Protein AF-0000000066328341 (afdb_homodimer)

Organism: Helicobacter pylori (strain ATCC 700392 / 26695) (NCBI:txid85962)

Sequence (554 aa):
MVIAHSNEIARPIFKSQDQLFTLYQGDCNEVLPQFENQFDLIFADPPYFLSNDGLSIQSGKIVSVNKGDWDKEDGINGIDEFNYQWINNAKKALKDTGSLLISGTYHNIFSLGCVLQKLDFKILNLITWQKTNPPPNFSCRYLTHSAEQIIWARKSRKHKHVFNYEVLKKINNDKQMRDVWSFPAIAPWEKVNGKHPTQKPLALLVRLLLMASDENSLIGDPFSGSSTTGIAANLLKREFIGIEKESEFIKISMDRKIELDARYKEIRSKIKDLNHQMVIAHSNEIARPIFKSQDQLFTLYQGDCNEVLPQFENQFDLIFADPPYFLSNDGLSIQSGKIVSVNKGDWDKEDGINGIDEFNYQWINNAKKALKDTGSLLISGTYHNIFSLGCVLQKLDFKILNLITWQKTNPPPNFSCRYLTHSAEQIIWARKSRKHKHVFNYEVLKKINNDKQMRDVWSFPAIAPWEKVNGKHPTQKPLALLVRLLLMASDENSLIGDPFSGSSTTGIAANLLKREFIGIEKESEFIKISMDRKIELDARYKEIRSKIKDLNHQ

Foldseek 3Di:
DPPPLPPDAFDWPDADPVRQETETADALLNHLLNQFQPFQEEEEEAALQQQPQDWDDDPNDIHHPHQDPRNHDDDPVVLLVVLLRNVVSNLRNHHQQHKYKYKYDPSRVVSNVVSCVVLPWAWDDKAKEFAPDAGDDDVVPDPGPGIIIMIITGSHPVHHFDFPQQLQCLLVVNHGDDRYHYDHAADPVLAPLHDRPRDGHLLVLLVVCNTGHDLAGEYEYADCQLNSNSLSCVLSNHGYYYYHHDPVSVSNNVVSVVVCVVCVVVVCVVHSSSVSD/DPPPLPPDQFDWPDADPVRQETETADALLNHLLNQFQPFQEEEEEAALQQQPQDWDDDPNRIHHPHQDPRNHDDDPVVLLVVLLRNVVSNLRNHHQQHKYKYKYDPSRVVSNVVSCVVLPWAWDDKAKEFAPDAGDDDVVPDPGPGIIIMIITGSHPVHHFDFDQQLQCLLVVNDGDDRYHYDHAADPVLAPLHDRPRDGHLLVLLVVCNGGHDLAGEYEYSDCQLNSNSLSCVLSNHGYYYYHHDPVSVSNNVVSVVVCVVCVVVVLVVHSSSVSD

Radius of gyration: 24.46 Å; Cα contacts (8 Å, |Δi|>4): 1152; chains: 2; bounding box: 52×75×66 Å

Solvent-accessible surface area (backbone atoms only — not comparable to full-atom values): 29439 Å² total; per-residue (Å²): 133,80,78,74,73,74,87,68,81,83,66,67,75,42,66,42,94,87,67,39,41,34,33,33,69,39,58,35,75,70,48,43,51,74,40,57,50,57,25,39,28,33,48,34,56,62,71,59,40,61,27,70,81,43,77,39,60,55,95,91,36,83,34,67,40,56,82,46,84,79,20,44,63,59,60,70,65,46,49,41,52,53,48,41,51,48,51,53,30,47,52,48,12,27,25,65,42,6,35,40,37,37,46,34,43,85,76,36,38,22,48,49,47,45,42,39,51,74,70,51,34,36,77,70,47,67,31,34,42,33,36,76,65,48,57,77,55,84,83,57,70,59,61,20,71,28,63,38,40,30,41,34,27,25,50,31,83,85,40,68,61,59,53,38,51,66,60,42,14,55,69,47,78,70,32,84,38,58,31,69,43,79,46,58,61,58,54,73,84,76,37,75,64,48,76,52,97,79,57,64,32,52,61,59,44,35,50,52,44,55,36,42,52,54,62,86,28,34,36,33,18,60,48,24,51,49,26,46,62,44,52,29,28,48,75,61,57,15,32,22,43,30,20,30,65,54,66,70,31,50,52,27,25,53,48,47,49,54,47,42,70,76,37,43,69,65,56,50,70,72,32,70,76,57,68,82,104,132,82,78,74,73,72,85,68,80,82,68,67,77,42,66,43,94,85,66,36,42,36,33,32,69,39,58,35,76,70,50,43,52,76,39,57,51,58,25,38,27,34,48,33,56,63,71,58,39,60,26,70,81,43,77,41,59,56,95,90,36,83,36,67,39,56,83,44,83,80,20,45,63,58,60,72,67,46,50,41,51,54,48,40,52,48,51,53,29,48,53,48,12,29,24,66,42,7,36,39,36,38,48,32,42,85,74,35,38,22,49,48,48,45,42,39,51,73,70,50,34,35,77,70,47,68,31,36,42,33,35,76,66,48,57,76,54,84,83,56,70,58,62,20,71,28,64,38,38,30,42,33,27,26,49,31,82,84,40,68,59,60,52,38,52,69,60,41,13,56,69,46,78,71,31,84,38,58,32,69,45,79,46,57,61,59,54,73,83,76,37,74,65,49,74,53,97,79,56,66,31,52,63,60,43,35,51,52,45,56,35,40,51,56,63,86,28,34,36,32,19,58,48,23,51,48,26,46,60,44,54,29,29,48,76,60,58,16,33,24,42,31,20,31,67,52,66,69,31,49,52,26,26,53,48,46,49,54,47,40,70,75,36,43,70,63,56,50,70,72,29,69,77,54,68,82,104

pLDDT: mean 93.18, std 11.53, range [23.66, 98.94]

Structure (mmCIF, N/CA/C/O backbone):
data_AF-0000000066328341-model_v1
#
loop_
_entity.id
_entity.type
_entity.pdbx_description
1 polymer Methyltransferase
#
loop_
_atom_site.group_PDB
_atom_site.id
_atom_site.type_symbol
_atom_site.label_atom_id
_atom_site.label_alt_id
_atom_site.label_comp_id
_atom_site.label_asym_id
_atom_site.label_entity_id
_atom_site.label_seq_id
_atom_site.pdbx_PDB_ins_code
_atom_site.Cartn_x
_atom_site.Cartn_y
_atom_site.Cartn_z
_atom_site.occupancy
_atom_site.B_iso_or_equiv
_atom_site.auth_seq_id
_atom_site.auth_comp_id
_atom_site.auth_asym_id
_atom_site.auth_atom_id
_atom_site.pdbx_PDB_model_num
ATOM 1 N N . MET A 1 1 ? 4.66 -0.454 -37 1 23.66 1 MET A N 1
ATOM 2 C CA . MET A 1 1 ? 5.289 -1.77 -37.094 1 23.66 1 MET A CA 1
ATOM 3 C C . MET A 1 1 ? 4.43 -2.83 -36.406 1 23.66 1 MET A C 1
ATOM 5 O O . MET A 1 1 ? 4.121 -2.715 -35.219 1 23.66 1 MET A O 1
ATOM 9 N N . VAL A 1 2 ? 3.635 -3.541 -37.219 1 33.19 2 VAL A N 1
ATOM 10 C CA . VAL A 1 2 ? 2.791 -4.648 -36.781 1 33.19 2 VAL A CA 1
ATOM 11 C C . VAL A 1 2 ? 3.66 -5.766 -36.219 1 33.19 2 VAL A C 1
ATOM 13 O O . VAL A 1 2 ? 4.527 -6.305 -36.906 1 33.19 2 VAL A O 1
ATOM 16 N N . ILE A 1 3 ? 4.074 -5.754 -34.875 1 32.69 3 ILE A N 1
ATOM 17 C CA . ILE A 1 3 ? 4.711 -6.949 -34.344 1 32.69 3 ILE A CA 1
ATOM 18 C C . ILE A 1 3 ? 3.953 -8.195 -34.781 1 32.69 3 ILE A C 1
ATOM 20 O O . ILE A 1 3 ? 2.773 -8.367 -34.469 1 32.69 3 ILE A O 1
ATOM 24 N N . ALA A 1 4 ? 4.406 -8.672 -35.844 1 39.56 4 ALA A N 1
ATOM 25 C CA . ALA A 1 4 ? 3.873 -9.898 -36.406 1 39.56 4 ALA A CA 1
ATOM 26 C C . ALA A 1 4 ? 3.729 -11 -35.375 1 39.56 4 ALA A C 1
ATOM 28 O O . ALA A 1 4 ? 4.715 -11.398 -34.75 1 39.56 4 ALA A O 1
ATOM 29 N N . HIS A 1 5 ? 2.604 -11.078 -34.531 1 43 5 HIS A N 1
ATOM 30 C CA . HIS A 1 5 ? 2.35 -12.156 -33.594 1 43 5 HIS A CA 1
ATOM 31 C C . HIS A 1 5 ? 2.713 -13.516 -34.188 1 43 5 HIS A C 1
ATOM 33 O O . HIS A 1 5 ? 2.172 -13.906 -35.219 1 43 5 HIS A O 1
ATOM 39 N N . SER A 1 6 ? 3.855 -13.945 -34.188 1 44.41 6 SER A N 1
ATOM 40 C CA . SER A 1 6 ? 4.145 -15.289 -34.688 1 44.41 6 SER A CA 1
ATOM 41 C C . SER A 1 6 ? 3.131 -16.297 -34.156 1 44.41 6 SER A C 1
ATOM 43 O O . SER A 1 6 ? 2.865 -16.359 -32.969 1 44.41 6 SER A O 1
ATOM 45 N N . ASN A 1 7 ? 2.088 -16.719 -34.938 1 53.19 7 ASN A N 1
ATOM 46 C CA . ASN A 1 7 ? 1.017 -17.703 -34.781 1 53.19 7 ASN A CA 1
ATOM 47 C C . ASN A 1 7 ? 1.549 -19.047 -34.281 1 53.19 7 ASN A C 1
ATOM 49 O O . ASN A 1 7 ? 0.858 -20.062 -34.375 1 53.19 7 ASN A O 1
ATOM 53 N N . GLU A 1 8 ? 2.834 -19.172 -34 1 65.5 8 GLU A N 1
ATOM 54 C CA . GLU A 1 8 ? 3.271 -20.5 -33.594 1 65.5 8 GLU A CA 1
ATOM 55 C C . GLU A 1 8 ? 2.912 -20.812 -32.156 1 65.5 8 GLU A C 1
ATOM 57 O O . GLU A 1 8 ? 3.133 -19.984 -31.266 1 65.5 8 GLU A O 1
ATOM 62 N N . ILE A 1 9 ? 2.26 -21.938 -31.953 1 74.81 9 ILE A N 1
ATOM 63 C CA . ILE A 1 9 ? 1.842 -22.453 -30.641 1 74.81 9 ILE A CA 1
ATOM 64 C C . ILE A 1 9 ? 3.07 -22.766 -29.797 1 74.81 9 ILE A C 1
ATOM 66 O O . ILE A 1 9 ? 3.943 -23.531 -30.219 1 74.81 9 ILE A O 1
ATOM 70 N N . ALA A 1 10 ? 3.203 -22.078 -28.625 1 85.62 10 ALA A N 1
ATOM 71 C CA . ALA A 1 10 ? 4.316 -22.312 -27.703 1 85.62 10 ALA A CA 1
ATOM 72 C C . ALA A 1 10 ? 4.305 -23.75 -27.188 1 85.62 10 ALA A C 1
ATOM 74 O O . ALA A 1 10 ? 3.238 -24.312 -26.922 1 85.62 10 ALA A O 1
ATOM 75 N N . ARG A 1 11 ? 5.504 -24.375 -27.109 1 93.75 11 ARG A N 1
ATOM 76 C CA . ARG A 1 11 ? 5.664 -25.688 -26.516 1 93.75 11 ARG A CA 1
ATOM 77 C C . ARG A 1 11 ? 6.34 -25.594 -25.156 1 93.75 11 ARG A C 1
ATOM 79 O O . ARG A 1 11 ? 7.254 -24.781 -24.969 1 93.75 11 ARG A O 1
ATOM 86 N N . PRO A 1 12 ? 5.891 -26.422 -24.219 1 97.62 12 PRO A N 1
ATOM 87 C CA . PRO A 1 12 ? 6.523 -26.375 -22.906 1 97.62 12 PRO A CA 1
ATOM 88 C C . PRO A 1 12 ? 7.973 -26.859 -22.938 1 97.62 12 PRO A C 1
ATOM 90 O O . PRO A 1 12 ? 8.305 -27.797 -23.672 1 97.62 12 PRO A O 1
ATOM 93 N N . ILE A 1 13 ? 8.805 -26.25 -22.203 1 97.94 13 ILE A N 1
ATOM 94 C CA . ILE A 1 13 ? 10.203 -26.656 -22.094 1 97.94 13 ILE A CA 1
ATOM 95 C C . ILE A 1 13 ? 10.336 -27.75 -21.031 1 97.94 13 ILE A C 1
ATOM 97 O O . ILE A 1 13 ? 11.336 -28.469 -21 1 97.94 13 ILE A O 1
ATOM 101 N N . PHE A 1 14 ? 9.359 -27.797 -20.172 1 98.12 14 PHE A N 1
ATOM 102 C CA . PHE A 1 14 ? 9.367 -28.781 -19.094 1 98.12 14 PHE A CA 1
ATOM 103 C C . PHE A 1 14 ? 7.949 -29.141 -18.656 1 98.12 14 PHE A C 1
ATOM 105 O O . PHE A 1 14 ? 7.074 -28.266 -18.625 1 98.12 14 PHE A O 1
ATOM 112 N N . LYS A 1 15 ? 7.68 -30.312 -18.422 1 98.19 15 LYS A N 1
ATOM 113 C CA . LYS A 1 15 ? 6.477 -30.844 -17.781 1 98.19 15 LYS A CA 1
ATOM 114 C C . LYS A 1 15 ? 6.824 -31.938 -16.766 1 98.19 15 LYS A C 1
ATOM 116 O O . LYS A 1 15 ? 7.566 -32.875 -17.078 1 98.19 15 LYS A O 1
ATOM 121 N N . SER A 1 16 ? 6.309 -31.734 -15.578 1 97.62 16 SER A N 1
ATOM 122 C CA . SER A 1 16 ? 6.629 -32.688 -14.531 1 97.62 16 SER A CA 1
ATOM 123 C C . SER A 1 16 ? 5.965 -34.062 -14.805 1 97.62 16 SER A C 1
ATOM 125 O O . SER A 1 16 ? 5.043 -34.125 -15.617 1 97.62 16 SER A O 1
ATOM 127 N N . GLN A 1 17 ? 6.418 -35.094 -14.109 1 94.38 17 GLN A N 1
ATOM 128 C CA . GLN A 1 17 ? 5.914 -36.438 -14.289 1 94.38 17 GLN A CA 1
ATOM 129 C C . GLN A 1 17 ? 4.43 -36.531 -13.953 1 94.38 17 GLN A C 1
ATOM 131 O O . GLN A 1 17 ? 3.668 -37.188 -14.656 1 94.38 17 GLN A O 1
ATOM 136 N N . ASP A 1 18 ? 4.031 -35.812 -12.922 1 95 18 ASP A N 1
ATOM 137 C CA . ASP A 1 18 ? 2.643 -35.875 -12.477 1 95 18 ASP A CA 1
ATOM 138 C C . ASP A 1 18 ? 1.768 -34.938 -13.312 1 95 18 ASP A C 1
ATOM 140 O O . ASP A 1 18 ? 0.563 -34.844 -13.078 1 95 18 ASP A O 1
ATOM 144 N N . GLN A 1 19 ? 2.379 -34.188 -14.219 1 96.12 19 GLN A N 1
ATOM 145 C CA . GLN A 1 19 ? 1.7 -33.312 -15.195 1 96.12 19 GLN A CA 1
ATOM 146 C C . GLN A 1 19 ? 1.077 -32.094 -14.516 1 96.12 19 GLN A C 1
ATOM 148 O O . GLN A 1 19 ? 0.242 -31.422 -15.109 1 96.12 19 GLN A O 1
ATOM 153 N N . LEU A 1 20 ? 1.469 -31.766 -13.289 1 97.81 20 LEU A N 1
ATOM 154 C CA . LEU A 1 20 ? 0.868 -30.672 -12.523 1 97.81 20 LEU A CA 1
ATOM 155 C C . LEU A 1 20 ? 1.734 -29.422 -12.586 1 97.81 20 LEU A C 1
ATOM 157 O O . LEU A 1 20 ? 1.357 -28.359 -12.062 1 97.81 20 LEU A O 1
ATOM 161 N N . PHE A 1 21 ? 2.912 -29.547 -13.195 1 98.75 21 PHE A N 1
ATOM 162 C CA . PHE A 1 21 ? 3.895 -28.469 -13.25 1 98.75 21 PHE A CA 1
ATOM 163 C C . PHE A 1 21 ? 4.465 -28.328 -14.656 1 98.75 21 PHE A C 1
ATOM 165 O O . PHE A 1 21 ? 5.164 -29.219 -15.141 1 98.75 21 PHE A O 1
ATOM 172 N N . THR A 1 22 ? 4.125 -27.25 -15.336 1 98.81 22 THR A N 1
ATOM 173 C CA . THR A 1 22 ? 4.555 -27.016 -16.703 1 98.81 22 THR A CA 1
ATOM 174 C C . THR A 1 22 ? 5.25 -25.672 -16.844 1 98.81 22 THR A C 1
ATOM 176 O O . THR A 1 22 ? 4.777 -24.672 -16.297 1 98.81 22 THR A O 1
ATOM 179 N N . LEU A 1 23 ? 6.371 -25.625 -17.531 1 98.81 23 LEU A N 1
ATOM 180 C CA . LEU A 1 23 ? 7.121 -24.391 -17.766 1 98.81 23 LEU A CA 1
ATOM 181 C C . LEU A 1 23 ? 7.234 -24.109 -19.266 1 98.81 23 LEU A C 1
ATOM 183 O O . LEU A 1 23 ? 7.488 -25.016 -20.047 1 98.81 23 LEU A O 1
ATOM 187 N N . TYR A 1 24 ? 6.949 -22.922 -19.625 1 98.75 24 TYR A N 1
ATOM 188 C CA . TYR A 1 24 ? 7.23 -22.391 -20.938 1 98.75 24 TYR A CA 1
ATOM 189 C C . TYR A 1 24 ? 8.375 -21.375 -20.891 1 98.75 24 TYR A C 1
ATOM 191 O O . TYR A 1 24 ? 8.438 -20.547 -19.969 1 98.75 24 TYR A O 1
ATOM 199 N N . GLN A 1 25 ? 9.281 -21.516 -21.797 1 98.25 25 GLN A N 1
ATOM 200 C CA . GLN A 1 25 ? 10.352 -20.531 -21.891 1 98.25 25 GLN A CA 1
ATOM 201 C C . GLN A 1 25 ? 10.07 -19.5 -23 1 98.25 25 GLN A C 1
ATOM 203 O O . GLN A 1 25 ? 9.898 -19.875 -24.156 1 98.25 25 GLN A O 1
ATOM 208 N N . GLY A 1 26 ? 9.992 -18.234 -22.625 1 97.19 26 GLY A N 1
ATOM 209 C CA . GLY A 1 26 ? 9.75 -17.188 -23.594 1 97.19 26 GLY A CA 1
ATOM 210 C C . GLY A 1 26 ? 9.18 -15.914 -22.969 1 97.19 26 GLY A C 1
ATOM 211 O O . GLY A 1 26 ? 9.148 -15.781 -21.75 1 97.19 26 GLY A O 1
ATOM 212 N N . ASP A 1 27 ? 8.867 -15 -23.812 1 97.06 27 ASP A N 1
ATOM 213 C CA . ASP A 1 27 ? 8.234 -13.75 -23.406 1 97.06 27 ASP A CA 1
ATOM 214 C C . ASP A 1 27 ? 6.773 -13.977 -23.031 1 97.06 27 ASP A C 1
ATOM 216 O O . ASP A 1 27 ? 6.016 -14.586 -23.797 1 97.06 27 ASP A O 1
ATOM 220 N N . CYS A 1 28 ? 6.418 -13.508 -21.828 1 96.81 28 CYS A N 1
ATOM 221 C CA . CYS A 1 28 ? 5.062 -13.758 -21.344 1 96.81 28 CYS A CA 1
ATOM 222 C C . CYS A 1 28 ? 4.031 -13.172 -22.297 1 96.81 28 CYS A C 1
ATOM 224 O O . CYS A 1 28 ? 2.936 -13.719 -22.453 1 96.81 28 CYS A O 1
ATOM 226 N N . ASN A 1 29 ? 4.344 -12.094 -23.016 1 96.38 29 ASN A N 1
ATOM 227 C CA . ASN A 1 29 ? 3.387 -11.469 -23.922 1 96.38 29 ASN A CA 1
ATOM 228 C C . ASN A 1 29 ? 3.178 -12.289 -25.188 1 96.38 29 ASN A C 1
ATOM 230 O O . ASN A 1 29 ? 2.205 -12.086 -25.906 1 96.38 29 ASN A O 1
ATOM 234 N N . GLU A 1 30 ? 4.062 -13.172 -25.438 1 96.38 30 GLU A N 1
ATOM 235 C CA . GLU A 1 30 ? 3.908 -14.102 -26.562 1 96.38 30 GLU A CA 1
ATOM 236 C C . GLU A 1 30 ? 3.184 -15.375 -26.125 1 96.38 30 GLU A C 1
ATOM 238 O O . GLU A 1 30 ? 2.379 -15.922 -26.891 1 96.38 30 GLU A O 1
ATOM 243 N N . VAL A 1 31 ? 3.42 -15.812 -24.953 1 97.62 31 VAL A N 1
ATOM 244 C CA . VAL A 1 31 ? 2.973 -17.125 -24.516 1 97.62 31 VAL A CA 1
ATOM 245 C C . VAL A 1 31 ? 1.606 -17.016 -23.844 1 97.62 31 VAL A C 1
ATOM 247 O O . VAL A 1 31 ? 0.686 -17.766 -24.156 1 97.62 31 VAL A O 1
ATOM 250 N N . LEU A 1 32 ? 1.426 -16.031 -22.953 1 97.06 32 LEU A N 1
ATOM 251 C CA . LEU A 1 32 ? 0.279 -15.922 -22.047 1 97.06 32 LEU A CA 1
ATOM 252 C C . LEU A 1 32 ? -1.022 -15.852 -22.844 1 97.06 32 LEU A C 1
ATOM 254 O O . LEU A 1 32 ? -2.006 -16.5 -22.484 1 97.06 32 LEU A O 1
ATOM 258 N N . PRO A 1 33 ? -1.047 -15.094 -23.969 1 93.88 33 PRO A N 1
ATOM 259 C CA . PRO A 1 33 ? -2.303 -14.953 -24.703 1 93.88 33 PRO A CA 1
ATOM 260 C C . PRO A 1 33 ? -2.771 -16.266 -25.328 1 93.88 33 PRO A C 1
ATOM 262 O O . PRO A 1 33 ? -3.928 -16.391 -25.734 1 93.88 33 PRO A O 1
ATOM 265 N N . GLN A 1 34 ? -1.956 -17.266 -25.406 1 96.12 34 GLN A N 1
ATOM 266 C CA . GLN A 1 34 ? -2.301 -18.547 -25.984 1 96.12 34 GLN A CA 1
ATOM 267 C C . GLN A 1 34 ? -3.162 -19.375 -25.031 1 96.12 34 GLN A C 1
ATOM 269 O O . GLN A 1 34 ? -3.734 -20.391 -25.422 1 96.12 34 GLN A O 1
ATOM 274 N N . PHE A 1 35 ? -3.301 -18.953 -23.844 1 98 35 PHE A N 1
ATOM 275 C CA . PHE A 1 35 ? -4.062 -19.672 -22.844 1 98 35 PHE A CA 1
ATOM 276 C C . PHE A 1 35 ? -5.391 -18.984 -22.562 1 98 35 PHE A C 1
ATOM 278 O O . PHE A 1 35 ? -5.777 -18.797 -21.406 1 98 35 PHE A O 1
ATOM 285 N N . GLU A 1 36 ? -6.055 -18.625 -23.578 1 98 36 GLU A N 1
ATOM 286 C CA . GLU A 1 36 ? -7.301 -17.875 -23.453 1 98 36 GLU A CA 1
ATOM 287 C C . GLU A 1 36 ? -8.289 -18.594 -22.547 1 98 36 GLU A C 1
ATOM 289 O O . GLU A 1 36 ? -8.602 -19.766 -22.766 1 98 36 GLU A O 1
ATOM 294 N N . ASN A 1 37 ? -8.734 -17.922 -21.484 1 98.44 37 ASN A N 1
ATOM 295 C CA . ASN A 1 37 ? -9.781 -18.375 -20.578 1 98.44 37 ASN A CA 1
ATOM 296 C C . ASN A 1 37 ? -9.414 -19.703 -19.891 1 98.44 37 ASN A C 1
ATOM 298 O O . ASN A 1 37 ? -10.25 -20.578 -19.734 1 98.44 37 ASN A O 1
ATOM 302 N N . GLN A 1 38 ? -8.195 -19.797 -19.5 1 98.69 38 GLN A N 1
ATOM 303 C CA . GLN A 1 38 ? -7.762 -21.078 -18.953 1 98.69 38 GLN A CA 1
ATOM 304 C C . GLN A 1 38 ? -7.449 -20.969 -17.469 1 98.69 38 GLN A C 1
ATOM 306 O O . GLN A 1 38 ? -7.75 -21.891 -16.703 1 98.69 38 GLN A O 1
ATOM 311 N N . PHE A 1 39 ? -6.902 -19.906 -17.016 1 98.88 39 PHE A N 1
ATOM 312 C CA . PHE A 1 39 ? -6.367 -19.812 -15.664 1 98.88 39 PHE A CA 1
ATOM 313 C C . PHE A 1 39 ? -7.461 -19.406 -14.68 1 98.88 39 PHE A C 1
ATOM 315 O O . PHE A 1 39 ? -8.273 -18.531 -14.969 1 98.88 39 PHE A O 1
ATOM 322 N N . ASP A 1 40 ? -7.5 -20.062 -13.531 1 98.88 40 ASP A N 1
ATOM 323 C CA . ASP A 1 40 ? -8.344 -19.656 -12.414 1 98.88 40 ASP A CA 1
ATOM 324 C C . ASP A 1 40 ? -7.707 -18.516 -11.625 1 98.88 40 ASP A C 1
ATOM 326 O O . ASP A 1 40 ? -8.406 -17.641 -11.102 1 98.88 40 ASP A O 1
ATOM 330 N N . LEU A 1 41 ? -6.438 -18.547 -11.516 1 98.94 41 LEU A N 1
ATOM 331 C CA . LEU A 1 41 ? -5.664 -17.562 -10.758 1 98.94 41 LEU A CA 1
ATOM 332 C C . LEU A 1 41 ? -4.301 -17.344 -11.406 1 98.94 41 LEU A C 1
ATOM 334 O O . LEU A 1 41 ? -3.641 -18.297 -11.82 1 98.94 41 LEU A O 1
ATOM 338 N N . ILE A 1 42 ? -3.908 -16.094 -11.523 1 98.94 42 ILE A N 1
ATOM 339 C CA . ILE A 1 42 ? -2.562 -15.719 -11.938 1 98.94 42 ILE A CA 1
ATOM 340 C C . ILE A 1 42 ? -1.883 -14.922 -10.82 1 98.94 42 ILE A C 1
ATOM 342 O O . ILE A 1 42 ? -2.479 -14 -10.258 1 98.94 42 ILE A O 1
ATOM 346 N N . PHE A 1 43 ? -0.718 -15.359 -10.375 1 98.94 43 PHE A N 1
ATOM 347 C CA . PHE A 1 43 ? 0.18 -14.531 -9.578 1 98.94 43 PHE A CA 1
ATOM 348 C C . PHE A 1 43 ? 1.297 -13.961 -10.438 1 98.94 43 PHE A C 1
ATOM 350 O O . PHE A 1 43 ? 1.913 -14.68 -11.227 1 98.94 43 PHE A O 1
ATOM 357 N N . ALA A 1 44 ? 1.53 -12.68 -10.289 1 98.88 44 ALA A N 1
ATOM 358 C CA . ALA A 1 44 ? 2.572 -12.023 -11.07 1 98.88 44 ALA A CA 1
ATOM 359 C C . ALA A 1 44 ? 3.484 -11.188 -10.18 1 98.88 44 ALA A C 1
ATOM 361 O O . ALA A 1 44 ? 3.006 -10.414 -9.344 1 98.88 44 ALA A O 1
ATOM 362 N N . ASP A 1 45 ? 4.719 -11.367 -10.328 1 98.44 45 ASP A N 1
ATOM 363 C CA . ASP A 1 45 ? 5.762 -10.539 -9.742 1 98.44 45 ASP A CA 1
ATOM 364 C C . ASP A 1 45 ? 6.609 -9.867 -10.82 1 98.44 45 ASP A C 1
ATOM 366 O O . ASP A 1 45 ? 7.777 -10.219 -11.008 1 98.44 45 ASP A O 1
ATOM 370 N N . PRO A 1 46 ? 6.102 -8.828 -11.508 1 97.81 46 PRO A N 1
ATOM 371 C CA . PRO A 1 46 ? 6.801 -8.188 -12.617 1 97.81 46 PRO A CA 1
ATOM 372 C C . PRO A 1 46 ? 8.008 -7.371 -12.164 1 97.81 46 PRO A C 1
ATOM 374 O O . PRO A 1 46 ? 8.203 -7.164 -10.961 1 97.81 46 PRO A O 1
ATOM 377 N N . PRO A 1 47 ? 8.82 -6.984 -13.125 1 93.38 47 PRO A N 1
ATOM 378 C CA . PRO A 1 47 ? 9.938 -6.105 -12.773 1 93.38 47 PRO A CA 1
ATOM 379 C C . PRO A 1 47 ? 9.484 -4.844 -12.047 1 93.38 47 PRO A C 1
ATOM 381 O O . PRO A 1 47 ? 8.453 -4.266 -12.391 1 93.38 47 PRO A O 1
ATOM 384 N N . TYR A 1 48 ? 10.281 -4.449 -11.031 1 90.5 48 TYR A N 1
ATOM 385 C CA . TYR A 1 48 ? 10.008 -3.223 -10.297 1 90.5 48 TYR A CA 1
ATOM 386 C C . TYR A 1 48 ? 10.789 -2.051 -10.883 1 90.5 48 TYR A C 1
ATOM 388 O O . TYR A 1 48 ? 10.555 -0.896 -10.516 1 90.5 48 TYR A O 1
ATOM 396 N N . PHE A 1 49 ? 11.734 -2.326 -11.797 1 88.94 49 PHE A N 1
ATOM 397 C CA . PHE A 1 49 ? 12.523 -1.334 -12.523 1 88.94 49 PHE A CA 1
ATOM 398 C C . PHE A 1 49 ? 13.43 -0.567 -11.57 1 88.94 49 PHE A C 1
ATOM 400 O O . PHE A 1 49 ? 13.484 0.664 -11.609 1 88.94 49 PHE A O 1
ATOM 407 N N . LEU A 1 50 ? 14.062 -1.205 -10.688 1 85.62 50 LEU A N 1
ATOM 408 C CA . LEU A 1 50 ? 14.883 -0.612 -9.633 1 85.62 50 LEU A CA 1
ATOM 409 C C . LEU A 1 50 ? 16.344 -0.555 -10.047 1 85.62 50 LEU A C 1
ATOM 411 O O . LEU A 1 50 ? 17.172 0.022 -9.344 1 85.62 50 LEU A O 1
ATOM 415 N N . SER A 1 51 ? 16.656 -1.188 -11.195 1 83.06 51 SER A N 1
ATOM 416 C CA . SER A 1 51 ? 18.047 -1.182 -11.609 1 83.06 51 SER A CA 1
ATOM 417 C C . SER A 1 51 ? 18.453 0.184 -12.148 1 83.06 51 SER A C 1
ATOM 419 O O . SER A 1 51 ? 18.312 0.453 -13.344 1 83.06 51 SER A O 1
ATOM 421 N N . ASN A 1 52 ? 18.906 1.035 -11.234 1 77.19 52 ASN A N 1
ATOM 422 C CA . ASN A 1 52 ? 19.281 2.4 -11.594 1 77.19 52 ASN A CA 1
ATOM 423 C C . ASN A 1 52 ? 20.672 2.76 -11.07 1 77.19 52 ASN A C 1
ATOM 425 O O . ASN A 1 52 ? 20.938 3.916 -10.742 1 77.19 52 ASN A O 1
ATOM 429 N N . ASP A 1 53 ? 21.516 1.742 -10.891 1 73.44 53 ASP A N 1
ATOM 430 C CA . ASP A 1 53 ? 22.906 1.886 -10.5 1 73.44 53 ASP A CA 1
ATOM 431 C C . ASP A 1 53 ? 23.031 2.389 -9.062 1 73.44 53 ASP A C 1
ATOM 433 O O . ASP A 1 53 ? 24.047 2.988 -8.695 1 73.44 53 ASP A O 1
ATOM 437 N N . GLY A 1 54 ? 21.938 2.143 -8.32 1 73.5 54 GLY A N 1
ATOM 438 C CA . GLY A 1 54 ? 22 2.475 -6.91 1 73.5 54 GLY A CA 1
ATOM 439 C C . GLY A 1 54 ? 22.547 1.353 -6.055 1 73.5 54 GLY A C 1
ATOM 440 O O . GLY A 1 54 ? 23.156 0.415 -6.57 1 73.5 54 GLY A O 1
ATOM 441 N N . LEU A 1 55 ? 22.609 1.605 -4.703 1 74.19 55 LEU A N 1
ATOM 442 C CA . LEU A 1 55 ? 23.156 0.635 -3.758 1 74.19 55 LEU A CA 1
ATOM 443 C C . LEU A 1 55 ? 22.078 0.159 -2.789 1 74.19 55 LEU A C 1
ATOM 445 O O . LEU A 1 55 ? 21.094 0.86 -2.559 1 74.19 55 LEU A O 1
ATOM 449 N N . SER A 1 56 ? 22.156 -1.181 -2.371 1 70.81 56 SER A N 1
ATOM 450 C CA . SER A 1 56 ? 21.297 -1.777 -1.352 1 70.81 56 SER A CA 1
ATOM 451 C C . SER A 1 56 ? 22.109 -2.668 -0.409 1 70.81 56 SER A C 1
ATOM 453 O O . SER A 1 56 ? 23.328 -2.727 -0.497 1 70.81 56 SER A O 1
ATOM 455 N N . ILE A 1 57 ? 21.578 -3.102 0.703 1 70.81 57 ILE A N 1
ATOM 456 C CA . ILE A 1 57 ? 22.234 -4 1.639 1 70.81 57 ILE A CA 1
ATOM 457 C C . ILE A 1 57 ? 21.625 -5.395 1.538 1 70.81 57 ILE A C 1
ATOM 459 O O . ILE A 1 57 ? 20.406 -5.547 1.54 1 70.81 57 ILE A O 1
ATOM 463 N N . GLN A 1 58 ? 22.375 -6.383 1.22 1 67.56 58 GLN A N 1
ATOM 464 C CA . GLN A 1 58 ? 22.016 -7.793 1.235 1 67.56 58 GLN A CA 1
ATOM 465 C C . GLN A 1 58 ? 22.922 -8.594 2.164 1 67.56 58 GLN A C 1
ATOM 467 O O . GLN A 1 58 ? 24.141 -8.578 2.004 1 67.56 58 GLN A O 1
ATOM 472 N N . SER A 1 59 ? 22.297 -9.195 3.131 1 68.56 59 SER A N 1
ATOM 473 C CA . SER A 1 59 ? 23.062 -9.984 4.09 1 68.56 59 SER A CA 1
ATOM 474 C C . SER A 1 59 ? 24.156 -9.141 4.742 1 68.56 59 SER A C 1
ATOM 476 O O . SER A 1 59 ? 25.312 -9.562 4.82 1 68.56 59 SER A O 1
ATOM 478 N N . GLY A 1 60 ? 23.844 -7.875 5.105 1 68.31 60 GLY A N 1
ATOM 479 C CA . GLY A 1 60 ? 24.75 -7.004 5.84 1 68.31 60 GLY A CA 1
ATOM 480 C C . GLY A 1 60 ? 25.781 -6.336 4.957 1 68.31 60 GLY A C 1
ATOM 481 O O . GLY A 1 60 ? 26.609 -5.559 5.438 1 68.31 60 GLY A O 1
ATOM 482 N N . LYS A 1 61 ? 25.812 -6.715 3.666 1 72.88 61 LYS A N 1
ATOM 483 C CA . LYS A 1 61 ? 26.781 -6.148 2.734 1 72.88 61 LYS A CA 1
ATOM 484 C C . LYS A 1 61 ? 26.109 -5.191 1.754 1 72.88 61 LYS A C 1
ATOM 486 O O . LYS A 1 61 ? 24.984 -5.445 1.303 1 72.88 61 LYS A O 1
ATOM 491 N N . ILE A 1 62 ? 26.781 -4.016 1.455 1 74.56 62 ILE A N 1
ATOM 492 C CA . ILE A 1 62 ? 26.312 -3.061 0.463 1 74.56 62 ILE A CA 1
ATOM 493 C C . ILE A 1 62 ? 26.375 -3.686 -0.929 1 74.56 62 ILE A C 1
ATOM 495 O O . ILE A 1 62 ? 27.406 -4.234 -1.321 1 74.56 62 ILE A O 1
ATOM 499 N N . VAL A 1 63 ? 25.266 -3.812 -1.614 1 77.56 63 VAL A N 1
ATOM 500 C CA . VAL A 1 63 ? 25.234 -4.406 -2.947 1 77.56 63 VAL A CA 1
ATOM 501 C C . VAL A 1 63 ? 24.547 -3.447 -3.92 1 77.56 63 VAL A C 1
ATOM 503 O O . VAL A 1 63 ? 23.859 -2.512 -3.502 1 77.56 63 VAL A O 1
ATOM 506 N N . SER A 1 64 ? 24.875 -3.688 -5.219 1 80.12 64 SER A N 1
ATOM 507 C CA . SER A 1 64 ? 24.203 -2.93 -6.27 1 80.12 64 SER A CA 1
ATOM 508 C C . SER A 1 64 ? 22.719 -3.307 -6.359 1 80.12 64 SER A C 1
ATOM 510 O O . SER A 1 64 ? 22.359 -4.477 -6.203 1 80.12 64 SER A O 1
ATOM 512 N N . VAL A 1 65 ? 21.906 -2.291 -6.656 1 79.75 65 VAL A N 1
ATOM 513 C CA . VAL A 1 65 ? 20.484 -2.537 -6.828 1 79.75 65 VAL A CA 1
ATOM 514 C C . VAL A 1 65 ? 20.219 -3.113 -8.219 1 79.75 65 VAL A C 1
ATOM 516 O O . VAL A 1 65 ? 19.094 -3.502 -8.531 1 79.75 65 VAL A O 1
ATOM 519 N N . ASN A 1 66 ? 21.219 -3.248 -9.047 1 81.56 66 ASN A N 1
ATOM 520 C CA . ASN A 1 66 ? 21.062 -3.793 -10.391 1 81.56 66 ASN A CA 1
ATOM 521 C C . ASN A 1 66 ? 20.828 -5.301 -10.359 1 81.56 66 ASN A C 1
ATOM 523 O O . ASN A 1 66 ? 21.734 -6.062 -10.031 1 81.56 66 ASN A O 1
ATOM 527 N N . LYS A 1 67 ? 19.672 -5.793 -10.742 1 77.88 67 LYS A N 1
ATOM 528 C CA . LYS A 1 67 ? 19.297 -7.203 -10.672 1 77.88 67 LYS A CA 1
ATOM 529 C C . LYS A 1 67 ? 19.453 -7.875 -12.031 1 77.88 67 LYS A C 1
ATOM 531 O O . LYS A 1 67 ? 19.672 -9.086 -12.109 1 77.88 67 LYS A O 1
ATOM 536 N N . GLY A 1 68 ? 19.234 -7.125 -13.102 1 76.31 68 GLY A N 1
ATOM 537 C CA . GLY A 1 68 ? 19.312 -7.613 -14.469 1 76.31 68 GLY A CA 1
ATOM 538 C C . GLY A 1 68 ? 18.734 -6.648 -15.484 1 76.31 68 GLY A C 1
ATOM 539 O O . GLY A 1 68 ? 18.094 -5.664 -15.117 1 76.31 68 GLY A O 1
ATOM 540 N N . ASP A 1 69 ? 19.047 -6.93 -16.719 1 80.06 69 ASP A N 1
ATOM 541 C CA . ASP A 1 69 ? 18.578 -6.051 -17.797 1 80.06 69 ASP A CA 1
ATOM 542 C C . ASP A 1 69 ? 17.062 -5.918 -17.781 1 80.06 69 ASP A C 1
ATOM 544 O O . ASP A 1 69 ? 16.516 -4.875 -18.156 1 80.06 69 ASP A O 1
ATOM 548 N N . TRP A 1 70 ? 16.484 -6.875 -17.297 1 76 70 TRP A N 1
ATOM 549 C CA . TRP A 1 70 ? 15.031 -6.914 -17.281 1 76 70 TRP A CA 1
ATOM 550 C C . TRP A 1 70 ? 14.477 -5.926 -16.25 1 76 70 TRP A C 1
ATOM 552 O O . TRP A 1 70 ? 13.289 -5.586 -16.297 1 76 70 TRP A O 1
ATOM 562 N N . ASP A 1 71 ? 15.227 -5.41 -15.344 1 80 71 ASP A N 1
ATOM 563 C CA . ASP A 1 71 ? 14.773 -4.547 -14.258 1 80 71 ASP A CA 1
ATOM 564 C C . ASP A 1 71 ? 15.172 -3.096 -14.508 1 80 71 ASP A C 1
ATOM 566 O O . ASP A 1 71 ? 15.078 -2.258 -13.609 1 80 71 ASP A O 1
ATOM 570 N N . LYS A 1 72 ? 15.648 -2.738 -15.672 1 81 72 LYS A N 1
ATOM 571 C CA . LYS A 1 72 ? 16.109 -1.384 -15.977 1 81 72 LYS A CA 1
ATOM 572 C C . LYS A 1 72 ? 14.922 -0.446 -16.219 1 81 72 LYS A C 1
ATOM 574 O O . LYS A 1 72 ? 13.914 -0.848 -16.797 1 81 72 LYS A O 1
ATOM 579 N N . GLU A 1 73 ? 15.109 0.731 -15.82 1 71 73 GLU A N 1
ATOM 580 C CA . GLU A 1 73 ? 14.07 1.756 -15.859 1 71 73 GLU A CA 1
ATOM 581 C C . GLU A 1 73 ? 13.828 2.248 -17.281 1 71 73 GLU A C 1
ATOM 583 O O . GLU A 1 73 ? 14.781 2.41 -18.062 1 71 73 GLU A O 1
ATOM 588 N N . ASP A 1 74 ? 12.586 2.322 -17.656 1 71.56 74 ASP A N 1
ATOM 589 C CA . ASP A 1 74 ? 12.242 2.842 -18.969 1 71.56 74 ASP A CA 1
ATOM 590 C C . ASP A 1 74 ? 11.289 4.031 -18.859 1 71.56 74 ASP A C 1
ATOM 592 O O . ASP A 1 74 ? 10.43 4.223 -19.719 1 71.56 74 ASP A O 1
ATOM 596 N N . GLY A 1 75 ? 11.375 4.828 -17.812 1 81.19 75 GLY A N 1
ATOM 597 C CA . GLY A 1 75 ? 10.492 5.969 -17.641 1 81.19 75 GLY A CA 1
ATOM 598 C C . GLY A 1 75 ? 9.062 5.566 -17.297 1 81.19 75 GLY A C 1
ATOM 599 O O . GLY A 1 75 ? 8.695 4.402 -17.438 1 81.19 75 GLY A O 1
ATOM 600 N N . ILE A 1 76 ? 8.234 6.469 -16.922 1 85.56 76 ILE A N 1
ATOM 601 C CA . ILE A 1 76 ? 6.879 6.227 -16.438 1 85.56 76 ILE A CA 1
ATOM 602 C C . ILE A 1 76 ? 6.023 5.676 -17.578 1 85.56 76 ILE A C 1
ATOM 604 O O . ILE A 1 76 ? 5.277 4.715 -17.406 1 85.56 76 ILE A O 1
ATOM 608 N N . ASN A 1 77 ? 6.141 6.242 -18.688 1 88.25 77 ASN A N 1
ATOM 609 C CA . ASN A 1 77 ? 5.355 5.797 -19.828 1 88.25 77 ASN A CA 1
ATOM 610 C C . ASN A 1 77 ? 5.73 4.375 -20.25 1 88.25 77 ASN A C 1
ATOM 612 O O . ASN A 1 77 ? 4.863 3.588 -20.625 1 88.25 77 ASN A O 1
ATOM 616 N N . GLY A 1 78 ? 7 4.102 -20.281 1 90.62 78 GLY A N 1
ATOM 617 C CA . GLY A 1 78 ? 7.453 2.758 -20.594 1 90.62 78 GLY A CA 1
ATOM 618 C C . GLY A 1 78 ? 6.941 1.713 -19.609 1 90.62 78 GLY A C 1
ATOM 619 O O . GLY A 1 78 ? 6.512 0.632 -20.031 1 90.62 78 GLY A O 1
ATOM 620 N N . ILE A 1 79 ? 6.93 2.08 -18.391 1 93.25 79 ILE A N 1
ATOM 621 C CA . ILE A 1 79 ? 6.438 1.189 -17.344 1 93.25 79 ILE A CA 1
ATOM 622 C C . ILE A 1 79 ? 4.945 0.936 -17.547 1 93.25 79 ILE A C 1
ATOM 624 O O . ILE A 1 79 ? 4.488 -0.208 -17.469 1 93.25 79 ILE A O 1
ATOM 628 N N . ASP A 1 80 ? 4.188 1.96 -17.797 1 94.69 80 ASP A N 1
ATOM 629 C CA . ASP A 1 80 ? 2.748 1.841 -18.016 1 94.69 80 ASP A CA 1
ATOM 630 C C . ASP A 1 80 ? 2.441 0.947 -19.219 1 94.69 80 ASP A C 1
ATOM 632 O O . ASP A 1 80 ? 1.543 0.105 -19.156 1 94.69 80 ASP A O 1
ATOM 636 N N . GLU A 1 81 ? 3.162 1.185 -20.25 1 95 81 GLU A N 1
ATOM 637 C CA . GLU A 1 81 ? 2.947 0.393 -21.469 1 95 81 GLU A CA 1
ATOM 638 C C . GLU A 1 81 ? 3.268 -1.079 -21.219 1 95 81 GLU A C 1
ATOM 640 O O . GLU A 1 81 ? 2.52 -1.961 -21.656 1 95 81 GLU A O 1
ATOM 645 N N . PHE A 1 82 ? 4.383 -1.288 -20.609 1 95.94 82 PHE A N 1
ATOM 646 C CA . PHE A 1 82 ? 4.773 -2.65 -20.266 1 95.94 82 PHE A CA 1
ATOM 647 C C . PHE A 1 82 ? 3.688 -3.33 -19.438 1 95.94 82 PHE A C 1
ATOM 649 O O . PHE A 1 82 ? 3.256 -4.438 -19.766 1 95.94 82 PHE A O 1
ATOM 656 N N . ASN A 1 83 ? 3.234 -2.648 -18.391 1 98 83 ASN A N 1
ATOM 657 C CA . ASN A 1 83 ? 2.219 -3.209 -17.5 1 98 83 ASN A CA 1
ATOM 658 C C . ASN A 1 83 ? 0.884 -3.389 -18.219 1 98 83 ASN A C 1
ATOM 660 O O . ASN A 1 83 ? 0.185 -4.379 -18 1 98 83 ASN A O 1
ATOM 664 N N . TYR A 1 84 ? 0.556 -2.48 -19.062 1 98.12 84 TYR A N 1
ATOM 665 C CA . TYR A 1 84 ? -0.687 -2.594 -19.828 1 98.12 84 TYR A CA 1
ATOM 666 C C . TYR A 1 84 ? -0.699 -3.863 -20.672 1 98.12 84 TYR A C 1
ATOM 668 O O . TYR A 1 84 ? -1.692 -4.594 -20.688 1 98.12 84 TYR A O 1
ATOM 676 N N . GLN A 1 85 ? 0.407 -4.117 -21.312 1 98.12 85 GLN A N 1
ATOM 677 C CA . GLN A 1 85 ? 0.475 -5.238 -22.25 1 98.12 85 GLN A CA 1
ATOM 678 C C . GLN A 1 85 ? 0.29 -6.566 -21.531 1 98.12 85 GLN A C 1
ATOM 680 O O . GLN A 1 85 ? -0.595 -7.352 -21.875 1 98.12 85 GLN A O 1
ATOM 685 N N . TRP A 1 86 ? 1.106 -6.82 -20.547 1 98.56 86 TRP A N 1
ATOM 686 C CA . TRP A 1 86 ? 1.038 -8.148 -19.938 1 98.56 86 TRP A CA 1
ATOM 687 C C . TRP A 1 86 ? -0.241 -8.312 -19.125 1 98.56 86 TRP A C 1
ATOM 689 O O . TRP A 1 86 ? -0.796 -9.406 -19.047 1 98.56 86 TRP A O 1
ATOM 699 N N . ILE A 1 87 ? -0.789 -7.234 -18.5 1 98.88 87 ILE A N 1
ATOM 700 C CA . ILE A 1 87 ? -2.037 -7.34 -17.75 1 98.88 87 ILE A CA 1
ATOM 701 C C . ILE A 1 87 ? -3.193 -7.602 -18.719 1 98.88 87 ILE A C 1
ATOM 703 O O . ILE A 1 87 ? -4.109 -8.367 -18.406 1 98.88 87 ILE A O 1
ATOM 707 N N . ASN A 1 88 ? -3.148 -6.926 -19.844 1 98.69 88 ASN A N 1
ATOM 708 C CA . ASN A 1 88 ? -4.156 -7.207 -20.859 1 98.69 88 ASN A CA 1
ATOM 709 C C . ASN A 1 88 ? -4.125 -8.664 -21.297 1 98.69 88 ASN A C 1
ATOM 711 O O . ASN A 1 88 ? -5.172 -9.297 -21.469 1 98.69 88 ASN A O 1
ATOM 715 N N . ASN A 1 89 ? -2.965 -9.203 -21.547 1 98.75 89 ASN A N 1
ATOM 716 C CA . ASN A 1 89 ? -2.803 -10.609 -21.891 1 98.75 89 ASN A CA 1
ATOM 717 C C . ASN A 1 89 ? -3.262 -11.523 -20.75 1 98.75 89 ASN A C 1
ATOM 719 O O . ASN A 1 89 ? -3.863 -12.57 -20.984 1 98.75 89 ASN A O 1
ATOM 723 N N . ALA A 1 90 ? -2.959 -11.133 -19.5 1 98.81 90 ALA A N 1
ATOM 724 C CA . ALA A 1 90 ? -3.434 -11.891 -18.344 1 98.81 90 ALA A CA 1
ATOM 725 C C . ALA A 1 90 ? -4.957 -11.93 -18.312 1 98.81 90 ALA A C 1
ATOM 727 O O . ALA A 1 90 ? -5.555 -12.953 -17.969 1 98.81 90 ALA A O 1
ATOM 728 N N . LYS A 1 91 ? -5.543 -10.805 -18.609 1 98.69 91 LYS A N 1
ATOM 729 C CA . LYS A 1 91 ? -7.004 -10.742 -18.625 1 98.69 91 LYS A CA 1
ATOM 730 C C . LYS A 1 91 ? -7.582 -11.75 -19.625 1 98.69 91 LYS A C 1
ATOM 732 O O . LYS A 1 91 ? -8.547 -12.453 -19.312 1 98.69 91 LYS A O 1
ATOM 737 N N . LYS A 1 92 ? -7.012 -11.852 -20.797 1 98.25 92 LYS A N 1
ATOM 738 C CA . LYS A 1 92 ? -7.445 -12.805 -21.812 1 98.25 92 LYS A CA 1
ATOM 739 C C . LYS A 1 92 ? -7.285 -14.242 -21.328 1 98.25 92 LYS A C 1
ATOM 741 O O . LYS A 1 92 ? -8.117 -15.102 -21.609 1 98.25 92 LYS A O 1
ATOM 746 N N . ALA A 1 93 ? -6.266 -14.453 -20.609 1 98.75 93 ALA A N 1
ATOM 747 C CA . ALA A 1 93 ? -5.895 -15.805 -20.203 1 98.75 93 ALA A CA 1
ATOM 748 C C . ALA A 1 93 ? -6.742 -16.266 -19.031 1 98.75 93 ALA A C 1
ATOM 750 O O . ALA A 1 93 ? -6.938 -17.469 -18.828 1 98.75 93 ALA A O 1
ATOM 751 N N . LEU A 1 94 ? -7.254 -15.344 -18.219 1 98.81 94 LEU A N 1
ATOM 752 C CA . LEU A 1 94 ? -8.055 -15.664 -17.031 1 98.81 94 LEU A CA 1
ATOM 753 C C . LEU A 1 94 ? -9.461 -16.094 -17.438 1 98.81 94 LEU A C 1
ATOM 755 O O . LEU A 1 94 ? -10.047 -15.539 -18.359 1 98.81 94 LEU A O 1
ATOM 759 N N . LYS A 1 95 ? -9.992 -17.109 -16.719 1 98.62 95 LYS A N 1
ATOM 760 C CA . LYS A 1 95 ? -11.422 -17.391 -16.781 1 98.62 95 LYS A CA 1
ATOM 761 C C . LYS A 1 95 ? -12.242 -16.188 -16.297 1 98.62 95 LYS A C 1
ATOM 763 O O . LYS A 1 95 ? -11.719 -15.312 -15.609 1 98.62 95 LYS A O 1
ATOM 768 N N . ASP A 1 96 ? -13.523 -16.219 -16.594 1 98 96 ASP A N 1
ATOM 769 C CA . ASP A 1 96 ? -14.398 -15.117 -16.188 1 98 96 ASP A CA 1
ATOM 770 C C . ASP A 1 96 ? -14.414 -14.953 -14.68 1 98 96 ASP A C 1
ATOM 772 O O . ASP A 1 96 ? -14.5 -13.828 -14.172 1 98 96 ASP A O 1
ATOM 776 N N . THR A 1 97 ? -14.258 -16.047 -13.953 1 98.12 97 THR A N 1
ATOM 777 C CA . THR A 1 97 ? -14.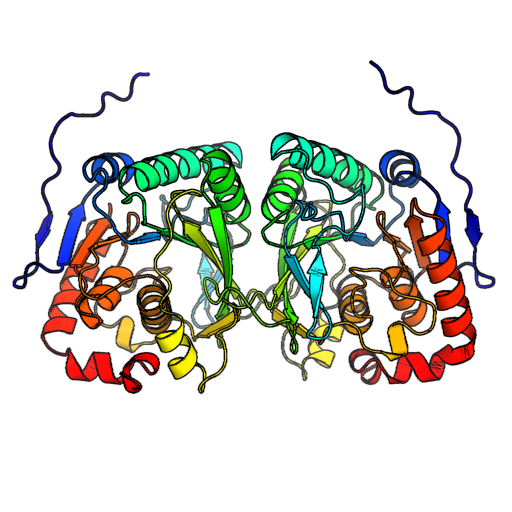273 -16.031 -12.492 1 98.12 97 THR A CA 1
ATOM 778 C C . THR A 1 97 ? -12.859 -15.891 -11.938 1 98.12 97 THR A C 1
ATOM 780 O O . THR A 1 97 ? -12.656 -15.945 -10.727 1 98.12 97 THR A O 1
ATOM 783 N N . GLY A 1 98 ? -11.883 -15.734 -12.859 1 98.75 98 GLY A N 1
ATOM 784 C CA . GLY A 1 98 ? -10.492 -15.727 -12.445 1 98.75 98 GLY A CA 1
ATOM 785 C C . GLY A 1 98 ? -10.07 -14.422 -11.797 1 98.75 98 GLY A C 1
ATOM 786 O O . GLY A 1 98 ? -10.75 -13.398 -11.945 1 98.75 98 GLY A O 1
ATOM 787 N N . SER A 1 99 ? -8.977 -14.469 -11.031 1 98.88 99 SER A N 1
ATOM 788 C CA . SER A 1 99 ? -8.43 -13.266 -10.406 1 98.88 99 SER A CA 1
ATOM 789 C C . SER A 1 99 ? -6.918 -13.195 -10.578 1 98.88 99 SER A C 1
ATOM 791 O O . SER A 1 99 ? -6.293 -14.141 -11.047 1 98.88 99 SER A O 1
ATOM 793 N N . LEU A 1 100 ? -6.461 -12.047 -10.391 1 98.94 100 LEU A N 1
ATOM 794 C CA . LEU A 1 100 ? -5.059 -11.688 -10.57 1 98.94 100 LEU A CA 1
ATOM 795 C C . LEU A 1 100 ? -4.465 -11.133 -9.281 1 98.94 100 LEU A C 1
ATOM 797 O O . LEU A 1 100 ? -5.086 -10.297 -8.617 1 98.94 100 LEU A O 1
ATOM 801 N N . LEU A 1 101 ? -3.336 -11.711 -8.828 1 98.94 101 LEU A N 1
ATOM 802 C CA . LEU A 1 101 ? -2.506 -11.195 -7.75 1 98.94 101 LEU A CA 1
ATOM 803 C C . LEU A 1 101 ? -1.205 -10.609 -8.297 1 98.94 101 LEU A C 1
ATOM 805 O O . LEU A 1 101 ? -0.48 -11.281 -9.031 1 98.94 101 LEU A O 1
ATOM 809 N N . ILE A 1 102 ? -0.921 -9.352 -7.965 1 98.94 102 ILE A N 1
ATOM 810 C CA . ILE A 1 102 ? 0.289 -8.727 -8.484 1 98.94 102 ILE A CA 1
ATOM 811 C C . ILE A 1 102 ? 1.096 -8.133 -7.332 1 98.94 102 ILE A C 1
ATOM 813 O O . ILE A 1 102 ? 0.598 -7.281 -6.59 1 98.94 102 ILE A O 1
ATOM 817 N N . SER A 1 103 ? 2.316 -8.594 -7.195 1 98.62 103 SER A N 1
ATOM 818 C CA . SER A 1 103 ? 3.215 -8.031 -6.191 1 98.62 103 SER A CA 1
ATOM 819 C C . SER A 1 103 ? 3.916 -6.781 -6.711 1 98.62 103 SER A C 1
ATOM 821 O O . SER A 1 103 ? 4.168 -6.66 -7.914 1 98.62 103 SER A O 1
ATOM 823 N N . GLY A 1 104 ? 4.172 -5.836 -5.852 1 97.69 104 GLY A N 1
ATOM 824 C CA . GLY A 1 104 ? 4.91 -4.637 -6.215 1 97.69 104 GLY A CA 1
ATOM 825 C C . GLY A 1 104 ? 5.297 -3.787 -5.02 1 97.69 104 GLY A C 1
ATOM 826 O O . GLY A 1 104 ? 4.848 -4.043 -3.9 1 97.69 104 GLY A O 1
ATOM 827 N N . THR A 1 105 ? 6.188 -2.875 -5.227 1 96.69 105 THR A N 1
ATOM 828 C CA . THR A 1 105 ? 6.492 -1.771 -4.324 1 96.69 105 THR A CA 1
ATOM 829 C C . THR A 1 105 ? 6.004 -0.447 -4.902 1 96.69 105 THR A C 1
ATOM 831 O O . THR A 1 105 ? 5.398 -0.418 -5.977 1 96.69 105 THR A O 1
ATOM 834 N N . TYR A 1 106 ? 6.238 0.594 -4.141 1 95.69 106 TYR A N 1
ATOM 835 C CA . TYR A 1 106 ? 5.754 1.893 -4.598 1 95.69 106 TYR A CA 1
ATOM 836 C C . TYR A 1 106 ? 6.391 2.271 -5.93 1 95.69 106 TYR A C 1
ATOM 838 O O . TYR A 1 106 ? 5.902 3.162 -6.625 1 95.69 106 TYR A O 1
ATOM 846 N N . HIS A 1 107 ? 7.395 1.559 -6.371 1 93.62 107 HIS A N 1
ATOM 847 C CA . HIS A 1 107 ? 8.07 1.849 -7.633 1 93.62 107 HIS A CA 1
ATOM 848 C C . HIS A 1 107 ? 7.203 1.459 -8.828 1 93.62 107 HIS A C 1
ATOM 850 O O . HIS A 1 107 ? 7.336 2.033 -9.906 1 93.62 107 HIS A O 1
ATOM 856 N N . ASN A 1 108 ? 6.301 0.501 -8.641 1 95.5 108 ASN A N 1
ATOM 857 C CA . ASN A 1 108 ? 5.547 0.051 -9.805 1 95.5 108 ASN A CA 1
ATOM 858 C C . ASN A 1 108 ? 4.07 -0.14 -9.477 1 95.5 108 ASN A C 1
ATOM 860 O O . ASN A 1 108 ? 3.238 -0.255 -10.375 1 95.5 108 ASN A O 1
ATOM 864 N N . ILE A 1 109 ? 3.699 -0.147 -8.195 1 98 109 ILE A N 1
ATOM 865 C CA . ILE A 1 109 ? 2.365 -0.538 -7.758 1 98 109 ILE A CA 1
ATOM 866 C C . ILE A 1 109 ? 1.335 0.456 -8.289 1 98 109 ILE A C 1
ATOM 868 O O . ILE A 1 109 ? 0.198 0.082 -8.586 1 98 109 ILE A O 1
ATOM 872 N N . PHE A 1 110 ? 1.727 1.721 -8.383 1 97.88 110 PHE A N 1
ATOM 873 C CA . PHE A 1 110 ? 0.794 2.754 -8.82 1 97.88 110 PHE A CA 1
ATOM 874 C C . PHE A 1 110 ? 0.418 2.559 -10.281 1 97.88 110 PHE A C 1
ATOM 876 O O . PHE A 1 110 ? -0.758 2.646 -10.641 1 97.88 110 PHE A O 1
ATOM 883 N N . SER A 1 111 ? 1.399 2.283 -11.125 1 97.38 111 SER A N 1
ATOM 884 C CA . SER A 1 111 ? 1.13 1.958 -12.523 1 97.38 111 SER A CA 1
ATOM 885 C C . SER A 1 111 ? 0.248 0.72 -12.641 1 97.38 111 SER A C 1
ATOM 887 O O . SER A 1 111 ? -0.725 0.715 -13.398 1 97.38 111 SER A O 1
ATOM 889 N N . LEU A 1 112 ? 0.593 -0.279 -11.906 1 98.62 112 LEU A N 1
ATOM 890 C CA . LEU A 1 112 ? -0.158 -1.529 -11.938 1 98.62 112 LEU A CA 1
ATOM 891 C C . LEU A 1 112 ? -1.626 -1.289 -11.602 1 98.62 112 LEU A C 1
ATOM 893 O O . LEU A 1 112 ? -2.516 -1.761 -12.312 1 98.62 112 LEU A O 1
ATOM 897 N N . GLY A 1 113 ? -1.842 -0.548 -10.484 1 98.25 113 GLY A N 1
ATOM 898 C CA . GLY A 1 113 ? -3.209 -0.254 -10.086 1 98.25 113 GLY A CA 1
ATOM 899 C C . GLY A 1 113 ? -3.982 0.525 -11.133 1 98.25 113 GLY A C 1
ATOM 900 O O . GLY A 1 113 ? -5.137 0.209 -11.422 1 98.25 113 GLY A O 1
ATOM 901 N N . CYS A 1 114 ? -3.354 1.509 -11.672 1 96.94 114 CYS A N 1
ATOM 902 C CA . CYS A 1 114 ? -4 2.32 -12.695 1 96.94 114 CYS A CA 1
ATOM 903 C C . CYS A 1 114 ? -4.355 1.477 -13.914 1 96.94 114 CYS A C 1
ATOM 905 O O . CYS A 1 114 ? -5.457 1.589 -14.453 1 96.94 114 CYS A O 1
ATOM 907 N N . VAL A 1 115 ? -3.451 0.651 -14.375 1 97.62 115 VAL A N 1
ATOM 908 C CA . VAL A 1 115 ? -3.67 -0.182 -15.555 1 97.62 115 VAL A CA 1
ATOM 909 C C . VAL A 1 115 ? -4.812 -1.163 -15.289 1 97.62 115 VAL A C 1
ATOM 911 O O . VAL A 1 115 ? -5.66 -1.383 -16.156 1 97.62 115 VAL A O 1
ATOM 914 N N . LEU A 1 116 ? -4.832 -1.769 -14.102 1 98.5 116 LEU A N 1
ATOM 915 C CA . LEU A 1 116 ? -5.914 -2.678 -13.742 1 98.5 116 LEU A CA 1
ATOM 916 C C . LEU A 1 116 ? -7.27 -1.983 -13.852 1 98.5 116 LEU A C 1
ATOM 918 O O . LEU A 1 116 ? -8.227 -2.559 -14.383 1 98.5 116 LEU A O 1
ATOM 922 N N . GLN A 1 117 ? -7.324 -0.78 -13.312 1 95.81 117 GLN A N 1
ATOM 923 C CA . GLN A 1 117 ? -8.57 -0.02 -13.375 1 95.81 117 GLN A CA 1
ATOM 924 C C . GLN A 1 117 ? -8.938 0.308 -14.812 1 95.81 117 GLN A C 1
ATOM 926 O O . GLN A 1 117 ? -10.102 0.186 -15.203 1 95.81 117 GLN A O 1
ATOM 931 N N . LYS A 1 118 ? -8.008 0.695 -15.578 1 94.75 118 LYS A N 1
ATOM 932 C CA . LYS A 1 118 ? -8.227 1.017 -16.984 1 94.75 118 LYS A CA 1
ATOM 933 C C . LYS A 1 118 ? -8.742 -0.197 -17.75 1 94.75 118 LYS A C 1
ATOM 935 O O . LYS A 1 118 ? -9.547 -0.056 -18.672 1 94.75 118 LYS A O 1
ATOM 940 N N . LEU A 1 119 ? -8.281 -1.343 -17.406 1 97.5 119 LEU A N 1
ATOM 941 C CA . LEU A 1 119 ? -8.664 -2.574 -18.094 1 97.5 119 LEU A CA 1
ATOM 942 C C . LEU A 1 119 ? -9.898 -3.189 -17.453 1 97.5 119 LEU A C 1
ATOM 944 O O . LEU A 1 119 ? -10.227 -4.352 -17.703 1 97.5 119 LEU A O 1
ATOM 948 N N . ASP A 1 120 ? -10.531 -2.486 -16.547 1 96.06 120 ASP A N 1
ATOM 949 C CA . ASP A 1 120 ? -11.836 -2.793 -15.961 1 96.06 120 ASP A CA 1
ATOM 950 C C . ASP A 1 120 ? -11.766 -4.031 -15.07 1 96.06 120 ASP A C 1
ATOM 952 O O . ASP A 1 120 ? -12.68 -4.852 -15.062 1 96.06 120 ASP A O 1
ATOM 956 N N . PHE A 1 121 ? -10.625 -4.301 -14.516 1 98.25 121 PHE A N 1
ATOM 957 C CA . PHE A 1 121 ? -10.57 -5.219 -13.383 1 98.25 121 PHE A CA 1
ATOM 958 C C . PHE A 1 121 ? -11.281 -4.625 -12.172 1 98.25 121 PHE A C 1
ATOM 960 O O . PHE A 1 121 ? -11.352 -3.402 -12.031 1 98.25 121 PHE A O 1
ATOM 967 N N . LYS A 1 122 ? -11.789 -5.441 -11.305 1 97.5 122 LYS A N 1
ATOM 968 C CA . LYS A 1 122 ? -12.258 -4.996 -9.992 1 97.5 122 LYS A CA 1
ATOM 969 C C . LYS A 1 122 ? -11.227 -5.293 -8.906 1 97.5 122 LYS A C 1
ATOM 971 O O . LYS A 1 122 ? -10.969 -6.457 -8.594 1 97.5 122 LYS A O 1
ATOM 976 N N . ILE A 1 123 ? -10.688 -4.293 -8.398 1 98.06 123 ILE A N 1
ATOM 977 C CA . ILE A 1 123 ? -9.711 -4.492 -7.328 1 98.06 123 ILE A CA 1
ATOM 978 C C . ILE A 1 123 ? -10.438 -4.898 -6.047 1 98.06 123 ILE A C 1
ATOM 980 O O . ILE A 1 123 ? -11.414 -4.266 -5.652 1 98.06 123 ILE A O 1
ATOM 984 N N . LEU A 1 124 ? -9.969 -5.949 -5.414 1 98.31 124 LEU A N 1
ATOM 985 C CA . LEU A 1 124 ? -10.617 -6.539 -4.246 1 98.31 124 LEU A CA 1
ATOM 986 C C . LEU A 1 124 ? -9.914 -6.105 -2.963 1 98.31 124 LEU A C 1
ATOM 988 O O . LEU A 1 124 ? -10.57 -5.707 -1.999 1 98.31 124 LEU A O 1
ATOM 992 N N . ASN A 1 125 ? -8.633 -6.152 -2.902 1 98.62 125 ASN A N 1
ATOM 993 C CA . ASN A 1 125 ? -7.812 -5.766 -1.76 1 98.62 125 ASN A CA 1
ATOM 994 C C . ASN A 1 125 ? -6.43 -5.293 -2.199 1 98.62 125 ASN A C 1
ATOM 996 O O . ASN A 1 125 ? -5.969 -5.637 -3.291 1 98.62 125 ASN A O 1
ATOM 1000 N N . LEU A 1 126 ? -5.902 -4.469 -1.45 1 98.81 126 LEU A N 1
ATOM 1001 C CA . LEU A 1 126 ? -4.461 -4.238 -1.404 1 98.81 126 LEU A CA 1
ATOM 1002 C C . LEU A 1 126 ? -3.844 -4.906 -0.179 1 98.81 126 LEU A C 1
ATOM 1004 O O . LEU A 1 126 ? -4.008 -4.422 0.944 1 98.81 126 LEU A O 1
ATOM 1008 N N . ILE A 1 127 ? -3.154 -6.02 -0.368 1 98.94 127 ILE A N 1
ATOM 1009 C CA . ILE A 1 127 ? -2.547 -6.789 0.713 1 98.94 127 ILE A CA 1
ATOM 1010 C C . ILE A 1 127 ? -1.146 -6.254 1.002 1 98.94 127 ILE A C 1
ATOM 1012 O O . ILE A 1 127 ? -0.376 -5.98 0.077 1 98.94 127 ILE A O 1
ATOM 1016 N N . THR A 1 128 ? -0.851 -6.004 2.244 1 98.88 128 THR A N 1
ATOM 1017 C CA . THR A 1 128 ? 0.49 -5.602 2.654 1 98.88 128 THR A CA 1
ATOM 1018 C C . THR A 1 128 ? 1.265 -6.793 3.211 1 98.88 128 THR A C 1
ATOM 1020 O O . THR A 1 128 ? 0.85 -7.406 4.199 1 98.88 128 THR A O 1
ATOM 1023 N N . TRP A 1 129 ? 2.328 -7.176 2.539 1 98.88 129 TRP A N 1
ATOM 1024 C CA . TRP A 1 129 ? 3.289 -8.125 3.088 1 98.88 129 TRP A CA 1
ATOM 1025 C C . TRP A 1 129 ? 4.367 -7.406 3.895 1 98.88 129 TRP A C 1
ATOM 1027 O O . TRP A 1 129 ? 5.246 -6.758 3.324 1 98.88 129 TRP A O 1
ATOM 1037 N N . GLN A 1 130 ? 4.277 -7.477 5.188 1 98.62 130 GLN A N 1
ATOM 1038 C CA . GLN A 1 130 ? 5.258 -6.906 6.105 1 98.62 130 GLN A CA 1
ATOM 1039 C C . GLN A 1 130 ? 6.375 -7.898 6.402 1 98.62 130 GLN A C 1
ATOM 1041 O O . GLN A 1 130 ? 6.152 -8.922 7.055 1 98.62 130 GLN A O 1
ATOM 1046 N N . LYS A 1 131 ? 7.562 -7.586 5.945 1 97.88 131 LYS A N 1
ATOM 1047 C CA . LYS A 1 131 ? 8.711 -8.453 6.219 1 97.88 131 LYS A CA 1
ATOM 1048 C C . LYS A 1 131 ? 9.148 -8.328 7.676 1 97.88 131 LYS A C 1
ATOM 1050 O O . LYS A 1 131 ? 9.375 -7.223 8.172 1 97.88 131 LYS A O 1
ATOM 1055 N N . THR A 1 132 ? 9.32 -9.398 8.352 1 96.88 132 THR A N 1
ATOM 1056 C CA . THR A 1 132 ? 9.711 -9.383 9.758 1 96.88 132 THR A CA 1
ATOM 1057 C C . THR A 1 132 ? 11.203 -9.117 9.906 1 96.88 132 THR A C 1
ATOM 1059 O O . THR A 1 132 ? 11.664 -8.727 10.977 1 96.88 132 THR A O 1
ATOM 1062 N N . ASN A 1 133 ? 11.914 -9.32 8.875 1 94.62 133 ASN A N 1
ATOM 1063 C CA . ASN A 1 133 ? 13.359 -9.109 8.875 1 94.62 133 ASN A CA 1
ATOM 1064 C C . ASN A 1 133 ? 13.812 -8.297 7.668 1 94.62 133 ASN A C 1
ATOM 1066 O O . ASN A 1 133 ? 14.688 -8.734 6.918 1 94.62 133 ASN A O 1
ATOM 1070 N N . PRO A 1 134 ? 13.312 -7.082 7.574 1 94.31 134 PRO A N 1
ATOM 1071 C CA . PRO A 1 134 ? 13.719 -6.258 6.434 1 94.31 134 PRO A CA 1
ATOM 1072 C C . PRO A 1 134 ? 15.164 -5.773 6.535 1 94.31 134 PRO A C 1
ATOM 1074 O O . PRO A 1 134 ? 15.695 -5.645 7.641 1 94.31 134 PRO A O 1
ATOM 1077 N N . PRO A 1 135 ? 15.789 -5.574 5.379 1 90.44 135 PRO A N 1
ATOM 1078 C CA . PRO A 1 135 ? 17.109 -4.941 5.441 1 90.44 135 PRO A CA 1
ATOM 1079 C C . PRO A 1 135 ? 17.062 -3.543 6.055 1 90.44 135 PRO A C 1
ATOM 1081 O O . PRO A 1 135 ? 16.094 -2.809 5.852 1 90.44 135 PRO A O 1
ATOM 1084 N N . PRO A 1 136 ? 18.062 -3.213 6.809 1 92.06 136 PRO A N 1
ATOM 1085 C CA . PRO A 1 136 ? 18.094 -1.869 7.395 1 92.06 136 PRO A CA 1
ATOM 1086 C C . PRO A 1 136 ? 18.266 -0.773 6.344 1 92.06 136 PRO A C 1
ATOM 1088 O O . PRO A 1 136 ? 18.719 -1.045 5.227 1 92.06 136 PRO A O 1
ATOM 1091 N N . ASN A 1 137 ? 17.797 0.367 6.707 1 90.94 137 ASN A N 1
ATOM 1092 C CA . ASN A 1 137 ? 18.062 1.553 5.898 1 90.94 137 ASN A CA 1
ATOM 1093 C C . ASN A 1 137 ? 19.422 2.156 6.23 1 90.94 137 ASN A C 1
ATOM 1095 O O . ASN A 1 137 ? 19.609 2.748 7.297 1 90.94 137 ASN A O 1
ATOM 1099 N N . PHE A 1 138 ? 20.25 2.23 5.309 1 88.69 138 PHE A N 1
ATOM 1100 C CA . PHE A 1 138 ? 21.609 2.639 5.598 1 88.69 138 PHE A CA 1
ATOM 1101 C C . PHE A 1 138 ? 21.75 4.156 5.516 1 88.69 138 PHE A C 1
ATOM 1103 O O . PHE A 1 138 ? 22.594 4.746 6.207 1 88.69 138 PHE A O 1
ATOM 1110 N N . SER A 1 139 ? 21.016 4.762 4.652 1 89.38 139 SER A N 1
ATOM 1111 C CA . SER A 1 139 ? 21.141 6.207 4.473 1 89.38 139 SER A CA 1
ATOM 1112 C C . SER A 1 139 ? 20.594 6.961 5.684 1 89.38 139 SER A C 1
ATOM 1114 O O . SER A 1 139 ? 20.984 8.109 5.93 1 89.38 139 SER A O 1
ATOM 1116 N N . CYS A 1 140 ? 19.609 6.312 6.449 1 93.5 140 CYS A N 1
ATOM 1117 C CA . CYS A 1 140 ? 18.938 6.926 7.586 1 93.5 140 CYS A CA 1
ATOM 1118 C C . CYS A 1 140 ? 18.219 8.203 7.168 1 93.5 140 CYS A C 1
ATOM 1120 O O . CYS A 1 140 ? 18.156 9.164 7.938 1 93.5 140 CYS A O 1
ATOM 1122 N N . ARG A 1 141 ? 17.734 8.234 5.926 1 95.5 141 ARG A N 1
ATOM 1123 C CA . ARG A 1 141 ? 17.031 9.391 5.387 1 95.5 141 ARG A CA 1
ATOM 1124 C C . ARG A 1 141 ? 15.57 9.062 5.094 1 95.5 141 ARG A C 1
ATOM 1126 O O . ARG A 1 141 ? 14.812 9.93 4.668 1 95.5 141 ARG A O 1
ATOM 1133 N N . TYR A 1 142 ? 15.188 7.762 5.344 1 95.44 142 TYR A N 1
ATOM 1134 C CA . TYR A 1 142 ? 13.844 7.246 5.098 1 95.44 142 TYR A CA 1
ATOM 1135 C C . TYR A 1 142 ? 13.414 6.285 6.199 1 95.44 142 TYR A C 1
ATOM 1137 O O . TYR A 1 142 ? 14.234 5.879 7.027 1 95.44 142 TYR A O 1
ATOM 1145 N N . LEU A 1 143 ? 12.18 6 6.215 1 98.56 143 LEU A N 1
ATOM 1146 C CA . LEU A 1 143 ? 11.766 4.816 6.957 1 98.56 143 LEU A CA 1
ATOM 1147 C C . LEU A 1 143 ? 12.359 3.555 6.34 1 98.56 143 LEU A C 1
ATOM 1149 O O . LEU A 1 143 ? 12.562 3.484 5.125 1 98.56 143 LEU A O 1
ATOM 1153 N N . THR A 1 144 ? 12.68 2.596 7.219 1 97.62 144 THR A N 1
ATOM 1154 C CA . THR A 1 144 ? 13.078 1.296 6.688 1 97.62 144 THR A CA 1
ATOM 1155 C C . THR A 1 144 ? 11.969 0.708 5.82 1 97.62 144 THR A C 1
ATOM 1157 O O . THR A 1 144 ? 10.82 0.596 6.258 1 97.62 144 THR A O 1
ATOM 1160 N N . HIS A 1 145 ? 12.328 0.436 4.582 1 96.69 145 HIS A N 1
ATOM 1161 C CA . HIS A 1 145 ? 11.383 -0.25 3.701 1 96.69 145 HIS A CA 1
ATOM 1162 C C . HIS A 1 145 ? 11.164 -1.69 4.148 1 96.69 145 HIS A C 1
ATOM 1164 O O . HIS A 1 145 ? 11.977 -2.568 3.865 1 96.69 145 HIS A O 1
ATOM 1170 N N . SER A 1 146 ? 10.008 -1.937 4.773 1 97.81 146 SER A N 1
ATOM 1171 C CA . SER A 1 146 ? 9.781 -3.238 5.398 1 97.81 146 SER A CA 1
ATOM 1172 C C . SER A 1 146 ? 8.602 -3.961 4.762 1 97.81 146 SER A C 1
ATOM 1174 O O . SER A 1 146 ? 8.273 -5.082 5.152 1 97.81 146 SER A O 1
ATOM 1176 N N . ALA A 1 147 ? 7.957 -3.367 3.75 1 98.19 147 ALA A N 1
ATOM 1177 C CA . ALA A 1 147 ? 6.73 -3.975 3.244 1 98.19 147 ALA A CA 1
ATOM 1178 C C . ALA A 1 147 ? 6.672 -3.912 1.721 1 98.19 147 ALA A C 1
ATOM 1180 O O . ALA A 1 147 ? 7.309 -3.055 1.104 1 98.19 147 ALA A O 1
ATOM 1181 N N . GLU A 1 148 ? 5.992 -4.852 1.133 1 98.06 148 GLU A N 1
ATOM 1182 C CA . GLU A 1 148 ? 5.539 -4.895 -0.255 1 98.06 148 GLU A CA 1
ATOM 1183 C C . GLU A 1 148 ? 4.02 -5.02 -0.335 1 98.06 148 GLU A C 1
ATOM 1185 O O . GLU A 1 148 ? 3.373 -5.402 0.64 1 98.06 148 GLU A O 1
ATOM 1190 N N . GLN A 1 149 ? 3.516 -4.586 -1.425 1 98.81 149 GLN A N 1
ATOM 1191 C CA . GLN A 1 149 ? 2.072 -4.684 -1.62 1 98.81 149 GLN A CA 1
ATOM 1192 C C . GLN A 1 149 ? 1.728 -5.762 -2.645 1 98.81 149 GLN A C 1
ATOM 1194 O O . GLN A 1 149 ? 2.537 -6.078 -3.518 1 98.81 149 GLN A O 1
ATOM 1199 N N . ILE A 1 150 ? 0.572 -6.336 -2.504 1 98.94 150 ILE A N 1
ATOM 1200 C CA . ILE A 1 150 ? -0.021 -7.258 -3.469 1 98.94 150 ILE A CA 1
ATOM 1201 C C . ILE A 1 150 ? -1.442 -6.809 -3.803 1 98.94 150 ILE A C 1
ATOM 1203 O O . ILE A 1 150 ? -2.305 -6.758 -2.924 1 98.94 150 ILE A O 1
ATOM 1207 N N . ILE A 1 151 ? -1.655 -6.492 -5.086 1 98.94 151 ILE A N 1
ATOM 1208 C CA . ILE A 1 151 ? -3.004 -6.164 -5.535 1 98.94 151 ILE A CA 1
ATOM 1209 C C . ILE A 1 151 ? -3.756 -7.445 -5.887 1 98.94 151 ILE A C 1
ATOM 1211 O O . ILE A 1 151 ? -3.252 -8.281 -6.641 1 98.94 151 ILE A O 1
ATOM 1215 N N . TRP A 1 152 ? -4.887 -7.672 -5.254 1 98.94 152 TRP A N 1
ATOM 1216 C CA . TRP A 1 152 ? -5.816 -8.734 -5.629 1 98.94 152 TRP A CA 1
ATOM 1217 C C . TRP A 1 152 ? -7.004 -8.172 -6.398 1 98.94 152 TRP A C 1
ATOM 1219 O O . TRP A 1 152 ? -7.719 -7.301 -5.902 1 98.94 152 TRP A O 1
ATOM 1229 N N . ALA A 1 153 ? -7.152 -8.617 -7.645 1 98.88 153 ALA A N 1
ATOM 1230 C CA . ALA A 1 153 ? -8.211 -8.094 -8.5 1 98.88 153 ALA A CA 1
ATOM 1231 C C . ALA A 1 153 ? -8.891 -9.211 -9.289 1 98.88 153 ALA A C 1
ATOM 1233 O O . ALA A 1 153 ? -8.227 -10.141 -9.758 1 98.88 153 ALA A O 1
ATOM 1234 N N . ARG A 1 154 ? -10.172 -9.133 -9.406 1 98.75 154 ARG A N 1
ATOM 1235 C CA . ARG A 1 154 ? -10.867 -10.109 -10.242 1 98.75 154 ARG A CA 1
ATOM 1236 C C . ARG A 1 154 ? -11.055 -9.57 -11.664 1 98.75 154 ARG A C 1
ATOM 1238 O O . ARG A 1 154 ? -11.172 -8.359 -11.859 1 98.75 154 ARG A O 1
ATOM 1245 N N . LYS A 1 155 ? -11.125 -10.461 -12.602 1 98.31 155 LYS A N 1
ATOM 1246 C CA . LYS A 1 155 ? -11.211 -10.156 -14.023 1 98.31 155 LYS A CA 1
ATOM 1247 C C . LYS A 1 155 ? -12.477 -9.367 -14.344 1 98.31 155 LYS A C 1
ATOM 1249 O O . LYS A 1 155 ? -12.445 -8.414 -15.125 1 98.31 155 LYS A O 1
ATOM 1254 N N . SER A 1 156 ? -13.523 -9.781 -13.727 1 94.81 156 SER A N 1
ATOM 1255 C CA . SER A 1 156 ? -14.844 -9.305 -14.125 1 94.81 156 SER A CA 1
ATOM 1256 C C . SER A 1 156 ? -15.617 -8.75 -12.93 1 94.81 156 SER A C 1
ATOM 1258 O O . SER A 1 156 ? -15.586 -9.328 -11.844 1 94.81 156 SER A O 1
ATOM 1260 N N . ARG A 1 157 ? -16.328 -7.637 -13.133 1 92.31 157 ARG A N 1
ATOM 1261 C CA . ARG A 1 157 ? -17.219 -7.098 -12.117 1 92.31 157 ARG A CA 1
ATOM 1262 C C . ARG A 1 157 ? -18.5 -7.922 -12.016 1 92.31 157 ARG A C 1
ATOM 1264 O O . ARG A 1 157 ? -19.188 -7.887 -10.992 1 92.31 157 ARG A O 1
ATOM 1271 N N . LYS A 1 158 ? -18.734 -8.695 -13.008 1 94.81 158 LYS A N 1
ATOM 1272 C CA . LYS A 1 158 ? -20 -9.422 -13.117 1 94.81 158 LYS A CA 1
ATOM 1273 C C . LYS A 1 158 ? -19.891 -10.82 -12.516 1 94.81 158 LYS A C 1
ATOM 1275 O O . LYS A 1 158 ? -20.875 -11.398 -12.078 1 94.81 158 LYS A O 1
ATOM 1280 N N . HIS A 1 159 ? -18.781 -11.391 -12.586 1 97 159 HIS A N 1
ATOM 1281 C CA . HIS A 1 159 ? -18.562 -12.766 -12.141 1 97 159 HIS A CA 1
ATOM 1282 C C . HIS A 1 159 ? -17.891 -12.812 -10.773 1 97 159 HIS A C 1
ATOM 1284 O O . HIS A 1 159 ? -17 -12.023 -10.492 1 97 159 HIS A O 1
ATOM 1290 N N . LYS A 1 160 ? -18.312 -13.703 -9.969 1 96.38 160 LYS A N 1
ATOM 1291 C CA . LYS A 1 160 ? -17.766 -13.852 -8.625 1 96.38 160 LYS A CA 1
ATOM 1292 C C . LYS A 1 160 ? -16.375 -14.484 -8.672 1 96.38 160 LYS A C 1
ATOM 1294 O O . LYS A 1 160 ? -16.125 -15.398 -9.461 1 96.38 160 LYS A O 1
ATOM 1299 N N . HIS A 1 161 ? -15.523 -14.016 -7.852 1 98.06 161 HIS A N 1
ATOM 1300 C CA . HIS A 1 161 ? -14.195 -14.594 -7.688 1 98.06 161 HIS A CA 1
ATOM 1301 C C . HIS A 1 161 ? -14.195 -15.68 -6.621 1 98.06 161 HIS A C 1
ATOM 1303 O O . HIS A 1 161 ? -15.148 -15.805 -5.855 1 98.06 161 HIS A O 1
ATOM 1309 N N . VAL A 1 162 ? -13.133 -16.453 -6.645 1 98.31 162 VAL A N 1
ATOM 1310 C CA . VAL A 1 162 ? -12.914 -17.438 -5.59 1 98.31 162 VAL A CA 1
ATOM 1311 C C . VAL A 1 162 ? -12.312 -16.766 -4.363 1 98.31 162 VAL A C 1
ATOM 1313 O O . VAL A 1 162 ? -11.352 -16 -4.477 1 98.31 162 VAL A O 1
ATOM 1316 N N . PHE A 1 163 ? -12.898 -16.969 -3.211 1 98.69 163 PHE A N 1
ATOM 1317 C CA . PHE A 1 163 ? -12.367 -16.562 -1.915 1 98.69 163 PHE A CA 1
ATOM 1318 C C . PHE A 1 163 ? -12.688 -17.609 -0.85 1 98.69 163 PHE A C 1
ATOM 1320 O O . PHE A 1 163 ? -13.844 -17.797 -0.481 1 98.69 163 PHE A O 1
ATOM 1327 N N . ASN A 1 164 ? -11.641 -18.219 -0.376 1 98.25 164 ASN A N 1
ATOM 1328 C CA . ASN A 1 164 ? -11.836 -19.25 0.645 1 98.25 164 ASN A CA 1
ATOM 1329 C C . ASN A 1 164 ? -11.867 -18.641 2.045 1 98.25 164 ASN A C 1
ATOM 1331 O O . ASN A 1 164 ? -10.953 -18.859 2.84 1 98.25 164 ASN A O 1
ATOM 1335 N N . TYR A 1 165 ? -12.938 -18.062 2.377 1 98.25 165 TYR A N 1
ATOM 1336 C CA . TYR A 1 165 ? -13.172 -17.312 3.602 1 98.25 165 TYR A CA 1
ATOM 1337 C C . TYR A 1 165 ? -12.945 -18.172 4.832 1 98.25 165 TYR A C 1
ATOM 1339 O O . TYR A 1 165 ? -12.211 -17.797 5.746 1 98.25 165 TYR A O 1
ATOM 1347 N N . GLU A 1 166 ? -13.477 -19.422 4.891 1 97.5 166 GLU A N 1
ATOM 1348 C CA . GLU A 1 166 ? -13.414 -20.281 6.059 1 97.5 166 GLU A CA 1
ATOM 1349 C C . GLU A 1 166 ? -12 -20.812 6.285 1 97.5 166 GLU A C 1
ATOM 1351 O O . GLU A 1 166 ? -11.562 -20.969 7.426 1 97.5 166 GLU A O 1
ATOM 1356 N N . VAL A 1 167 ? -11.312 -21.031 5.219 1 97.69 167 VAL A N 1
ATOM 1357 C CA . VAL A 1 167 ? -9.938 -21.5 5.316 1 97.69 167 VAL A CA 1
ATOM 1358 C C . VAL A 1 167 ? -9.078 -20.438 5.988 1 97.69 167 VAL A C 1
ATOM 1360 O O . VAL A 1 167 ? -8.328 -20.734 6.922 1 97.69 167 VAL A O 1
ATOM 1363 N N . LEU A 1 168 ? -9.195 -19.203 5.527 1 98.31 168 LEU A N 1
ATOM 1364 C CA . LEU A 1 168 ? -8.391 -18.109 6.074 1 98.31 168 LEU A CA 1
ATOM 1365 C C . LEU A 1 168 ? -8.805 -17.812 7.512 1 98.31 168 LEU A C 1
ATOM 1367 O O . LEU A 1 168 ? -7.965 -17.438 8.336 1 98.31 168 LEU A O 1
ATOM 1371 N N . LYS A 1 169 ? -10.086 -17.922 7.773 1 97.69 169 LYS A N 1
ATOM 1372 C CA . LYS A 1 169 ? -10.562 -17.719 9.141 1 97.69 169 LYS A CA 1
ATOM 1373 C C . LYS A 1 169 ? -9.922 -18.734 10.094 1 97.69 169 LYS A C 1
ATOM 1375 O O . LYS A 1 169 ? -9.461 -18.375 11.18 1 97.69 169 LYS A O 1
ATOM 1380 N N . LYS A 1 170 ? -9.875 -19.969 9.648 1 97.44 170 LYS A N 1
ATOM 1381 C CA . LYS A 1 170 ? -9.25 -21.016 10.445 1 97.44 170 LYS A CA 1
ATOM 1382 C C . LYS A 1 170 ? -7.773 -20.734 10.68 1 97.44 170 LYS A C 1
ATOM 1384 O O . LYS A 1 170 ? -7.273 -20.875 11.797 1 97.44 170 LYS A O 1
ATOM 1389 N N . ILE A 1 171 ? -7.066 -20.266 9.656 1 97.25 171 ILE A N 1
ATOM 1390 C CA . ILE A 1 171 ? -5.645 -19.938 9.727 1 97.25 171 ILE A CA 1
ATOM 1391 C C . ILE A 1 171 ? -5.43 -18.781 10.695 1 97.25 171 ILE A C 1
ATOM 1393 O O . ILE A 1 171 ? -4.41 -18.719 11.383 1 97.25 171 ILE A O 1
ATOM 1397 N N . ASN A 1 172 ? -6.406 -17.922 10.742 1 97.38 172 ASN A N 1
ATOM 1398 C CA . ASN A 1 172 ? -6.301 -16.703 11.555 1 97.38 172 ASN A CA 1
ATOM 1399 C C . ASN A 1 172 ? -7 -16.859 12.898 1 97.38 172 ASN A C 1
ATOM 1401 O O . ASN A 1 172 ? -7.668 -15.945 13.367 1 97.38 172 ASN A O 1
ATOM 1405 N N . ASN A 1 173 ? -6.984 -18.078 13.555 1 96.62 173 ASN A N 1
ATOM 1406 C CA . ASN A 1 173 ? -7.512 -18.344 14.891 1 96.62 173 ASN A CA 1
ATOM 1407 C C . ASN A 1 173 ? -9.016 -18.078 14.961 1 96.62 173 ASN A C 1
ATOM 1409 O O . ASN A 1 173 ? -9.492 -17.469 15.914 1 96.62 173 ASN A O 1
ATOM 1413 N N . ASP A 1 174 ? -9.711 -18.391 13.867 1 96.81 174 ASP A N 1
ATOM 1414 C CA . ASP A 1 174 ? -11.164 -18.328 13.758 1 96.81 174 ASP A CA 1
ATOM 1415 C C . ASP A 1 174 ? -11.648 -16.875 13.773 1 96.81 174 ASP A C 1
ATOM 1417 O O . ASP A 1 174 ? -12.727 -16.578 14.305 1 96.81 174 ASP A O 1
ATOM 1421 N N . LYS A 1 175 ? -10.836 -15.977 13.367 1 97.62 175 LYS A N 1
ATOM 1422 C CA . LYS A 1 175 ? -11.203 -14.586 13.109 1 97.62 175 LYS A CA 1
ATOM 1423 C C . LYS A 1 175 ? -11.047 -14.234 11.633 1 97.62 175 LYS A C 1
ATOM 1425 O O . LYS A 1 175 ? -10.25 -14.859 10.922 1 97.62 175 LYS A O 1
ATOM 1430 N N . GLN A 1 176 ? -11.812 -13.266 11.211 1 98 176 GLN A N 1
ATOM 1431 C CA . GLN A 1 176 ? -11.68 -12.828 9.82 1 98 176 GLN A CA 1
ATOM 1432 C C . GLN A 1 176 ? -10.242 -12.414 9.508 1 98 176 GLN A C 1
ATOM 1434 O O . GLN A 1 176 ? -9.602 -11.727 10.305 1 98 176 GLN A O 1
ATOM 1439 N N . MET A 1 177 ? -9.711 -12.914 8.406 1 98.56 177 MET A N 1
ATOM 1440 C CA . MET A 1 177 ? -8.359 -12.57 7.996 1 98.56 177 MET A CA 1
ATOM 1441 C C . MET A 1 177 ? -8.297 -11.125 7.496 1 98.56 177 MET A C 1
ATOM 1443 O O . MET A 1 177 ? -9.141 -10.703 6.711 1 98.56 177 MET A O 1
ATOM 1447 N N . ARG A 1 178 ? -7.301 -10.367 7.941 1 98.5 178 ARG A N 1
ATOM 1448 C CA . ARG A 1 178 ? -7.082 -8.984 7.527 1 98.5 178 ARG A CA 1
ATOM 1449 C C . ARG A 1 178 ? -6.055 -8.906 6.402 1 98.5 178 ARG A C 1
ATOM 1451 O O . ARG A 1 178 ? -5.539 -9.93 5.953 1 98.5 178 ARG A O 1
ATOM 1458 N N . ASP A 1 179 ? -5.781 -7.676 5.91 1 98.81 179 ASP A N 1
ATOM 1459 C CA . ASP A 1 179 ? -5.023 -7.523 4.676 1 98.81 179 ASP A CA 1
ATOM 1460 C C . ASP A 1 179 ? -3.592 -7.074 4.961 1 98.81 179 ASP A C 1
ATOM 1462 O O . ASP A 1 179 ? -2.904 -6.566 4.074 1 98.81 179 ASP A O 1
ATOM 1466 N N . VAL A 1 180 ? -3.104 -7.211 6.176 1 98.88 180 VAL A N 1
ATOM 1467 C CA . VAL A 1 180 ? -1.691 -7.039 6.508 1 98.88 180 VAL A CA 1
ATOM 1468 C C . VAL A 1 180 ? -1.123 -8.352 7.039 1 98.88 180 VAL A C 1
ATOM 1470 O O . VAL A 1 180 ? -1.56 -8.852 8.078 1 98.88 180 VAL A O 1
ATOM 1473 N N . TRP A 1 181 ? -0.164 -8.914 6.281 1 98.81 181 TRP A N 1
ATOM 1474 C CA . TRP A 1 181 ? 0.408 -10.211 6.613 1 98.81 181 TRP A CA 1
ATOM 1475 C C . TRP A 1 181 ? 1.896 -10.094 6.922 1 98.81 181 TRP A C 1
ATOM 1477 O O . TRP A 1 181 ? 2.631 -9.406 6.203 1 98.81 181 TRP A O 1
ATOM 1487 N N . SER A 1 182 ? 2.332 -10.695 7.965 1 98.31 182 SER A N 1
ATOM 1488 C CA . SER A 1 182 ? 3.738 -10.688 8.352 1 98.31 182 SER A CA 1
ATOM 1489 C C . SER A 1 182 ? 4.41 -12.016 8.023 1 98.31 182 SER A C 1
ATOM 1491 O O . SER A 1 182 ? 4.008 -13.07 8.531 1 98.31 182 SER A O 1
ATOM 1493 N N . PHE A 1 183 ? 5.328 -12.039 7.141 1 97.94 183 PHE A N 1
ATOM 1494 C CA . PHE A 1 183 ? 6.164 -13.172 6.77 1 97.94 183 PHE A CA 1
ATOM 1495 C C . PHE A 1 183 ? 7.629 -12.758 6.684 1 97.94 183 PHE A C 1
ATOM 1497 O O . PHE A 1 183 ? 7.941 -11.625 6.312 1 97.94 183 PHE A O 1
ATOM 1504 N N . PRO A 1 184 ? 8.523 -13.633 7.016 1 96.62 184 PRO A N 1
ATOM 1505 C CA . PRO A 1 184 ? 9.938 -13.328 6.785 1 96.62 184 PRO A CA 1
ATOM 1506 C C . PRO A 1 184 ? 10.312 -13.367 5.305 1 96.62 184 PRO A C 1
ATOM 1508 O O . PRO A 1 184 ? 9.547 -13.867 4.48 1 96.62 184 PRO A O 1
ATOM 1511 N N . ALA A 1 185 ? 11.469 -12.734 5.086 1 93.12 185 ALA A N 1
ATOM 1512 C CA . ALA A 1 185 ? 12.078 -12.945 3.771 1 93.12 185 ALA A CA 1
ATOM 1513 C C . ALA A 1 185 ? 12.422 -14.414 3.555 1 93.12 185 ALA A C 1
ATOM 1515 O O . ALA A 1 185 ? 12.234 -15.242 4.453 1 93.12 185 ALA A O 1
ATOM 1516 N N . ILE A 1 186 ? 12.836 -14.766 2.438 1 94.12 186 ILE A N 1
ATOM 1517 C CA . ILE A 1 186 ? 13.078 -16.141 2.016 1 94.12 186 ILE A CA 1
ATOM 1518 C C . ILE A 1 186 ? 13.977 -16.844 3.031 1 94.12 186 ILE A C 1
ATOM 1520 O O . ILE A 1 186 ? 14.93 -16.25 3.547 1 94.12 186 ILE A O 1
ATOM 1524 N N . ALA A 1 187 ? 13.633 -18.031 3.43 1 94.31 187 ALA A N 1
ATOM 1525 C CA . ALA A 1 187 ? 14.422 -18.844 4.348 1 94.31 187 ALA A CA 1
ATOM 1526 C C . ALA A 1 187 ? 15.57 -19.531 3.611 1 94.31 187 ALA A C 1
ATOM 1528 O O . ALA A 1 187 ? 15.461 -19.828 2.42 1 94.31 187 ALA A O 1
ATOM 1529 N N . PRO A 1 188 ? 16.641 -19.859 4.301 1 94.81 188 PRO A N 1
ATOM 1530 C CA . PRO A 1 188 ? 17.797 -20.5 3.672 1 94.81 188 PRO A CA 1
ATOM 1531 C C . PRO A 1 188 ? 17.438 -21.797 2.973 1 94.81 188 PRO A C 1
ATOM 1533 O O . PRO A 1 188 ? 17.938 -22.078 1.883 1 94.81 188 PRO A O 1
ATOM 1536 N N . TRP A 1 189 ? 16.531 -22.609 3.537 1 96.06 189 TRP A N 1
ATOM 1537 C CA . TRP A 1 189 ? 16.203 -23.906 2.98 1 96.06 189 TRP A CA 1
ATOM 1538 C C . TRP A 1 189 ? 15.492 -23.766 1.644 1 96.06 189 TRP A C 1
ATOM 1540 O O . TRP A 1 189 ? 15.453 -24.719 0.846 1 96.06 189 TRP A O 1
ATOM 1550 N N . GLU A 1 190 ? 14.961 -22.594 1.333 1 96.75 190 GLU A N 1
ATOM 1551 C CA . GLU A 1 190 ? 14.258 -22.359 0.075 1 96.75 190 GLU A CA 1
ATOM 1552 C C . GLU A 1 190 ? 15.234 -22.016 -1.046 1 96.75 190 GLU A C 1
ATOM 1554 O O . GLU A 1 190 ? 14.836 -21.906 -2.209 1 96.75 190 GLU A O 1
ATOM 1559 N N . LYS A 1 191 ? 16.469 -21.891 -0.715 1 94.94 191 LYS A N 1
ATOM 1560 C CA . LYS A 1 191 ? 17.453 -21.438 -1.696 1 94.94 191 LYS A CA 1
ATOM 1561 C C . LYS A 1 191 ? 18.453 -22.547 -2.012 1 94.94 191 LYS A C 1
ATOM 1563 O O . LYS A 1 191 ? 19.469 -22.297 -2.67 1 94.94 191 LYS A O 1
ATOM 1568 N N . VAL A 1 192 ? 18.219 -23.672 -1.616 1 95.5 192 VAL A N 1
ATOM 1569 C CA . VAL A 1 192 ? 19.172 -24.766 -1.729 1 95.5 192 VAL A CA 1
ATOM 1570 C C . VAL A 1 192 ? 19.438 -25.078 -3.199 1 95.5 192 VAL A C 1
ATOM 1572 O O . VAL A 1 192 ? 20.531 -25.5 -3.57 1 95.5 192 VAL A O 1
ATOM 1575 N N . ASN A 1 193 ? 18.484 -24.906 -4.121 1 96.56 193 ASN A N 1
ATOM 1576 C CA . ASN A 1 193 ? 18.609 -25.219 -5.543 1 96.56 193 ASN A CA 1
ATOM 1577 C C . ASN A 1 193 ? 19.047 -24 -6.352 1 96.56 193 ASN A C 1
ATOM 1579 O O . ASN A 1 193 ? 18.969 -24.016 -7.582 1 96.56 193 ASN A O 1
ATOM 1583 N N . GLY A 1 194 ? 19.438 -22.984 -5.691 1 93.56 194 GLY A N 1
ATOM 1584 C CA . GLY A 1 194 ? 19.688 -21.703 -6.305 1 93.56 194 GLY A CA 1
ATOM 1585 C C . GLY A 1 194 ? 18.766 -20.609 -5.809 1 93.56 194 GLY A C 1
ATOM 1586 O O . GLY A 1 194 ? 17.797 -20.891 -5.102 1 93.56 194 GLY A O 1
ATOM 1587 N N . LYS A 1 195 ? 19.172 -19.406 -6.195 1 89.06 195 LYS A N 1
ATOM 1588 C CA . LYS A 1 195 ? 18.375 -18.297 -5.664 1 89.06 195 LYS A CA 1
ATOM 1589 C C . LYS A 1 195 ? 18.094 -17.266 -6.746 1 89.06 195 LYS A C 1
ATOM 1591 O O . LYS A 1 195 ? 19 -16.812 -7.453 1 89.06 195 LYS A O 1
ATOM 1596 N N . HIS A 1 196 ? 16.812 -17.047 -6.918 1 92.75 196 HIS A N 1
ATOM 1597 C CA . HIS A 1 196 ? 16.422 -15.852 -7.648 1 92.75 196 HIS A CA 1
ATOM 1598 C C . HIS A 1 196 ? 16.609 -14.602 -6.793 1 92.75 196 HIS A C 1
ATOM 1600 O O . HIS A 1 196 ? 16.328 -14.625 -5.594 1 92.75 196 HIS A O 1
ATOM 1606 N N . PRO A 1 197 ? 17.062 -13.438 -7.352 1 89.81 197 PRO A N 1
ATOM 1607 C CA . PRO A 1 197 ? 17.344 -12.234 -6.566 1 89.81 197 PRO A CA 1
ATOM 1608 C C . PRO A 1 197 ? 16.125 -11.719 -5.812 1 89.81 197 PRO A C 1
ATOM 1610 O O . PRO A 1 197 ? 16.266 -11.062 -4.777 1 89.81 197 PRO A O 1
ATOM 1613 N N . THR A 1 198 ? 14.93 -11.961 -6.285 1 91.25 198 THR A N 1
ATOM 1614 C CA . THR A 1 198 ? 13.727 -11.438 -5.645 1 91.25 198 THR A CA 1
ATOM 1615 C C . THR A 1 198 ? 12.742 -12.562 -5.348 1 91.25 198 THR A C 1
ATOM 1617 O O . THR A 1 198 ? 11.523 -12.375 -5.465 1 91.25 198 THR A O 1
ATOM 1620 N N . GLN A 1 199 ? 13.281 -13.711 -5.066 1 95.62 199 GLN A N 1
ATOM 1621 C CA . GLN A 1 199 ? 12.453 -14.875 -4.773 1 95.62 199 GLN A CA 1
ATOM 1622 C C . GLN A 1 199 ? 11.531 -14.609 -3.59 1 95.62 199 GLN A C 1
ATOM 1624 O O . GLN A 1 199 ? 11.977 -14.133 -2.545 1 95.62 199 GLN A O 1
ATOM 1629 N N . LYS A 1 200 ? 10.219 -14.812 -3.705 1 97.81 200 LYS A N 1
ATOM 1630 C CA . LYS A 1 200 ? 9.234 -14.656 -2.637 1 97.81 200 LYS A CA 1
ATOM 1631 C C . LYS A 1 200 ? 9.234 -15.859 -1.702 1 97.81 200 LYS A C 1
ATOM 1633 O O . LYS A 1 200 ? 9.539 -16.984 -2.121 1 97.81 200 LYS A O 1
ATOM 1638 N N . PRO A 1 201 ? 8.961 -15.664 -0.431 1 98.12 201 PRO A N 1
ATOM 1639 C CA . PRO A 1 201 ? 8.883 -16.812 0.466 1 98.12 201 PRO A CA 1
ATOM 1640 C C . PRO A 1 201 ? 7.699 -17.734 0.146 1 98.12 201 PRO A C 1
ATOM 1642 O O . PRO A 1 201 ? 6.621 -17.25 -0.206 1 98.12 201 PRO A O 1
ATOM 1645 N N . LEU A 1 202 ? 7.93 -18.969 0.275 1 98.5 202 LEU A N 1
ATOM 1646 C CA . LEU A 1 202 ? 6.938 -20 -0.06 1 98.5 202 LEU A CA 1
ATOM 1647 C C . LEU A 1 202 ? 5.684 -19.828 0.791 1 98.5 202 LEU A C 1
ATOM 1649 O O . LEU A 1 202 ? 4.566 -19.984 0.292 1 98.5 202 LEU A O 1
ATOM 1653 N N . ALA A 1 203 ? 5.832 -19.469 2.08 1 98.62 203 ALA A N 1
ATOM 1654 C CA . ALA A 1 203 ? 4.711 -19.312 3.002 1 98.62 203 ALA A CA 1
ATOM 1655 C C . ALA A 1 203 ? 3.732 -18.25 2.508 1 98.62 203 ALA A C 1
ATOM 1657 O O . ALA A 1 203 ? 2.516 -18.422 2.627 1 98.62 203 ALA A O 1
ATOM 1658 N N . LEU A 1 204 ? 4.23 -17.203 1.986 1 98.75 204 LEU A N 1
ATOM 1659 C CA . LEU A 1 204 ? 3.393 -16.125 1.46 1 98.75 204 LEU A CA 1
ATOM 1660 C C . LEU A 1 204 ? 2.545 -16.625 0.293 1 98.75 204 LEU A C 1
ATOM 1662 O O . LEU A 1 204 ? 1.332 -16.406 0.262 1 98.75 204 LEU A O 1
ATOM 1666 N N . LEU A 1 205 ? 3.162 -17.312 -0.689 1 98.88 205 LEU A N 1
ATOM 1667 C CA . LEU A 1 205 ? 2.457 -17.781 -1.876 1 98.88 205 LEU A CA 1
ATOM 1668 C C . LEU A 1 205 ? 1.436 -18.859 -1.511 1 98.88 205 LEU A C 1
ATOM 1670 O O . LEU A 1 205 ? 0.354 -18.906 -2.102 1 98.88 205 LEU A O 1
ATOM 1674 N N . VAL A 1 206 ? 1.796 -19.688 -0.575 1 98.75 206 VAL A N 1
ATOM 1675 C CA . VAL A 1 206 ? 0.853 -20.703 -0.136 1 98.75 206 VAL A CA 1
ATOM 1676 C C . VAL A 1 206 ? -0.415 -20.047 0.399 1 98.75 206 VAL A C 1
ATOM 1678 O O . VAL A 1 206 ? -1.527 -20.438 0.042 1 98.75 206 VAL A O 1
ATOM 1681 N N . ARG A 1 207 ? -0.285 -19.047 1.232 1 98.81 207 ARG A N 1
ATOM 1682 C CA . ARG A 1 207 ? -1.464 -18.391 1.783 1 98.81 207 ARG A CA 1
ATOM 1683 C C . ARG A 1 207 ? -2.281 -17.719 0.682 1 98.81 207 ARG A C 1
ATOM 1685 O O . ARG A 1 207 ? -3.514 -17.781 0.696 1 98.81 207 ARG A O 1
ATOM 1692 N N . LEU A 1 208 ? -1.601 -17.062 -0.237 1 98.94 208 LEU A N 1
ATOM 1693 C CA . LEU A 1 208 ? -2.297 -16.422 -1.339 1 98.94 208 LEU A CA 1
ATOM 1694 C C . LEU A 1 208 ? -3.115 -17.422 -2.141 1 98.94 208 LEU A C 1
ATOM 1696 O O . LEU A 1 208 ? -4.262 -17.141 -2.506 1 98.94 208 LEU A O 1
ATOM 1700 N N . LEU A 1 209 ? -2.527 -18.562 -2.406 1 98.88 209 LEU A N 1
ATOM 1701 C CA . LEU A 1 209 ? -3.223 -19.578 -3.199 1 98.88 209 LEU A CA 1
ATOM 1702 C C . LEU A 1 209 ? -4.344 -20.219 -2.395 1 98.88 209 LEU A C 1
ATOM 1704 O O . LEU A 1 209 ? -5.398 -20.547 -2.941 1 98.88 209 LEU A O 1
ATOM 1708 N N . LEU A 1 210 ? -4.105 -20.453 -1.07 1 98.62 210 LEU A N 1
ATOM 1709 C CA . LEU A 1 210 ? -5.188 -20.938 -0.215 1 98.62 210 LEU A CA 1
ATOM 1710 C C . LEU A 1 210 ? -6.363 -19.969 -0.228 1 98.62 210 LEU A C 1
ATOM 1712 O O . LEU A 1 210 ? -7.52 -20.391 -0.187 1 98.62 210 LEU A O 1
ATOM 1716 N N . MET A 1 211 ? -6.074 -18.734 -0.327 1 98.75 211 MET A N 1
ATOM 1717 C CA . MET A 1 211 ? -7.062 -17.672 -0.288 1 98.75 211 MET A CA 1
ATOM 1718 C C . MET A 1 211 ? -7.918 -17.672 -1.553 1 98.75 211 MET A C 1
ATOM 1720 O O . MET A 1 211 ? -9.148 -17.609 -1.478 1 98.75 211 MET A O 1
ATOM 1724 N N . ALA A 1 212 ? -7.285 -17.891 -2.748 1 98.75 212 ALA A N 1
ATOM 1725 C CA . ALA A 1 212 ? -7.949 -17.422 -3.959 1 98.75 212 ALA A CA 1
ATOM 1726 C C . ALA A 1 212 ? -8.047 -18.531 -4.996 1 98.75 212 ALA A C 1
ATOM 1728 O O . ALA A 1 212 ? -8.289 -18.266 -6.18 1 98.75 212 ALA A O 1
ATOM 1729 N N . SER A 1 213 ? -7.816 -19.781 -4.625 1 98.69 213 SER A N 1
ATOM 1730 C CA . SER A 1 213 ? -7.934 -20.891 -5.566 1 98.69 213 SER A CA 1
ATOM 1731 C C . SER A 1 213 ? -8.508 -22.125 -4.895 1 98.69 213 SER A C 1
ATOM 1733 O O . SER A 1 213 ? -8.539 -22.219 -3.664 1 98.69 213 SER A O 1
ATOM 1735 N N . ASP A 1 214 ? -8.93 -23.016 -5.73 1 97.69 214 ASP A N 1
ATOM 1736 C CA . ASP A 1 214 ? -9.492 -24.281 -5.273 1 97.69 214 ASP A CA 1
ATOM 1737 C C . ASP A 1 214 ? -8.656 -25.469 -5.758 1 97.69 214 ASP A C 1
ATOM 1739 O O . ASP A 1 214 ? -7.707 -25.297 -6.523 1 97.69 214 ASP A O 1
ATOM 1743 N N . GLU A 1 215 ? -8.938 -26.703 -5.281 1 94.31 215 GLU A N 1
ATOM 1744 C CA . GLU A 1 215 ? -8.156 -27.906 -5.566 1 94.31 215 GLU A CA 1
ATOM 1745 C C . GLU A 1 215 ? -8.023 -28.141 -7.07 1 94.31 215 GLU A C 1
ATOM 1747 O O . GLU A 1 215 ? -6.988 -28.609 -7.539 1 94.31 215 GLU A O 1
ATOM 1752 N N . ASN A 1 216 ? -8.875 -27.797 -7.945 1 92.62 216 ASN A N 1
ATOM 1753 C CA . ASN A 1 216 ? -8.82 -28.062 -9.375 1 92.62 216 ASN A CA 1
ATOM 1754 C C . ASN A 1 216 ? -8.438 -26.812 -10.164 1 92.62 216 ASN A C 1
ATOM 1756 O O . ASN A 1 216 ? -8.57 -26.797 -11.391 1 92.62 216 ASN A O 1
ATOM 1760 N N . SER A 1 217 ? -7.852 -25.938 -9.453 1 98.5 217 SER A N 1
ATOM 1761 C CA . SER A 1 217 ? -7.535 -24.672 -10.117 1 98.5 217 SER A CA 1
ATOM 1762 C C . SER A 1 217 ? -6.25 -24.797 -10.93 1 98.5 217 SER A C 1
ATOM 1764 O O . SER A 1 217 ? -5.312 -25.484 -10.531 1 98.5 217 SER A O 1
ATOM 1766 N N . LEU A 1 218 ? -6.223 -24.125 -12.07 1 98.88 218 LEU A N 1
ATOM 1767 C CA . LEU A 1 218 ? -4.996 -23.875 -12.82 1 98.88 218 LEU A CA 1
ATOM 1768 C C . LEU A 1 218 ? -4.391 -22.531 -12.461 1 98.88 218 LEU A C 1
ATOM 1770 O O . LEU A 1 218 ? -5.023 -21.484 -12.648 1 98.88 218 LEU A O 1
ATOM 1774 N N . ILE A 1 219 ? -3.176 -22.578 -11.906 1 98.94 219 ILE A N 1
ATOM 1775 C CA . ILE A 1 219 ? -2.457 -21.375 -11.477 1 98.94 219 ILE A CA 1
ATOM 1776 C C . ILE A 1 219 ? -1.444 -20.969 -12.547 1 98.94 219 ILE A C 1
ATOM 1778 O O . ILE A 1 219 ? -0.722 -21.828 -13.078 1 98.94 219 ILE A O 1
ATOM 1782 N N . GLY A 1 220 ? -1.425 -19.703 -12.906 1 98.94 220 GLY A N 1
ATOM 1783 C CA . GLY A 1 220 ? -0.449 -19.172 -13.852 1 98.94 220 GLY A CA 1
ATOM 1784 C C . GLY A 1 220 ? 0.51 -18.188 -13.219 1 98.94 220 GLY A C 1
ATOM 1785 O O . GLY A 1 220 ? 0.158 -17.5 -12.258 1 98.94 220 GLY A O 1
ATOM 1786 N N . ASP A 1 221 ? 1.679 -18.078 -13.758 1 98.94 221 ASP A N 1
ATOM 1787 C CA . ASP A 1 221 ? 2.67 -17.062 -13.406 1 98.94 221 ASP A CA 1
ATOM 1788 C C . ASP A 1 221 ? 3.451 -16.609 -14.633 1 98.94 221 ASP A C 1
ATOM 1790 O O . ASP A 1 221 ? 4.312 -17.328 -15.133 1 98.94 221 ASP A O 1
ATOM 1794 N N . PRO A 1 222 ? 3.215 -15.406 -15.133 1 98.81 222 PRO A N 1
ATOM 1795 C CA . PRO A 1 222 ? 3.873 -14.93 -16.344 1 98.81 222 PRO A CA 1
ATOM 1796 C C . PRO A 1 222 ? 5.312 -14.477 -16.109 1 98.81 222 PRO A C 1
ATOM 1798 O O . PRO A 1 222 ? 6.043 -14.188 -17.047 1 98.81 222 PRO A O 1
ATOM 1801 N N . PHE A 1 223 ? 5.715 -14.359 -14.883 1 98.5 223 PHE A N 1
ATOM 1802 C CA . PHE A 1 223 ? 7.062 -14.031 -14.43 1 98.5 223 PHE A CA 1
ATOM 1803 C C . PHE A 1 223 ? 7.555 -15.055 -13.414 1 98.5 223 PHE A C 1
ATOM 1805 O O . PHE A 1 223 ? 7.895 -14.703 -12.281 1 98.5 223 PHE A O 1
ATOM 1812 N N . SER A 1 224 ? 7.727 -16.234 -13.82 1 98.25 224 SER A N 1
ATOM 1813 C CA . SER A 1 224 ? 7.77 -17.375 -12.914 1 98.25 224 SER A CA 1
ATOM 1814 C C . SER A 1 224 ? 9.062 -17.391 -12.102 1 98.25 224 SER A C 1
ATOM 1816 O O . SER A 1 224 ? 9.102 -17.906 -10.984 1 98.25 224 SER A O 1
ATOM 1818 N N . GLY A 1 225 ? 10.195 -16.828 -12.719 1 97.31 225 GLY A N 1
ATOM 1819 C CA . GLY A 1 225 ? 11.461 -16.875 -12.008 1 97.31 225 GLY A CA 1
ATOM 1820 C C . GLY A 1 225 ? 11.812 -18.266 -11.523 1 97.31 225 GLY A C 1
ATOM 1821 O O . GLY A 1 225 ? 11.844 -19.219 -12.305 1 97.31 225 GLY A O 1
ATOM 1822 N N . SER A 1 226 ? 12.023 -18.391 -10.211 1 97.75 226 SER A N 1
ATOM 1823 C CA . SER A 1 226 ? 12.367 -19.672 -9.625 1 97.75 226 SER A CA 1
ATOM 1824 C C . SER A 1 226 ? 11.117 -20.469 -9.266 1 97.75 226 SER A C 1
ATOM 1826 O O . SER A 1 226 ? 11.195 -21.484 -8.57 1 97.75 226 SER A O 1
ATOM 1828 N N . SER A 1 227 ? 9.961 -20.047 -9.625 1 98.56 227 SER A N 1
ATOM 1829 C CA . SER A 1 227 ? 8.672 -20.719 -9.609 1 98.56 227 SER A CA 1
ATOM 1830 C C . SER A 1 227 ? 8.203 -21 -8.188 1 98.56 227 SER A C 1
ATOM 1832 O O . SER A 1 227 ? 7.656 -22.062 -7.898 1 98.56 227 SER A O 1
ATOM 1834 N N . THR A 1 228 ? 8.422 -20 -7.289 1 98.69 228 THR A N 1
ATOM 1835 C CA . THR A 1 228 ? 7.832 -20.141 -5.961 1 98.69 228 THR A CA 1
ATOM 1836 C C . THR A 1 228 ? 6.324 -20.359 -6.066 1 98.69 228 THR A C 1
ATOM 1838 O O . THR A 1 228 ? 5.762 -21.172 -5.328 1 98.69 228 THR A O 1
ATOM 1841 N N . THR A 1 229 ? 5.676 -19.703 -6.984 1 98.81 229 THR A N 1
ATOM 1842 C CA . THR A 1 229 ? 4.246 -19.859 -7.223 1 98.81 229 THR A CA 1
ATOM 1843 C C . THR A 1 229 ? 3.916 -21.312 -7.586 1 98.81 229 THR A C 1
ATOM 1845 O O . THR A 1 229 ? 2.938 -21.875 -7.094 1 98.81 229 THR A O 1
ATOM 1848 N N . GLY A 1 230 ? 4.684 -21.906 -8.461 1 98.88 230 GLY A N 1
ATOM 1849 C CA . GLY A 1 230 ? 4.461 -23.281 -8.875 1 98.88 230 GLY A CA 1
ATOM 1850 C C . GLY A 1 230 ? 4.652 -24.281 -7.75 1 98.88 230 GLY A C 1
ATOM 1851 O O . GLY A 1 230 ? 3.881 -25.234 -7.621 1 98.88 230 GLY A O 1
ATOM 1852 N N . ILE A 1 231 ? 5.699 -24.078 -6.965 1 98.75 231 ILE A N 1
ATOM 1853 C CA . ILE A 1 231 ? 5.953 -24.938 -5.824 1 98.75 231 ILE A CA 1
ATOM 1854 C C . ILE A 1 231 ? 4.777 -24.875 -4.852 1 98.75 231 ILE A C 1
ATOM 1856 O O . ILE A 1 231 ? 4.289 -25.906 -4.387 1 98.75 231 ILE A O 1
ATOM 1860 N N . ALA A 1 232 ? 4.297 -23.641 -4.555 1 98.81 232 ALA A N 1
ATOM 1861 C CA . ALA A 1 232 ? 3.137 -23.469 -3.689 1 98.81 232 ALA A CA 1
ATOM 1862 C C . ALA A 1 232 ? 1.905 -24.156 -4.273 1 98.81 232 ALA A C 1
ATOM 1864 O O . ALA A 1 232 ? 1.161 -24.828 -3.557 1 98.81 232 ALA A O 1
ATOM 1865 N N . ALA A 1 233 ? 1.707 -23.969 -5.582 1 98.81 233 ALA A N 1
ATOM 1866 C CA . ALA A 1 233 ? 0.562 -24.578 -6.258 1 98.81 233 ALA A CA 1
ATOM 1867 C C . ALA A 1 233 ? 0.575 -26.094 -6.105 1 98.81 233 ALA A C 1
ATOM 1869 O O . ALA A 1 233 ? -0.445 -26.688 -5.762 1 98.81 233 ALA A O 1
ATOM 1870 N N . ASN A 1 234 ? 1.719 -26.688 -6.328 1 98.31 234 ASN A N 1
ATOM 1871 C CA . ASN A 1 234 ? 1.81 -28.141 -6.273 1 98.31 234 ASN A CA 1
ATOM 1872 C C . ASN A 1 234 ? 1.721 -28.656 -4.836 1 98.31 234 ASN A C 1
ATOM 1874 O O . ASN A 1 234 ? 1.21 -29.75 -4.598 1 98.31 234 ASN A O 1
ATOM 1878 N N . LEU A 1 235 ? 2.223 -27.891 -3.842 1 97.5 235 LEU A N 1
ATOM 1879 C CA . LEU A 1 235 ? 2.01 -28.234 -2.439 1 97.5 235 LEU A CA 1
ATOM 1880 C C . LEU A 1 235 ? 0.521 -28.359 -2.129 1 97.5 235 LEU A C 1
ATOM 1882 O O . LEU A 1 235 ? 0.121 -29.156 -1.283 1 97.5 235 LEU A O 1
ATOM 1886 N N . LEU A 1 236 ? -0.28 -27.562 -2.855 1 97.31 236 LEU A N 1
ATOM 1887 C CA . LEU A 1 236 ? -1.721 -27.516 -2.633 1 97.31 236 LEU A CA 1
ATOM 1888 C C . LEU A 1 236 ? -2.457 -28.375 -3.656 1 97.31 236 LEU A C 1
ATOM 1890 O O . LEU A 1 236 ? -3.686 -28.312 -3.756 1 97.31 236 LEU A O 1
ATOM 1894 N N . LYS A 1 237 ? -1.708 -29.078 -4.477 1 95.44 237 LYS A N 1
ATOM 1895 C CA . LYS A 1 237 ? -2.23 -30.016 -5.473 1 95.44 237 LYS A CA 1
ATOM 1896 C C . LYS A 1 237 ? -3 -29.281 -6.566 1 95.44 237 LYS A C 1
ATOM 1898 O O . LYS A 1 237 ? -4.02 -29.766 -7.051 1 95.44 237 LYS A O 1
ATOM 1903 N N . ARG A 1 238 ? -2.639 -28.047 -6.777 1 98.31 238 ARG A N 1
ATOM 1904 C CA . ARG A 1 238 ? -3.133 -27.297 -7.934 1 98.31 238 ARG A CA 1
ATOM 1905 C C . ARG A 1 238 ? -2.219 -27.5 -9.141 1 98.31 238 ARG A C 1
ATOM 1907 O O . ARG A 1 238 ? -1.038 -27.812 -8.984 1 98.31 238 ARG A O 1
ATOM 1914 N N . GLU A 1 239 ? -2.777 -27.328 -10.359 1 98.75 239 GLU A N 1
ATOM 1915 C CA . GLU A 1 239 ? -1.976 -27.312 -11.578 1 98.75 239 GLU A CA 1
ATOM 1916 C C . GLU A 1 239 ? -1.299 -25.969 -11.781 1 98.75 239 GLU A C 1
ATOM 1918 O O . GLU A 1 239 ? -1.849 -24.922 -11.398 1 98.75 239 GLU A O 1
ATOM 1923 N N . PHE A 1 240 ? -0.082 -26.031 -12.375 1 98.88 240 PHE A N 1
ATOM 1924 C CA . PHE A 1 240 ? 0.7 -24.812 -12.516 1 98.88 240 PHE A CA 1
ATOM 1925 C C . PHE A 1 240 ? 1.286 -24.703 -13.922 1 98.88 240 PHE A C 1
ATOM 1927 O O . PHE A 1 240 ? 1.762 -25.703 -14.477 1 98.88 240 PHE A O 1
ATOM 1934 N N . ILE A 1 241 ? 1.172 -23.5 -14.484 1 98.88 241 ILE A N 1
ATOM 1935 C CA . ILE A 1 241 ? 1.888 -23.125 -15.703 1 98.88 241 ILE A CA 1
ATOM 1936 C C . ILE A 1 241 ? 2.695 -21.859 -15.461 1 98.88 241 ILE A C 1
ATOM 1938 O O . ILE A 1 241 ? 2.133 -20.812 -15.117 1 98.88 241 ILE A O 1
ATOM 1942 N N . GLY A 1 242 ? 3.953 -21.938 -15.609 1 98.81 242 GLY A N 1
ATOM 1943 C CA . GLY A 1 242 ? 4.844 -20.797 -15.477 1 98.81 242 GLY A CA 1
ATOM 1944 C C . GLY A 1 242 ? 5.516 -20.406 -16.781 1 98.81 242 GLY A C 1
ATOM 1945 O O . GLY A 1 242 ? 5.84 -21.266 -17.594 1 98.81 242 GLY A O 1
ATOM 1946 N N . ILE A 1 243 ? 5.723 -19.125 -16.969 1 98.81 243 ILE A N 1
ATOM 1947 C CA . ILE A 1 243 ? 6.449 -18.578 -18.109 1 98.81 243 ILE A CA 1
ATOM 1948 C C . ILE A 1 243 ? 7.695 -17.844 -17.625 1 98.81 243 ILE A C 1
ATOM 1950 O O . ILE A 1 243 ? 7.613 -17 -16.734 1 98.81 243 ILE A O 1
ATOM 1954 N N . GLU A 1 244 ? 8.781 -18.172 -18.125 1 98.25 244 GLU A N 1
ATOM 1955 C CA . GLU A 1 244 ? 10.062 -17.594 -17.75 1 98.25 244 GLU A CA 1
ATOM 1956 C C . GLU A 1 244 ? 11 -17.5 -18.953 1 98.25 244 GLU A C 1
ATOM 1958 O O . GLU A 1 244 ? 11.039 -18.406 -19.781 1 98.25 244 GLU A O 1
ATOM 1963 N N . LYS A 1 245 ? 11.711 -16.375 -19.016 1 96.88 245 LYS A N 1
ATOM 1964 C CA . LYS A 1 245 ? 12.562 -16.125 -20.172 1 96.88 245 LYS A CA 1
ATOM 1965 C C . LYS A 1 245 ? 13.953 -16.719 -19.969 1 96.88 245 LYS A C 1
ATOM 1967 O O . LYS A 1 245 ? 14.547 -17.25 -20.922 1 96.88 245 LYS A O 1
ATOM 1972 N N . GLU A 1 246 ? 14.469 -16.609 -18.781 1 96.69 246 GLU A N 1
ATOM 1973 C CA . GLU A 1 246 ? 15.875 -16.922 -18.531 1 96.69 246 GLU A CA 1
ATOM 1974 C C . GLU A 1 246 ? 16.078 -18.406 -18.234 1 96.69 246 GLU A C 1
ATOM 1976 O O . GLU A 1 246 ? 15.453 -18.938 -17.312 1 96.69 246 GLU A O 1
ATOM 1981 N N . SER A 1 247 ? 17.031 -19.016 -18.891 1 97.62 247 SER A N 1
ATOM 1982 C CA . SER A 1 247 ? 17.312 -20.438 -18.75 1 97.62 247 SER A CA 1
ATOM 1983 C C . SER A 1 247 ? 17.75 -20.797 -17.344 1 97.62 247 SER A C 1
ATOM 1985 O O . SER A 1 247 ? 17.406 -21.859 -16.828 1 97.62 247 SER A O 1
ATOM 1987 N N . GLU A 1 248 ? 18.469 -19.875 -16.766 1 97.12 248 GLU A N 1
ATOM 1988 C CA . GLU A 1 248 ? 18.969 -20.141 -15.414 1 97.12 248 GLU A CA 1
ATOM 1989 C C . G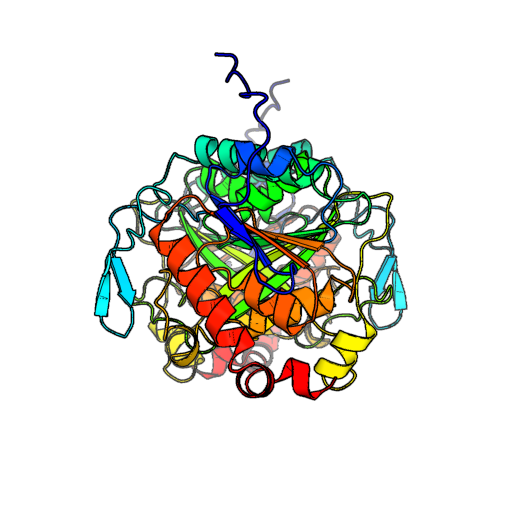LU A 1 248 ? 17.828 -20.312 -14.422 1 97.12 248 GLU A C 1
ATOM 1991 O O . GLU A 1 248 ? 17.875 -21.172 -13.555 1 97.12 248 GLU A O 1
ATOM 1996 N N . PHE A 1 249 ? 16.797 -19.531 -14.531 1 97.75 249 PHE A N 1
ATOM 1997 C CA . PHE A 1 249 ? 15.672 -19.578 -13.609 1 97.75 249 PHE A CA 1
ATOM 1998 C C . PHE A 1 249 ? 14.781 -20.781 -13.93 1 97.75 249 PHE A C 1
ATOM 2000 O O . PHE A 1 249 ? 14.188 -21.375 -13.023 1 97.75 249 PHE A O 1
ATOM 2007 N N . ILE A 1 250 ? 14.695 -21.172 -15.195 1 98.25 250 ILE A N 1
ATOM 2008 C CA . ILE A 1 250 ? 14 -22.391 -15.586 1 98.25 250 ILE A CA 1
ATOM 2009 C C . ILE A 1 250 ? 14.641 -23.594 -14.898 1 98.25 250 ILE A C 1
ATOM 2011 O O . ILE A 1 250 ? 13.945 -24.438 -14.328 1 98.25 250 ILE A O 1
ATOM 2015 N N . LYS A 1 251 ? 15.945 -23.594 -14.977 1 98.38 251 LYS A N 1
ATOM 2016 C CA . LYS A 1 251 ? 16.672 -24.703 -14.367 1 98.38 251 LYS A CA 1
ATOM 2017 C C . LYS A 1 251 ? 16.406 -24.781 -12.867 1 98.38 251 LYS A C 1
ATOM 2019 O O . LYS A 1 251 ? 16.156 -25.859 -12.32 1 98.38 251 LYS A O 1
ATOM 2024 N N . ILE A 1 252 ? 16.453 -23.609 -12.195 1 98.44 252 ILE A N 1
ATOM 2025 C CA . ILE A 1 252 ? 16.172 -23.562 -10.766 1 98.44 252 ILE A CA 1
ATOM 2026 C C . ILE A 1 252 ? 14.766 -24.078 -10.5 1 98.44 252 ILE A C 1
ATOM 2028 O O . ILE A 1 252 ? 14.547 -24.859 -9.562 1 98.44 252 ILE A O 1
ATOM 2032 N N . SER A 1 253 ? 13.828 -23.688 -11.289 1 98.56 253 SER A N 1
ATOM 2033 C CA . SER A 1 253 ? 12.438 -24.109 -11.148 1 98.56 253 SER A CA 1
ATOM 2034 C C . SER A 1 253 ? 12.297 -25.625 -11.227 1 98.56 253 SER A C 1
ATOM 2036 O O . SER A 1 253 ? 11.617 -26.234 -10.406 1 98.56 253 SER A O 1
ATOM 2038 N N . MET A 1 254 ? 12.945 -26.203 -12.227 1 98.44 254 MET A N 1
ATOM 2039 C CA . MET A 1 254 ? 12.898 -27.656 -12.414 1 98.44 254 MET A CA 1
ATOM 2040 C C . MET A 1 254 ? 13.484 -28.375 -11.211 1 98.44 254 MET A C 1
ATOM 2042 O O . MET A 1 254 ? 12.898 -29.344 -10.719 1 98.44 254 MET A O 1
ATOM 2046 N N . ASP A 1 255 ? 14.633 -27.891 -10.781 1 98.5 255 ASP A N 1
ATOM 2047 C CA . ASP A 1 255 ? 15.289 -28.5 -9.633 1 98.5 255 ASP A CA 1
ATOM 2048 C C . ASP A 1 255 ? 14.414 -28.406 -8.383 1 98.5 255 ASP A C 1
ATOM 2050 O O . ASP A 1 255 ? 14.33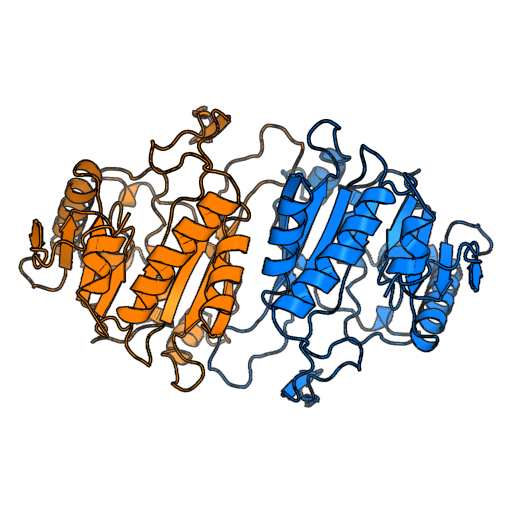6 -29.359 -7.605 1 98.5 255 ASP A O 1
ATOM 2054 N N . ARG A 1 256 ? 13.75 -27.266 -8.133 1 98.44 256 ARG A N 1
ATOM 2055 C CA . ARG A 1 256 ? 12.875 -27.078 -6.98 1 98.44 256 ARG A CA 1
ATOM 2056 C C . ARG A 1 256 ? 11.68 -28.031 -7.043 1 98.44 256 ARG A C 1
ATOM 2058 O O . ARG A 1 256 ? 11.242 -28.562 -6.02 1 98.44 256 ARG A O 1
ATOM 2065 N N . LYS A 1 257 ? 11.156 -28.219 -8.25 1 98.56 257 LYS A N 1
ATOM 2066 C CA . LYS A 1 257 ? 10.039 -29.141 -8.406 1 98.56 257 LYS A CA 1
ATOM 2067 C C . LYS A 1 257 ? 10.469 -30.578 -8.109 1 98.56 257 LYS A C 1
ATOM 2069 O O . LYS A 1 257 ? 9.75 -31.312 -7.434 1 98.56 257 LYS A O 1
ATOM 2074 N N . ILE A 1 258 ? 11.586 -30.969 -8.633 1 97.94 258 ILE A N 1
ATOM 2075 C CA . ILE A 1 258 ? 12.125 -32.312 -8.375 1 97.94 258 ILE A CA 1
ATOM 2076 C C . ILE A 1 258 ? 12.312 -32.5 -6.871 1 97.94 258 ILE A C 1
ATOM 2078 O O . ILE A 1 258 ? 11.945 -33.531 -6.32 1 97.94 258 ILE A O 1
ATOM 2082 N N . GLU A 1 259 ? 12.883 -31.469 -6.215 1 98.06 259 GLU A N 1
ATOM 2083 C CA . GLU A 1 259 ? 13.062 -31.516 -4.766 1 98.06 259 GLU A CA 1
ATOM 2084 C C . GLU A 1 259 ? 11.727 -31.672 -4.051 1 98.06 259 GLU A C 1
ATOM 2086 O O . GLU A 1 259 ? 11.609 -32.469 -3.102 1 98.06 259 GLU A O 1
ATOM 2091 N N . LEU A 1 260 ? 10.734 -30.906 -4.469 1 98.25 260 LEU A N 1
ATOM 2092 C CA . LEU A 1 260 ? 9.414 -30.969 -3.861 1 98.25 260 LEU A CA 1
ATOM 2093 C C . LEU A 1 260 ? 8.859 -32.406 -3.941 1 98.25 260 LEU A C 1
ATOM 2095 O O . LEU A 1 260 ? 8.305 -32.906 -2.965 1 98.25 260 LEU A O 1
ATOM 2099 N N . ASP A 1 261 ? 9.016 -33 -5.094 1 97.44 261 ASP A N 1
ATOM 2100 C CA . ASP A 1 261 ? 8.5 -34.344 -5.277 1 97.44 261 ASP A CA 1
ATOM 2101 C C . ASP A 1 261 ? 9.195 -35.344 -4.332 1 97.44 261 ASP A C 1
ATOM 2103 O O . ASP A 1 261 ? 8.555 -36.219 -3.791 1 97.44 261 ASP A O 1
ATOM 2107 N N . ALA A 1 262 ? 10.445 -35.094 -4.125 1 97.25 262 ALA A N 1
ATOM 2108 C CA . ALA A 1 262 ? 11.242 -36 -3.305 1 97.25 262 ALA A CA 1
ATOM 2109 C C . ALA A 1 262 ? 11.008 -35.75 -1.818 1 97.25 262 ALA A C 1
ATOM 2111 O O . ALA A 1 262 ? 11.094 -36.656 -1.004 1 97.25 262 ALA A O 1
ATOM 2112 N N . ARG A 1 263 ? 10.68 -34.531 -1.478 1 97.62 263 ARG A N 1
ATOM 2113 C CA . ARG A 1 263 ? 10.648 -34.125 -0.074 1 97.62 263 ARG A CA 1
ATOM 2114 C C . ARG A 1 263 ? 9.328 -33.438 0.268 1 97.62 263 ARG A C 1
ATOM 2116 O O . ARG A 1 263 ? 9.297 -32.469 1.03 1 97.62 263 ARG A O 1
ATOM 2123 N N . TYR A 1 264 ? 8.32 -33.906 -0.291 1 97.31 264 TYR A N 1
ATOM 2124 C CA . TYR A 1 264 ? 7.012 -33.281 -0.189 1 97.31 264 TYR A CA 1
ATOM 2125 C C . TYR A 1 264 ? 6.598 -33.125 1.269 1 97.31 264 TYR A C 1
ATOM 2127 O O . TYR A 1 264 ? 6.258 -32 1.703 1 97.31 264 TYR A O 1
ATOM 2135 N N . LYS A 1 265 ? 6.633 -34.156 2.062 1 96.94 265 LYS A N 1
ATOM 2136 C CA . LYS A 1 265 ? 6.176 -34.125 3.451 1 96.94 265 LYS A CA 1
ATOM 2137 C C . LYS A 1 265 ? 7.016 -33.156 4.281 1 96.94 265 LYS A C 1
ATOM 2139 O O . LYS A 1 265 ? 6.48 -32.438 5.121 1 96.94 265 LYS A O 1
ATOM 2144 N N . GLU A 1 266 ? 8.273 -33.188 4.074 1 97.06 266 GLU A N 1
ATOM 2145 C CA . GLU A 1 266 ? 9.18 -32.312 4.801 1 97.06 266 GLU A CA 1
ATOM 2146 C C . GLU A 1 266 ? 8.906 -30.844 4.484 1 97.06 266 GLU A C 1
ATOM 2148 O O . GLU A 1 266 ? 8.797 -30.016 5.391 1 97.06 266 GLU A O 1
ATOM 2153 N N . ILE A 1 267 ? 8.773 -30.531 3.223 1 97.62 267 ILE A N 1
ATOM 2154 C CA . ILE A 1 267 ? 8.547 -29.172 2.785 1 97.62 267 ILE A CA 1
ATOM 2155 C C . ILE A 1 267 ? 7.18 -28.688 3.262 1 97.62 267 ILE A C 1
ATOM 2157 O O . ILE A 1 267 ? 7.043 -27.578 3.77 1 97.62 267 ILE A O 1
ATOM 2161 N N . ARG A 1 268 ? 6.203 -29.547 3.125 1 97.62 268 ARG A N 1
ATOM 2162 C CA . ARG A 1 268 ? 4.852 -29.219 3.578 1 97.62 268 ARG A CA 1
ATOM 2163 C C . ARG A 1 268 ? 4.84 -28.891 5.066 1 97.62 268 ARG A C 1
ATOM 2165 O O . ARG A 1 268 ? 4.148 -27.969 5.492 1 97.62 268 ARG A O 1
ATOM 2172 N N . SER A 1 269 ? 5.582 -29.594 5.879 1 96.69 269 SER A N 1
ATOM 2173 C CA . SER A 1 269 ? 5.59 -29.422 7.332 1 96.69 269 SER A CA 1
ATOM 2174 C C . SER A 1 269 ? 6.188 -28.094 7.738 1 96.69 269 SER A C 1
ATOM 2176 O O . SER A 1 269 ? 5.961 -27.609 8.852 1 96.69 269 SER A O 1
ATOM 2178 N N . LYS A 1 270 ? 6.926 -27.453 6.852 1 96.31 270 LYS A N 1
ATOM 2179 C CA . LYS A 1 270 ? 7.59 -26.188 7.148 1 96.31 270 LYS A CA 1
ATOM 2180 C C . LYS A 1 270 ? 6.645 -25.016 6.93 1 96.31 270 LYS A C 1
ATOM 2182 O O . LYS A 1 270 ? 6.969 -23.875 7.289 1 96.31 270 LYS A O 1
ATOM 2187 N N . ILE A 1 271 ? 5.5 -25.297 6.332 1 97.44 271 ILE A N 1
ATOM 2188 C CA . ILE A 1 271 ? 4.523 -24.25 6.043 1 97.44 271 ILE A CA 1
ATOM 2189 C C . ILE A 1 271 ? 3.426 -24.266 7.105 1 97.44 271 ILE A C 1
ATOM 2191 O O . ILE A 1 271 ? 2.52 -25.094 7.059 1 97.44 271 ILE A O 1
ATOM 2195 N N . LYS A 1 272 ? 3.406 -23.328 7.945 1 95.88 272 LYS A N 1
ATOM 2196 C CA . LYS A 1 272 ? 2.531 -23.281 9.117 1 95.88 272 LYS A CA 1
ATOM 2197 C C . LYS A 1 272 ? 1.062 -23.312 8.703 1 95.88 272 LYS A C 1
ATOM 2199 O O . LYS A 1 272 ? 0.25 -24 9.328 1 95.88 272 LYS A O 1
ATOM 2204 N N . ASP A 1 273 ? 0.697 -22.609 7.637 1 97.25 273 ASP A N 1
ATOM 2205 C CA . ASP A 1 273 ? -0.695 -22.484 7.219 1 97.25 273 ASP A CA 1
ATOM 2206 C C . ASP A 1 273 ? -1.261 -23.828 6.773 1 97.25 273 ASP A C 1
ATOM 2208 O O . ASP A 1 273 ? -2.479 -24 6.688 1 97.25 273 ASP A O 1
ATOM 2212 N N . LEU A 1 274 ? -0.416 -24.797 6.434 1 95.88 274 LEU A N 1
ATOM 2213 C CA . LEU A 1 274 ? -0.855 -26.094 5.949 1 95.88 274 LEU A CA 1
ATOM 2214 C C . LEU A 1 274 ? -1.043 -27.062 7.105 1 95.88 274 LEU A C 1
ATOM 2216 O O . LEU A 1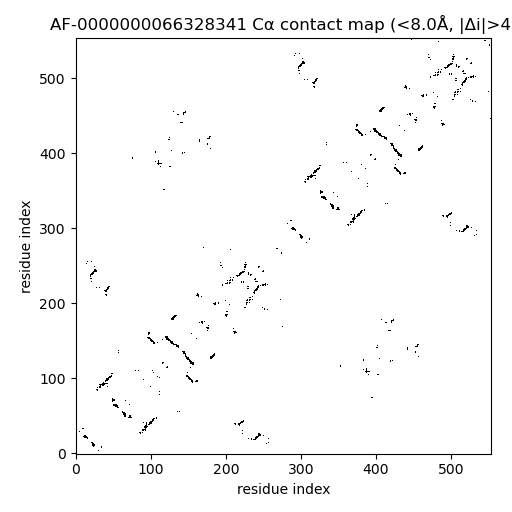 274 ? -1.572 -28.172 6.922 1 95.88 274 LEU A O 1
ATOM 2220 N N . ASN A 1 275 ? -0.599 -26.641 8.273 1 85.88 275 ASN A N 1
ATOM 2221 C CA . ASN A 1 275 ? -0.788 -27.484 9.445 1 85.88 275 ASN A CA 1
ATOM 2222 C C . ASN A 1 275 ? -2.244 -27.5 9.898 1 85.88 275 ASN A C 1
ATOM 2224 O O . ASN A 1 275 ? -2.652 -28.375 10.664 1 85.88 275 ASN A O 1
ATOM 2228 N N . HIS A 1 276 ? -3.082 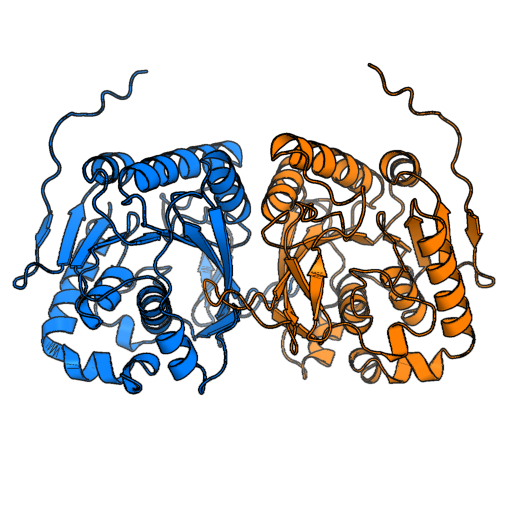-26.562 9.492 1 76.12 276 HIS A N 1
ATOM 2229 C CA . HIS A 1 276 ? -4.492 -26.453 9.859 1 76.12 276 HIS A CA 1
ATOM 2230 C C . HIS A 1 276 ? -5.367 -27.281 8.914 1 76.12 276 HIS A C 1
ATOM 2232 O O . HIS A 1 276 ? -6.586 -27.344 9.094 1 76.12 276 HIS A O 1
ATOM 2238 N N . GLN A 1 277 ? -4.809 -27.828 7.938 1 68.62 277 GLN A N 1
ATOM 2239 C CA . GLN A 1 277 ? -5.562 -28.594 6.945 1 68.62 277 GLN A CA 1
ATOM 2240 C C . GLN A 1 277 ? -5.375 -30.094 7.152 1 68.62 277 GLN A C 1
ATOM 2242 O O . GLN A 1 277 ? -4.336 -30.531 7.648 1 68.62 277 GLN A O 1
ATOM 2247 N N . MET B 1 1 ? -12.188 27.078 -21.547 1 23.72 1 MET B N 1
ATOM 2248 C CA . MET B 1 1 ? -12.711 27.922 -20.469 1 23.72 1 MET B CA 1
ATOM 2249 C C . MET B 1 1 ? -11.617 28.266 -19.453 1 23.72 1 MET B C 1
ATOM 2251 O O . MET B 1 1 ? -11.008 27.359 -18.875 1 23.72 1 MET B O 1
ATOM 2255 N N . VAL B 1 2 ? -11.008 29.422 -19.656 1 33 2 VAL B N 1
ATOM 2256 C CA . VAL B 1 2 ? -9.984 29.984 -18.781 1 33 2 VAL B CA 1
ATOM 2257 C C . VAL B 1 2 ? -10.57 30.219 -17.391 1 33 2 VAL B C 1
ATOM 2259 O O . VAL B 1 2 ? -11.539 30.969 -17.234 1 33 2 VAL B O 1
ATOM 2262 N N . ILE B 1 3 ? -10.625 29.203 -16.438 1 33 3 ILE B N 1
ATOM 2263 C CA . ILE B 1 3 ? -11.016 29.516 -15.07 1 33 3 ILE B CA 1
ATOM 2264 C C . ILE B 1 3 ? -10.305 30.797 -14.617 1 33 3 ILE B C 1
ATOM 2266 O O . ILE B 1 3 ? -9.07 30.844 -14.562 1 33 3 ILE B O 1
ATOM 2270 N N . ALA B 1 4 ? -10.945 31.828 -14.812 1 39.28 4 ALA B N 1
ATOM 2271 C CA . ALA B 1 4 ? -10.477 33.125 -14.375 1 39.28 4 ALA B CA 1
ATOM 2272 C C . ALA B 1 4 ? -10.008 33.094 -12.922 1 39.28 4 ALA B C 1
ATOM 2274 O O . ALA B 1 4 ? -10.781 32.781 -12.023 1 39.28 4 ALA B O 1
ATOM 2275 N N . HIS B 1 5 ? -8.719 32.656 -12.602 1 42.94 5 HIS B N 1
ATOM 2276 C CA . HIS B 1 5 ? -8.164 32.719 -11.25 1 42.94 5 HIS B CA 1
ATOM 2277 C C . HIS B 1 5 ? -8.531 34.031 -10.547 1 42.94 5 HIS B C 1
ATOM 2279 O O . HIS B 1 5 ? -8.203 35.094 -11.031 1 42.94 5 HIS B O 1
ATOM 2285 N N . SER B 1 6 ? -9.602 34.188 -9.984 1 44.44 6 SER B N 1
ATOM 2286 C CA . SER B 1 6 ? -9.867 35.406 -9.234 1 44.44 6 SER B CA 1
ATOM 2287 C C . SER B 1 6 ? -8.664 35.812 -8.383 1 44.44 6 SER B C 1
ATOM 2289 O O . SER B 1 6 ? -8.109 34.969 -7.656 1 44.44 6 SER B O 1
ATOM 2291 N N . ASN B 1 7 ? -7.805 36.781 -8.781 1 52.94 7 ASN B N 1
ATOM 2292 C CA . ASN B 1 7 ? -6.648 37.438 -8.188 1 52.94 7 ASN B CA 1
ATOM 2293 C C . ASN B 1 7 ? -6.926 37.875 -6.758 1 52.94 7 ASN B C 1
ATOM 2295 O O . ASN B 1 7 ? -6.176 38.688 -6.195 1 52.94 7 ASN B O 1
ATOM 2299 N N . GLU B 1 8 ? -8.094 37.625 -6.191 1 65.06 8 GLU B N 1
ATOM 2300 C CA . GLU B 1 8 ? -8.305 38.156 -4.852 1 65.06 8 GLU B CA 1
ATOM 2301 C C . GLU B 1 8 ? -7.602 37.281 -3.801 1 65.06 8 GLU B C 1
ATOM 2303 O O . GLU B 1 8 ? -7.703 36.062 -3.828 1 65.06 8 GLU B O 1
ATOM 2308 N N . ILE B 1 9 ? -6.797 37.906 -2.975 1 74.56 9 ILE B N 1
ATOM 2309 C CA . ILE B 1 9 ? -6.051 37.312 -1.883 1 74.56 9 ILE B CA 1
ATOM 2310 C C . ILE B 1 9 ? -7.02 36.75 -0.842 1 74.56 9 ILE B C 1
ATOM 2312 O O . ILE B 1 9 ? -7.883 37.469 -0.34 1 74.56 9 ILE B O 1
ATOM 2316 N N . ALA B 1 10 ? -6.961 35.406 -0.606 1 85.44 10 ALA B N 1
ATOM 2317 C CA . ALA B 1 10 ? -7.812 34.75 0.387 1 85.44 10 ALA B CA 1
ATOM 2318 C C . ALA B 1 10 ? -7.539 35.312 1.786 1 85.44 10 ALA B C 1
ATOM 2320 O O . ALA B 1 10 ? -6.391 35.562 2.139 1 85.44 10 ALA B O 1
ATOM 2321 N N . ARG B 1 11 ? -8.617 35.531 2.562 1 93.62 11 ARG B N 1
ATOM 2322 C CA . ARG B 1 11 ? -8.508 35.938 3.965 1 93.62 11 ARG B CA 1
ATOM 2323 C C . ARG B 1 11 ? -8.867 34.781 4.883 1 93.62 11 ARG B C 1
ATOM 2325 O O . ARG B 1 11 ? -9.797 34 4.598 1 93.62 11 ARG B O 1
ATOM 2332 N N . PRO B 1 12 ? -8.141 34.656 5.977 1 97.56 12 PRO B N 1
ATOM 2333 C CA . PRO B 1 12 ? -8.469 33.562 6.906 1 97.56 12 PRO B CA 1
ATOM 2334 C C . PRO B 1 12 ? -9.828 33.75 7.574 1 97.56 12 P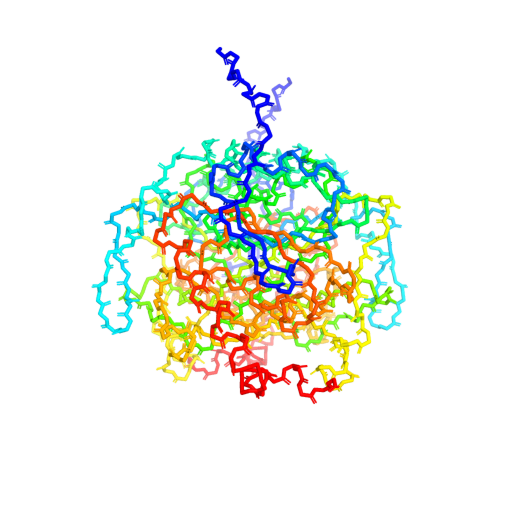RO B C 1
ATOM 2336 O O . PRO B 1 12 ? -10.211 34.875 7.891 1 97.56 12 PRO B O 1
ATOM 2339 N N . ILE B 1 13 ? -10.539 32.719 7.746 1 97.94 13 ILE B N 1
ATOM 2340 C CA . ILE B 1 13 ? -11.828 32.781 8.438 1 97.94 13 ILE B CA 1
ATOM 2341 C C . ILE B 1 13 ? -11.617 32.656 9.945 1 97.94 13 ILE B C 1
ATOM 2343 O O . ILE B 1 13 ? -12.492 33.031 10.727 1 97.94 13 ILE B O 1
ATOM 2347 N N . PHE B 1 14 ? -10.461 32.125 10.297 1 98.12 14 PHE B N 1
ATOM 2348 C CA . PHE B 1 14 ? -10.133 31.969 11.703 1 98.12 14 PHE B CA 1
ATOM 2349 C C . PHE B 1 14 ? -8.625 32.031 11.922 1 98.12 14 PHE B C 1
ATOM 2351 O O . PHE B 1 14 ? -7.855 31.516 11.102 1 98.12 14 PHE B O 1
ATOM 2358 N N . LYS B 1 15 ? -8.188 32.625 12.898 1 98.19 15 LYS B N 1
ATOM 2359 C CA . LYS B 1 15 ? -6.828 32.625 13.422 1 98.19 15 LYS B CA 1
ATOM 2360 C C . LYS B 1 15 ? -6.824 32.562 14.945 1 98.19 15 LYS B C 1
ATOM 2362 O O . LYS B 1 15 ? -7.516 33.312 15.617 1 98.19 15 LYS B O 1
ATOM 2367 N N . SER B 1 16 ? -6.074 31.578 15.422 1 97.62 16 SER B N 1
ATOM 2368 C CA . SER B 1 16 ? -6.051 31.391 16.875 1 97.62 16 SER B CA 1
ATOM 2369 C C . SER B 1 16 ? -5.336 32.531 17.562 1 97.62 16 SER B C 1
ATOM 2371 O O . SER B 1 16 ? -4.613 33.312 16.922 1 97.62 16 SER B O 1
ATOM 2373 N N . GLN B 1 17 ? -5.512 32.656 18.875 1 94.25 17 GLN B N 1
ATOM 2374 C CA . GLN B 1 17 ? -4.926 33.719 19.672 1 94.25 17 GLN B CA 1
ATOM 2375 C C . GLN B 1 17 ? -3.402 33.688 19.609 1 94.25 17 GLN B C 1
ATOM 2377 O O . GLN B 1 17 ? -2.75 34.719 19.516 1 94.25 17 GLN B O 1
ATOM 2382 N N . ASP B 1 18 ? -2.863 32.5 19.641 1 94.94 18 ASP B N 1
ATOM 2383 C CA . ASP B 1 18 ? -1.413 32.344 19.641 1 94.94 18 ASP B CA 1
ATOM 2384 C C . ASP B 1 18 ? -0.849 32.438 18.219 1 94.94 18 ASP B C 1
ATOM 2386 O O . ASP B 1 18 ? 0.36 32.312 18.016 1 94.94 18 ASP B O 1
ATOM 2390 N N . GLN B 1 19 ? -1.719 32.562 17.219 1 96.06 19 GLN B N 1
ATOM 2391 C CA . GLN B 1 19 ? -1.368 32.812 15.828 1 96.06 19 GLN B CA 1
ATOM 2392 C C . GLN B 1 19 ? -0.738 31.562 15.195 1 96.06 19 GLN B C 1
ATOM 2394 O O . GLN B 1 19 ? -0.14 31.641 14.125 1 96.06 19 GLN B O 1
ATOM 2399 N N . LEU B 1 20 ? -0.877 30.375 15.789 1 97.81 20 LEU B N 1
ATOM 2400 C CA . LEU B 1 20 ? -0.236 29.156 15.312 1 97.81 20 LEU B CA 1
ATOM 2401 C C . LEU B 1 20 ? -1.218 28.297 14.523 1 97.81 20 LEU B C 1
ATOM 2403 O O . LEU B 1 20 ? -0.841 27.266 13.977 1 97.81 20 LEU B O 1
ATOM 2407 N N . PHE B 1 21 ? -2.48 28.719 14.5 1 98.75 21 PHE B N 1
ATOM 2408 C CA . PHE B 1 21 ? -3.555 27.953 13.883 1 98.75 21 PHE B CA 1
ATOM 2409 C C . PHE B 1 21 ? -4.438 28.844 13.023 1 98.75 21 PHE B C 1
ATOM 2411 O O . PHE B 1 21 ? -5.129 29.734 13.539 1 98.75 21 PHE B O 1
ATOM 2418 N N . THR B 1 22 ? -4.367 28.688 11.719 1 98.81 22 THR B N 1
ATOM 2419 C CA . THR B 1 22 ? -5.113 29.531 10.797 1 98.81 22 THR B CA 1
ATOM 2420 C C . THR B 1 22 ? -5.953 28.672 9.852 1 98.81 22 THR B C 1
ATOM 2422 O O . THR B 1 22 ? -5.477 27.672 9.32 1 98.81 22 THR B O 1
ATOM 2425 N N . LEU B 1 23 ? -7.195 29.047 9.641 1 98.81 23 LEU B N 1
ATOM 2426 C CA . LEU B 1 23 ? -8.102 28.344 8.734 1 98.81 23 LEU B CA 1
ATOM 2427 C C . LEU B 1 23 ? -8.578 29.266 7.617 1 98.81 23 LEU B C 1
ATOM 2429 O O . LEU B 1 23 ? -8.906 30.438 7.867 1 98.81 23 LEU B O 1
ATOM 2433 N N . TYR B 1 24 ? -8.508 28.797 6.445 1 98.75 24 TYR B N 1
ATOM 2434 C CA . TYR B 1 24 ? -9.133 29.406 5.277 1 98.75 24 TYR B CA 1
ATOM 2435 C C . TYR B 1 24 ? -10.328 28.594 4.809 1 98.75 24 TYR B C 1
ATOM 2437 O O . TYR B 1 24 ? -10.273 27.359 4.762 1 98.75 24 TYR B O 1
ATOM 2445 N N . GLN B 1 25 ? -11.398 29.266 4.551 1 98.25 25 GLN B N 1
ATOM 2446 C CA . GLN B 1 25 ? -12.555 28.578 3.986 1 98.25 25 GLN B CA 1
ATOM 2447 C C . GLN B 1 25 ? -12.625 28.781 2.475 1 98.25 25 GLN B C 1
ATOM 2449 O O . GLN B 1 25 ? -12.68 29.906 1.987 1 98.25 25 GLN B O 1
ATOM 2454 N N . GLY B 1 26 ? -12.609 27.672 1.732 1 97.25 26 GLY B N 1
ATOM 2455 C CA . GLY B 1 26 ? -12.703 27.734 0.283 1 97.25 26 GLY B CA 1
ATOM 2456 C C . GLY B 1 26 ? -12.148 26.5 -0.407 1 97.25 26 GLY B C 1
ATOM 2457 O O . GLY B 1 26 ? -11.852 25.5 0.246 1 97.25 26 GLY B O 1
ATOM 2458 N N . ASP B 1 27 ? -12.125 26.578 -1.694 1 97 27 ASP B N 1
ATOM 2459 C CA . ASP B 1 27 ? -11.547 25.516 -2.514 1 97 27 ASP B CA 1
ATOM 2460 C C . ASP B 1 27 ? -10.023 25.531 -2.438 1 97 27 ASP B C 1
ATOM 2462 O O . ASP B 1 27 ? -9.398 26.578 -2.635 1 97 27 ASP B O 1
ATOM 2466 N N . CYS B 1 28 ? -9.469 24.359 -2.111 1 96.81 28 CYS B N 1
ATOM 2467 C CA . CYS B 1 28 ? -8.016 24.312 -1.932 1 96.81 28 CYS B CA 1
ATOM 2468 C C . CYS B 1 28 ? -7.293 24.75 -3.195 1 96.81 28 CYS B C 1
ATOM 2470 O O . CYS B 1 28 ? -6.207 25.328 -3.123 1 96.81 28 CYS B O 1
ATOM 2472 N N . ASN B 1 29 ? -7.863 24.547 -4.375 1 96.31 29 ASN B N 1
ATOM 2473 C CA . ASN B 1 29 ? -7.203 24.906 -5.625 1 96.31 29 ASN B CA 1
ATOM 2474 C C . ASN B 1 29 ? -7.199 26.422 -5.84 1 96.31 29 ASN B C 1
ATOM 2476 O O . ASN B 1 29 ? -6.438 26.938 -6.664 1 96.31 29 ASN B O 1
ATOM 2480 N N . GLU B 1 30 ? -8.016 27.109 -5.141 1 96.31 30 GLU B N 1
ATOM 2481 C CA . GLU B 1 30 ? -8.023 28.562 -5.18 1 96.31 30 GLU B CA 1
ATOM 2482 C C . GLU B 1 30 ? -7.09 29.141 -4.117 1 96.31 30 GLU B C 1
ATOM 2484 O O . GLU B 1 30 ? -6.418 30.156 -4.355 1 96.31 30 GLU B O 1
ATOM 2489 N N . VAL B 1 31 ? -7.016 28.531 -2.996 1 97.62 31 VAL B N 1
ATOM 2490 C CA . VAL B 1 31 ? -6.348 29.109 -1.835 1 97.62 31 VAL B CA 1
ATOM 2491 C C . VAL B 1 31 ? -4.887 28.672 -1.81 1 97.62 31 VAL B C 1
ATOM 2493 O O . VAL B 1 31 ? -3.988 29.5 -1.645 1 97.62 31 VAL B O 1
ATOM 2496 N N . LEU B 1 32 ? -4.609 27.375 -2.033 1 97.06 32 LEU B N 1
ATOM 2497 C CA . LEU B 1 32 ? -3.311 26.75 -1.819 1 97.06 32 LEU B CA 1
ATOM 2498 C C . LEU B 1 32 ? -2.234 27.422 -2.658 1 97.06 32 LEU B C 1
ATOM 2500 O O . LEU B 1 32 ? -1.135 27.688 -2.168 1 97.06 32 LEU B O 1
ATOM 2504 N N . PRO B 1 33 ? -2.535 27.766 -3.934 1 93.81 33 PRO B N 1
ATOM 2505 C CA . PRO B 1 33 ? -1.499 28.375 -4.777 1 93.81 33 PRO B CA 1
ATOM 2506 C C . PRO B 1 33 ? -1.049 29.734 -4.281 1 93.81 33 PRO B C 1
ATOM 2508 O O . PRO B 1 33 ? -0.009 30.25 -4.711 1 93.81 33 PRO B O 1
ATOM 2511 N N . GLN B 1 34 ? -1.757 30.375 -3.408 1 96.06 34 GLN B N 1
ATOM 2512 C CA . GLN B 1 34 ? -1.421 31.688 -2.877 1 96.06 34 GLN B CA 1
ATOM 2513 C C . GLN B 1 34 ? -0.288 31.594 -1.858 1 96.06 34 GLN B C 1
ATOM 2515 O O . GLN B 1 34 ? 0.283 32.625 -1.464 1 96.06 34 GLN B O 1
ATOM 2520 N N . PHE B 1 35 ? 0.072 30.453 -1.469 1 97.94 35 PHE B N 1
ATOM 2521 C CA . PHE B 1 35 ? 1.111 30.234 -0.468 1 97.94 35 PHE B CA 1
ATOM 2522 C C . PHE B 1 35 ? 2.389 29.719 -1.114 1 97.94 35 PHE B C 1
ATOM 2524 O O . PHE B 1 35 ? 2.998 28.766 -0.618 1 97.94 35 PHE B O 1
ATOM 2531 N N . GLU B 1 36 ? 2.764 30.312 -2.168 1 98 36 GLU B N 1
ATOM 2532 C CA . GLU B 1 36 ? 3.92 29.844 -2.932 1 98 36 GLU B CA 1
ATOM 2533 C C . GLU B 1 36 ? 5.16 29.75 -2.049 1 98 36 GLU B C 1
ATOM 2535 O O . GLU B 1 36 ? 5.531 30.703 -1.376 1 98 36 GLU B O 1
ATOM 2540 N N . ASN B 1 37 ? 5.758 28.547 -1.994 1 98.44 37 ASN B N 1
ATOM 2541 C CA . ASN B 1 37 ? 7.023 28.281 -1.326 1 98.44 37 ASN B CA 1
ATOM 2542 C C . ASN B 1 37 ? 6.949 28.578 0.167 1 98.44 37 ASN B C 1
ATOM 2544 O O . ASN B 1 37 ? 7.895 29.125 0.741 1 98.44 37 ASN B O 1
ATOM 2548 N N . GLN B 1 38 ? 5.859 28.219 0.763 1 98.62 38 GLN B N 1
ATOM 2549 C CA . GLN B 1 38 ? 5.699 28.609 2.158 1 98.62 38 GLN B CA 1
ATOM 2550 C C . GLN B 1 38 ? 5.719 27.406 3.08 1 98.62 38 GLN B C 1
ATOM 2552 O O . GLN B 1 38 ? 6.27 27.453 4.18 1 98.62 38 GLN B O 1
ATOM 2557 N N . PHE B 1 39 ? 5.188 26.297 2.676 1 98.88 39 PHE B N 1
ATOM 2558 C CA . PHE B 1 39 ? 4.961 25.172 3.574 1 98.88 39 PHE B CA 1
ATOM 2559 C C . PHE B 1 39 ? 6.195 24.281 3.645 1 98.88 39 PHE B C 1
ATOM 2561 O O . PHE B 1 39 ? 6.832 24.016 2.623 1 98.88 39 PHE B O 1
ATOM 2568 N N . ASP B 1 40 ? 6.566 23.859 4.84 1 98.88 40 ASP B N 1
ATOM 2569 C CA . ASP B 1 40 ? 7.598 22.844 5.043 1 98.88 40 ASP B CA 1
ATOM 2570 C C . ASP B 1 40 ? 7.035 21.438 4.816 1 98.88 40 ASP B C 1
ATOM 2572 O O . ASP B 1 40 ? 7.742 20.562 4.34 1 98.88 40 ASP B O 1
ATOM 2576 N N . LEU B 1 41 ? 5.836 21.25 5.203 1 98.94 41 LEU B N 1
ATOM 2577 C CA . LEU B 1 41 ? 5.156 19.969 5.102 1 98.94 41 LEU B CA 1
ATOM 2578 C C . LEU B 1 41 ? 3.664 20.156 4.84 1 98.94 41 LEU B C 1
ATOM 2580 O O . LEU B 1 41 ? 3.031 21.016 5.441 1 98.94 41 LEU B O 1
ATOM 2584 N N . ILE B 1 42 ? 3.125 19.391 3.924 1 98.94 42 ILE B N 1
ATOM 2585 C CA . ILE B 1 42 ? 1.688 19.312 3.686 1 98.94 42 ILE B CA 1
ATOM 2586 C C . ILE B 1 42 ? 1.198 17.891 3.934 1 98.94 42 ILE B C 1
ATOM 2588 O O . ILE B 1 42 ? 1.805 16.922 3.459 1 98.94 42 ILE B O 1
ATOM 2592 N N . PHE B 1 43 ? 0.22 17.719 4.797 1 98.94 43 PHE B N 1
ATOM 2593 C CA . PHE B 1 43 ? -0.559 16.484 4.875 1 98.94 43 PHE B CA 1
ATOM 2594 C C . PHE B 1 43 ? -1.894 16.656 4.156 1 98.94 43 PHE B C 1
ATOM 2596 O O . PHE B 1 43 ? -2.592 17.641 4.348 1 98.94 43 PHE B O 1
ATOM 2603 N N . ALA B 1 44 ? -2.217 15.68 3.354 1 98.88 44 ALA B N 1
ATOM 2604 C CA . ALA B 1 44 ? -3.471 15.734 2.605 1 98.88 44 ALA B CA 1
ATOM 2605 C C . ALA B 1 44 ? -4.242 14.422 2.73 1 98.88 44 ALA B C 1
ATOM 2607 O O . ALA B 1 44 ? -3.67 13.344 2.562 1 98.88 44 ALA B O 1
ATOM 2608 N N . ASP B 1 45 ? -5.453 14.523 3.041 1 98.44 45 ASP B N 1
ATOM 2609 C CA . ASP B 1 45 ? -6.422 13.43 3.016 1 98.44 45 ASP B CA 1
ATOM 2610 C C . ASP B 1 45 ? -7.551 13.711 2.029 1 98.44 45 ASP B C 1
ATOM 2612 O O . ASP B 1 45 ? -8.688 13.961 2.434 1 98.44 45 ASP B O 1
ATOM 2616 N N . PRO B 1 46 ? -7.312 13.609 0.716 1 97.81 46 PRO B N 1
ATOM 2617 C CA . PRO B 1 46 ? -8.305 13.953 -0.304 1 97.81 46 PRO B CA 1
ATOM 2618 C C . PRO B 1 46 ? -9.461 12.953 -0.361 1 97.81 46 PRO B C 1
ATOM 2620 O O . PRO B 1 46 ? -9.406 11.898 0.276 1 97.81 46 PRO B O 1
ATOM 2623 N N . PRO B 1 47 ? -10.5 13.352 -1.067 1 93.44 47 PRO B N 1
ATOM 2624 C CA . PRO B 1 47 ? -11.602 12.398 -1.259 1 93.44 47 PRO B CA 1
ATOM 2625 C C . PRO B 1 47 ? -11.133 11.078 -1.854 1 93.44 47 PRO B C 1
ATOM 2627 O O . PRO B 1 47 ? -10.266 11.062 -2.73 1 93.44 47 PRO B O 1
ATOM 2630 N N . TYR B 1 48 ? -11.711 9.977 -1.339 1 90.62 48 TYR B N 1
ATOM 2631 C CA . TYR B 1 48 ? -11.414 8.648 -1.86 1 90.62 48 TYR B CA 1
ATOM 2632 C C . TYR B 1 48 ? -12.422 8.242 -2.93 1 90.62 48 TYR B C 1
ATOM 2634 O O . TYR B 1 48 ? -12.234 7.23 -3.615 1 90.62 48 TYR B O 1
ATOM 2642 N N . PHE B 1 49 ? -13.508 9.016 -3.094 1 89.25 49 PHE B N 1
ATOM 2643 C CA . PHE B 1 49 ? -14.539 8.828 -4.113 1 89.25 49 PHE B CA 1
ATOM 2644 C C . PHE B 1 49 ? -15.289 7.516 -3.887 1 89.25 49 PHE B C 1
ATOM 2646 O O . PHE B 1 49 ? -15.484 6.742 -4.824 1 89.25 49 PHE B O 1
ATOM 2653 N N . LEU B 1 50 ? -15.641 7.215 -2.721 1 85.62 50 LEU B N 1
ATOM 2654 C CA . LEU B 1 50 ? -16.25 5.953 -2.322 1 85.62 50 LEU B CA 1
ATOM 2655 C C . LEU B 1 50 ? -17.781 6.078 -2.299 1 85.62 50 LEU B C 1
ATOM 2657 O O . LEU B 1 50 ? -18.484 5.086 -2.109 1 85.62 50 LEU B O 1
ATOM 2661 N N . SER B 1 51 ? -18.266 7.32 -2.465 1 83 51 SER B N 1
ATOM 2662 C CA . SER B 1 51 ? -19.719 7.48 -2.422 1 83 51 SER B CA 1
ATOM 2663 C C . SER B 1 51 ? -20.359 6.953 -3.691 1 83 51 SER B C 1
ATOM 2665 O O . SER B 1 51 ? -20.484 7.676 -4.68 1 83 51 SER B O 1
ATOM 2667 N N . ASN B 1 52 ? -20.703 5.66 -3.648 1 77.44 52 ASN B N 1
ATOM 2668 C CA . ASN B 1 52 ? -21.281 5.004 -4.812 1 77.44 52 ASN B CA 1
ATOM 2669 C C . ASN B 1 52 ? -22.547 4.23 -4.449 1 77.44 52 ASN B C 1
ATOM 2671 O O . ASN B 1 52 ? -22.844 3.193 -5.047 1 77.44 52 ASN B O 1
ATOM 2675 N N . ASP B 1 53 ? -23.234 4.672 -3.391 1 73.56 53 ASP B N 1
ATOM 2676 C CA . ASP B 1 53 ? -24.516 4.141 -2.943 1 73.56 53 ASP B CA 1
ATOM 2677 C C . ASP B 1 53 ? -24.359 2.719 -2.404 1 73.56 53 ASP B C 1
ATOM 2679 O O . ASP B 1 53 ? -25.312 1.942 -2.408 1 73.56 53 ASP B O 1
ATOM 2683 N N . GLY B 1 54 ? -23.109 2.439 -1.994 1 73.5 54 GLY B N 1
ATOM 2684 C CA . GLY B 1 54 ? -22.875 1.155 -1.354 1 73.5 54 GLY B CA 1
ATOM 2685 C C . GLY B 1 54 ? -23.109 1.187 0.146 1 73.5 54 GLY B C 1
ATOM 2686 O O . GLY B 1 54 ? -23.719 2.125 0.669 1 73.5 54 GLY B O 1
ATOM 2687 N N . LEU B 1 55 ? -22.891 0.005 0.807 1 74.44 55 LEU B N 1
ATOM 2688 C CA . LEU B 1 55 ? -23.094 -0.127 2.246 1 74.44 55 LEU B CA 1
ATOM 2689 C C . LEU B 1 55 ? -21.781 -0.434 2.957 1 74.44 55 LEU B C 1
ATOM 2691 O O . LEU B 1 55 ? -20.844 -0.963 2.35 1 74.44 55 LEU B O 1
ATOM 2695 N N . SER B 1 56 ? -21.609 0.114 4.23 1 71.06 56 SER B N 1
ATOM 2696 C CA . SER B 1 56 ? -20.484 -0.176 5.117 1 71.06 56 SER B CA 1
ATOM 2697 C C . SER B 1 56 ? -20.969 -0.388 6.555 1 71.06 56 SER B C 1
ATOM 2699 O O . SER B 1 56 ? -22.172 -0.425 6.82 1 71.06 56 SER B O 1
ATOM 2701 N N . ILE B 1 57 ? -20.141 -0.869 7.457 1 70.81 57 ILE B N 1
ATOM 2702 C CA . ILE B 1 57 ? -20.484 -1.054 8.867 1 70.81 57 ILE B CA 1
ATOM 2703 C C . ILE B 1 57 ? -19.766 -0.007 9.711 1 70.81 57 ILE B C 1
ATOM 2705 O O . ILE B 1 57 ? -18.562 0.215 9.539 1 70.81 57 ILE B O 1
ATOM 2709 N N . GLN B 1 58 ? -20.453 0.792 10.422 1 67.69 58 GLN B N 1
ATOM 2710 C CA . GLN B 1 58 ? -19.953 1.738 11.406 1 67.69 58 GLN B CA 1
ATOM 2711 C C . GLN B 1 58 ? -20.531 1.47 12.789 1 67.69 58 GLN B C 1
ATOM 2713 O O . GLN B 1 58 ? -21.766 1.46 12.953 1 67.69 58 GLN B O 1
ATOM 2718 N N . SER B 1 59 ? -19.641 1.188 13.703 1 68.75 59 SER B N 1
ATOM 2719 C CA . SER B 1 59 ? -20.094 0.901 15.062 1 68.75 59 SER B CA 1
ATOM 2720 C C . SER B 1 59 ? -21.094 -0.247 15.078 1 68.75 59 SER B C 1
ATOM 2722 O O . SER B 1 59 ? -22.156 -0.144 15.711 1 68.75 59 SER B O 1
ATOM 2724 N N . GLY B 1 60 ? -20.875 -1.307 14.281 1 68.44 60 GLY B N 1
ATOM 2725 C CA . GLY B 1 60 ? -21.672 -2.518 14.281 1 68.44 60 GLY B CA 1
ATOM 2726 C C . GLY B 1 60 ? -22.953 -2.391 13.469 1 68.44 60 GLY B C 1
ATOM 2727 O O . GLY B 1 60 ? -23.719 -3.342 13.375 1 68.44 60 GLY B O 1
ATOM 2728 N N . LYS B 1 61 ? -23.203 -1.17 12.953 1 73.06 61 LYS B N 1
ATOM 2729 C CA . LYS B 1 61 ? -24.422 -0.938 12.172 1 73.06 61 LYS B CA 1
ATOM 2730 C C . LYS B 1 61 ? -24.094 -0.76 10.688 1 73.06 61 LYS B C 1
ATOM 2732 O O . LYS B 1 61 ? -23.078 -0.145 10.344 1 73.06 61 LYS B O 1
ATOM 2737 N N . ILE B 1 62 ? -24.953 -1.377 9.789 1 74.88 62 ILE B N 1
ATOM 2738 C CA . ILE B 1 62 ? -24.812 -1.206 8.352 1 74.88 62 ILE B CA 1
ATOM 2739 C C . ILE B 1 62 ? -25.109 0.242 7.969 1 74.88 62 ILE B C 1
ATOM 2741 O O . ILE B 1 62 ? -26.141 0.797 8.375 1 74.88 62 ILE B O 1
ATOM 2745 N N . VAL B 1 63 ? -24.188 0.953 7.395 1 77.62 63 VAL B N 1
ATOM 2746 C CA . VAL B 1 63 ? -24.391 2.346 7.004 1 77.62 63 VAL B CA 1
ATOM 2747 C C . VAL B 1 63 ? -24.047 2.52 5.523 1 77.62 63 VAL B C 1
ATOM 2749 O O . VAL B 1 63 ? -23.391 1.665 4.926 1 77.62 63 VAL B O 1
ATOM 2752 N N . SER B 1 64 ? -24.625 3.611 4.965 1 80.44 64 SER B N 1
ATOM 2753 C CA . SER B 1 64 ? -24.297 3.975 3.592 1 80.44 64 SER B CA 1
ATOM 2754 C C . SER B 1 64 ? -22.844 4.441 3.48 1 80.44 64 SER B C 1
ATOM 2756 O O . SER B 1 64 ? -22.344 5.129 4.371 1 80.44 64 SER B O 1
ATOM 2758 N N . VAL B 1 65 ? -22.219 4.078 2.357 1 80 65 VAL B N 1
ATOM 2759 C CA . VAL B 1 65 ? -20.859 4.512 2.109 1 80 65 VAL B CA 1
ATOM 2760 C C . VAL B 1 65 ? -20.844 5.957 1.617 1 80 65 VAL B C 1
ATOM 2762 O O . VAL B 1 65 ? -19.781 6.562 1.449 1 80 65 VAL B O 1
ATOM 2765 N N . ASN B 1 66 ? -21.984 6.566 1.441 1 81.69 66 ASN B N 1
ATOM 2766 C CA . ASN B 1 66 ? -22.078 7.945 0.979 1 81.69 66 ASN B CA 1
ATOM 2767 C C . ASN B 1 66 ? -21.688 8.93 2.078 1 81.69 66 ASN B C 1
ATOM 2769 O O . ASN B 1 66 ? -22.406 9.094 3.057 1 81.69 66 ASN B O 1
ATOM 2773 N N . LYS B 1 67 ? -20.594 9.641 1.953 1 78.06 67 LYS B N 1
ATOM 2774 C CA . LYS B 1 67 ? -20.062 10.547 2.969 1 78.06 67 LYS B CA 1
ATOM 2775 C C . LYS B 1 67 ? -20.438 11.992 2.664 1 78.06 67 LYS B C 1
ATOM 2777 O O . LYS B 1 67 ? -20.531 12.82 3.576 1 78.06 67 LYS B O 1
ATOM 2782 N N . GLY B 1 68 ? -20.562 12.336 1.397 1 76.5 68 GLY B N 1
ATOM 2783 C CA . GLY B 1 68 ? -20.891 13.672 0.939 1 76.5 68 GLY B CA 1
ATOM 2784 C C . GLY B 1 68 ? -20.672 13.875 -0.547 1 76.5 68 GLY B C 1
ATOM 2785 O O . GLY B 1 68 ? -20.062 13.023 -1.206 1 76.5 68 GLY B O 1
ATOM 2786 N N . ASP B 1 69 ? -21.219 14.953 -1.036 1 80.44 69 ASP B N 1
ATOM 2787 C CA . ASP B 1 69 ? -21.109 15.242 -2.463 1 80.44 69 ASP B CA 1
ATOM 2788 C C . ASP B 1 69 ? -19.641 15.305 -2.9 1 80.44 69 ASP B C 1
ATOM 2790 O O . ASP B 1 69 ? -19.312 14.961 -4.039 1 80.44 69 ASP B O 1
ATOM 2794 N N . TRP B 1 70 ? -18.875 15.617 -2.006 1 76.31 70 TRP B N 1
ATOM 2795 C CA . TRP B 1 70 ? -17.453 15.773 -2.295 1 76.31 70 TRP B CA 1
ATOM 2796 C C . TRP B 1 70 ? -16.797 14.422 -2.527 1 76.31 70 TRP B C 1
ATOM 2798 O O . TRP B 1 70 ? -15.688 14.352 -3.072 1 76.31 70 TRP B O 1
ATOM 2808 N N . ASP B 1 71 ? -17.359 13.32 -2.191 1 80.25 71 ASP B N 1
ATOM 2809 C CA . ASP B 1 71 ? -16.766 11.992 -2.26 1 80.25 71 ASP B CA 1
ATOM 2810 C C . ASP B 1 71 ? -17.359 11.188 -3.418 1 80.25 71 ASP B C 1
ATOM 2812 O O . ASP B 1 71 ? -17.156 9.969 -3.498 1 80.25 71 ASP B O 1
ATOM 2816 N N . LYS B 1 72 ? -18.109 11.773 -4.309 1 81.25 72 LYS B N 1
ATOM 2817 C CA . LYS B 1 72 ? -18.75 11.07 -5.414 1 81.25 72 LYS B CA 1
ATOM 2818 C C . LYS B 1 72 ? -17.75 10.766 -6.527 1 81.25 72 LYS B C 1
ATOM 2820 O O . LYS B 1 72 ? -16.875 11.578 -6.824 1 81.25 72 LYS B O 1
ATOM 2825 N N . GLU B 1 73 ? -17.953 9.68 -7.133 1 71.19 73 GLU B N 1
ATOM 2826 C CA . GLU B 1 73 ? -17.062 9.156 -8.156 1 71.19 73 GLU B CA 1
ATOM 2827 C C . GLU B 1 73 ? -17.219 9.906 -9.477 1 71.19 73 GLU B C 1
ATOM 2829 O O . GLU B 1 73 ? -18.344 10.242 -9.867 1 71.19 73 GLU B O 1
ATOM 2834 N N . ASP B 1 74 ? -16.125 10.289 -10.031 1 71.62 74 ASP B N 1
ATOM 2835 C CA . ASP B 1 74 ? -16.156 10.953 -11.336 1 71.62 74 ASP B CA 1
ATOM 2836 C C . ASP B 1 74 ? -15.32 10.188 -12.359 1 71.62 74 ASP B C 1
ATOM 2838 O O . ASP B 1 74 ? -14.68 10.797 -13.219 1 71.62 74 ASP B O 1
ATOM 2842 N N . GLY B 1 75 ? -15.258 8.875 -12.297 1 81.19 75 GLY B N 1
ATOM 2843 C CA . GLY B 1 75 ? -14.477 8.078 -13.227 1 81.19 75 GLY B CA 1
ATOM 2844 C C . GLY B 1 75 ? -12.977 8.227 -13.031 1 81.19 75 GLY B C 1
ATOM 2845 O O . GLY B 1 75 ? -12.531 9.133 -12.328 1 81.19 75 GLY B O 1
ATOM 2846 N N . ILE B 1 76 ? -12.18 7.438 -13.656 1 85.5 76 ILE B N 1
ATOM 2847 C CA . ILE B 1 76 ? -10.734 7.379 -13.477 1 85.5 76 ILE B CA 1
ATOM 2848 C C . ILE B 1 76 ? -10.102 8.68 -13.961 1 85.5 76 ILE B C 1
ATOM 2850 O O . ILE B 1 76 ? -9.242 9.25 -13.289 1 85.5 76 ILE B O 1
ATOM 2854 N N . ASN B 1 77 ? -10.516 9.133 -15.055 1 88.19 77 ASN B N 1
ATOM 2855 C CA . ASN B 1 77 ? -9.961 10.367 -15.609 1 88.19 77 ASN B CA 1
ATOM 2856 C C . ASN B 1 77 ? -10.273 11.562 -14.719 1 88.19 77 ASN B C 1
ATOM 2858 O O . ASN B 1 77 ? -9.438 12.461 -14.555 1 88.19 77 ASN B O 1
ATOM 2862 N N . GLY B 1 78 ? -11.484 11.625 -14.242 1 90.75 78 GLY B N 1
ATOM 2863 C CA . GLY B 1 78 ? -11.859 12.695 -13.328 1 90.75 78 GLY B CA 1
ATOM 2864 C C . GLY B 1 78 ? -11.031 12.695 -12.055 1 90.75 78 GLY B C 1
ATOM 2865 O O . GLY B 1 78 ? -10.594 13.758 -11.594 1 90.75 78 GLY B O 1
ATOM 2866 N N . ILE B 1 79 ? -10.789 11.531 -11.562 1 93.31 79 ILE B N 1
ATOM 2867 C CA . ILE B 1 79 ? -9.984 11.383 -10.352 1 93.31 79 ILE B CA 1
ATOM 2868 C C . ILE B 1 79 ? -8.555 11.852 -10.617 1 93.31 79 ILE B C 1
ATOM 2870 O O . ILE B 1 79 ? -7.98 12.594 -9.82 1 93.31 79 ILE B O 1
ATOM 2874 N N . ASP B 1 80 ? -7.984 11.469 -11.719 1 94.69 80 ASP B N 1
ATOM 2875 C CA . ASP B 1 80 ? -6.625 11.859 -12.086 1 94.69 80 ASP B CA 1
ATOM 2876 C C . ASP B 1 80 ? -6.508 13.375 -12.227 1 94.69 80 ASP B C 1
ATOM 2878 O O . ASP B 1 80 ? -5.535 13.969 -11.758 1 94.69 80 ASP B O 1
ATOM 2882 N N . GLU B 1 81 ? -7.465 13.922 -12.891 1 95.06 81 GLU B N 1
ATOM 2883 C CA . GLU B 1 81 ? -7.449 15.367 -13.102 1 95.06 81 GLU B CA 1
ATOM 2884 C C . GLU B 1 81 ? -7.555 16.109 -11.773 1 95.06 81 GLU B C 1
ATOM 2886 O O . GLU B 1 81 ? -6.836 17.094 -11.547 1 95.06 81 GLU B O 1
ATOM 2891 N N . PHE B 1 82 ? -8.477 15.68 -10.992 1 96.06 82 PHE B N 1
ATOM 2892 C CA . PHE B 1 82 ? -8.633 16.266 -9.672 1 96.06 82 PHE B CA 1
ATOM 2893 C C . PHE B 1 82 ? -7.328 16.203 -8.891 1 96.06 82 PHE B C 1
ATOM 2895 O O . PHE B 1 82 ? -6.871 17.219 -8.352 1 96.06 82 PHE B O 1
ATOM 2902 N N . ASN B 1 83 ? -6.727 15.023 -8.844 1 98.06 83 ASN B N 1
ATOM 2903 C CA . ASN B 1 83 ? -5.488 14.828 -8.102 1 98.06 83 ASN B CA 1
ATOM 2904 C C . ASN B 1 83 ? -4.336 15.617 -8.711 1 98.06 83 ASN B C 1
ATOM 2906 O O . ASN B 1 83 ? -3.506 16.172 -7.988 1 98.06 83 ASN B O 1
ATOM 2910 N N . TYR B 1 84 ? -4.297 15.695 -9.984 1 98.12 84 TYR B N 1
ATOM 2911 C CA . TYR B 1 84 ? -3.248 16.469 -10.648 1 98.12 84 TYR B CA 1
ATOM 2912 C C . TYR B 1 84 ? -3.295 17.922 -10.227 1 98.12 84 TYR B C 1
ATOM 2914 O O . TYR B 1 84 ? -2.262 18.531 -9.914 1 98.12 84 TYR B O 1
ATOM 2922 N N . GLN B 1 85 ? -4.488 18.469 -10.188 1 98.06 85 GLN B N 1
ATOM 2923 C CA . GLN B 1 85 ? -4.648 19.891 -9.914 1 98.06 85 GLN B CA 1
ATOM 2924 C C . GLN B 1 85 ? -4.168 20.234 -8.508 1 98.06 85 GLN B C 1
ATOM 2926 O O . GLN B 1 85 ? -3.307 21.109 -8.336 1 98.06 85 GLN B O 1
ATOM 2931 N N . TRP B 1 86 ? -4.715 19.578 -7.52 1 98.56 86 TRP B N 1
ATOM 2932 C CA . TRP B 1 86 ? -4.375 20 -6.164 1 98.56 86 TRP B CA 1
ATOM 2933 C C . TRP B 1 86 ? -2.936 19.641 -5.824 1 98.56 86 TRP B C 1
ATOM 2935 O O . TRP B 1 86 ? -2.266 20.344 -5.074 1 98.56 86 TRP B O 1
ATOM 2945 N N . ILE B 1 87 ? -2.379 18.516 -6.371 1 98.88 87 ILE B N 1
ATOM 2946 C CA . ILE B 1 87 ? -0.991 18.156 -6.105 1 98.88 87 ILE B CA 1
ATOM 2947 C C . ILE B 1 87 ? -0.059 19.172 -6.766 1 98.88 87 ILE B C 1
ATOM 2949 O O . ILE B 1 87 ? 0.976 19.531 -6.203 1 98.88 87 ILE B O 1
ATOM 2953 N N . ASN B 1 88 ? -0.423 19.562 -7.961 1 98.69 88 ASN B N 1
ATOM 2954 C CA . ASN B 1 88 ? 0.356 20.609 -8.609 1 98.69 88 ASN B CA 1
ATOM 2955 C C . ASN B 1 88 ? 0.375 21.891 -7.777 1 98.69 88 ASN B C 1
ATOM 2957 O O . ASN B 1 88 ? 1.415 22.547 -7.652 1 98.69 88 ASN B O 1
ATOM 2961 N N . ASN B 1 89 ? -0.743 22.312 -7.273 1 98.75 89 ASN B N 1
ATOM 2962 C CA . ASN B 1 89 ? -0.832 23.469 -6.395 1 98.75 89 ASN B CA 1
ATOM 2963 C C . ASN B 1 89 ? -0.038 23.25 -5.105 1 98.75 89 ASN B C 1
ATOM 2965 O O . ASN B 1 89 ? 0.599 24.188 -4.605 1 98.75 89 ASN B O 1
ATOM 2969 N N . ALA B 1 90 ? -0.098 22.031 -4.555 1 98.81 90 ALA B N 1
ATOM 2970 C CA . ALA B 1 90 ? 0.699 21.719 -3.375 1 98.81 90 ALA B CA 1
ATOM 2971 C C . ALA B 1 90 ? 2.191 21.859 -3.662 1 98.81 90 ALA B C 1
ATOM 2973 O O . ALA B 1 90 ? 2.949 22.344 -2.818 1 98.81 90 ALA B O 1
ATOM 2974 N N . LYS B 1 91 ? 2.574 21.422 -4.832 1 98.69 91 LYS B N 1
ATOM 2975 C CA . LYS B 1 91 ? 3.979 21.547 -5.215 1 98.69 91 LYS B CA 1
ATOM 2976 C C . LYS B 1 91 ? 4.422 23 -5.203 1 98.69 91 LYS B C 1
ATOM 2978 O O . LYS B 1 91 ? 5.5 23.328 -4.699 1 98.69 91 LYS B O 1
ATOM 2983 N N . LYS B 1 92 ? 3.617 23.891 -5.73 1 98.19 92 LYS B N 1
ATOM 2984 C CA . LYS B 1 92 ? 3.906 25.328 -5.746 1 98.19 92 LYS B CA 1
ATOM 2985 C C . LYS B 1 92 ? 4.008 25.875 -4.328 1 98.19 92 LYS B C 1
ATOM 2987 O O . LYS B 1 92 ? 4.84 26.75 -4.055 1 98.19 92 LYS B O 1
ATOM 2992 N N . ALA B 1 93 ? 3.199 25.375 -3.502 1 98.75 93 ALA B N 1
ATOM 2993 C CA . ALA B 1 93 ? 3.074 25.922 -2.15 1 98.75 93 ALA B CA 1
ATOM 2994 C C . ALA B 1 93 ? 4.207 25.422 -1.255 1 98.75 93 ALA B C 1
ATOM 2996 O O . ALA B 1 93 ? 4.562 26.078 -0.274 1 98.75 93 ALA B O 1
ATOM 2997 N N . LEU B 1 94 ? 4.785 24.266 -1.559 1 98.81 94 LEU B N 1
ATOM 2998 C CA . LEU B 1 94 ? 5.855 23.672 -0.764 1 98.81 94 LEU B CA 1
ATOM 2999 C C . LEU B 1 94 ? 7.176 24.406 -0.998 1 98.81 94 LEU B C 1
ATOM 3001 O O . LEU B 1 94 ? 7.48 24.797 -2.127 1 98.81 94 LEU B O 1
ATOM 3005 N N . LYS B 1 95 ? 7.957 24.578 0.083 1 98.62 95 LYS B N 1
ATOM 3006 C CA . LYS B 1 95 ? 9.359 24.953 -0.063 1 98.62 95 LYS B CA 1
ATOM 3007 C C . LYS B 1 95 ? 10.133 23.906 -0.843 1 98.62 95 LYS B C 1
ATOM 3009 O O . LYS B 1 95 ? 9.695 22.75 -0.965 1 98.62 95 LYS B O 1
ATOM 3014 N N . ASP B 1 96 ? 11.32 24.266 -1.29 1 98 96 ASP B N 1
ATOM 3015 C CA . ASP B 1 96 ? 12.141 23.344 -2.064 1 98 96 ASP B CA 1
ATOM 3016 C C . ASP B 1 96 ? 12.484 22.094 -1.253 1 98 96 ASP B C 1
ATOM 3018 O O . ASP B 1 96 ? 12.555 21 -1.801 1 98 96 ASP B O 1
ATOM 3022 N N . THR B 1 97 ? 12.602 22.25 0.055 1 98.12 97 THR B N 1
ATOM 3023 C CA . THR B 1 97 ? 12.938 21.141 0.941 1 98.12 97 THR B CA 1
ATOM 3024 C C . THR B 1 97 ? 11.68 20.484 1.498 1 98.12 97 THR B C 1
ATOM 3026 O O . THR B 1 97 ? 11.758 19.594 2.344 1 98.12 97 THR B O 1
ATOM 3029 N N . GLY B 1 98 ? 10.523 20.984 1.034 1 98.75 98 GLY B N 1
ATOM 3030 C CA . GLY B 1 98 ? 9.258 20.516 1.597 1 98.75 98 GLY B CA 1
ATOM 3031 C C . GLY B 1 98 ? 8.859 19.141 1.109 1 98.75 98 GLY B C 1
ATOM 3032 O O . GLY B 1 98 ? 9.383 18.656 0.108 1 98.75 98 GLY B O 1
ATOM 3033 N N . SER B 1 99 ? 7.977 18.484 1.865 1 98.88 99 SER B N 1
ATOM 3034 C CA . SER B 1 99 ? 7.465 17.172 1.481 1 98.88 99 SER B CA 1
ATOM 3035 C C . SER B 1 99 ? 5.949 17.094 1.654 1 98.88 99 SER B C 1
ATOM 3037 O O . SER B 1 99 ? 5.34 18 2.215 1 98.88 99 SER B O 1
ATOM 3039 N N . LEU B 1 100 ? 5.426 16.156 1.018 1 98.94 100 LEU B N 1
ATOM 3040 C CA . LEU B 1 100 ? 3.99 15.922 0.951 1 98.94 100 LEU B CA 1
ATOM 3041 C C . LEU B 1 100 ? 3.646 14.523 1.468 1 98.94 100 LEU B C 1
ATOM 3043 O O . LEU B 1 100 ? 4.312 13.547 1.121 1 98.94 100 LEU B O 1
ATOM 3047 N N . LEU B 1 101 ? 2.717 14.445 2.439 1 98.94 101 LEU B N 1
ATOM 3048 C CA . LEU B 1 101 ? 2.104 13.211 2.908 1 98.94 101 LEU B CA 1
ATOM 3049 C C . LEU B 1 101 ? 0.661 13.102 2.426 1 98.94 101 LEU B C 1
ATOM 3051 O O . LEU B 1 101 ? -0.14 14.016 2.639 1 98.94 101 LEU B O 1
ATOM 3055 N N . ILE B 1 102 ? 0.33 12.008 1.75 1 98.94 102 ILE B N 1
ATOM 3056 C CA . ILE B 1 102 ? -1.021 11.859 1.222 1 98.94 102 ILE B CA 1
ATOM 3057 C C . ILE B 1 102 ? -1.611 10.531 1.671 1 98.94 102 ILE B C 1
ATOM 3059 O O . ILE B 1 102 ? -1.052 9.469 1.383 1 98.94 102 ILE B O 1
ATOM 3063 N N . SER B 1 103 ? -2.721 10.602 2.369 1 98.62 103 SER B N 1
ATOM 3064 C CA . SER B 1 103 ? -3.426 9.391 2.773 1 98.62 103 SER B CA 1
ATOM 3065 C C . SER B 1 103 ? -4.352 8.891 1.669 1 98.62 103 SER B C 1
ATOM 3067 O O . SER B 1 103 ? -4.871 9.688 0.882 1 98.62 103 SER B O 1
ATOM 3069 N N . GLY B 1 104 ? -4.504 7.602 1.551 1 97.69 104 GLY B N 1
ATOM 3070 C CA . GLY B 1 104 ? -5.422 7.016 0.588 1 97.69 104 GLY B CA 1
ATOM 3071 C C . GLY B 1 104 ? -5.617 5.523 0.777 1 97.69 104 GLY B C 1
ATOM 3072 O O . GLY B 1 104 ? -4.887 4.891 1.542 1 97.69 104 GLY B O 1
ATOM 3073 N N . THR B 1 105 ? -6.637 4.996 0.172 1 96.75 105 THR B N 1
ATOM 3074 C CA . THR B 1 105 ? -6.844 3.566 -0.03 1 96.75 105 THR B CA 1
ATOM 3075 C C . THR B 1 105 ? -6.633 3.191 -1.495 1 96.75 105 THR B C 1
ATOM 3077 O O . THR B 1 105 ? -6.285 4.043 -2.314 1 96.75 105 THR B O 1
ATOM 3080 N N . TYR B 1 106 ? -6.789 1.914 -1.753 1 95.69 106 TYR B N 1
ATOM 3081 C CA . TYR B 1 106 ? -6.555 1.46 -3.119 1 95.69 106 TYR B CA 1
ATOM 3082 C C . TYR B 1 106 ? -7.504 2.146 -4.094 1 95.69 106 TYR B C 1
ATOM 3084 O O . TYR B 1 106 ? -7.27 2.143 -5.305 1 95.69 106 TYR B O 1
ATOM 3092 N N . HIS B 1 107 ? -8.508 2.838 -3.607 1 93.69 107 HIS B N 1
ATOM 3093 C CA . HIS B 1 107 ? -9.477 3.525 -4.457 1 93.69 107 HIS B CA 1
ATOM 3094 C C . HIS B 1 107 ? -8.859 4.766 -5.098 1 93.69 107 HIS B C 1
ATOM 3096 O O . HIS B 1 107 ? -9.289 5.191 -6.172 1 93.69 107 HIS B O 1
ATOM 3102 N N . ASN B 1 108 ? -7.84 5.332 -4.465 1 95.56 108 ASN B N 1
ATOM 3103 C CA . ASN B 1 108 ? -7.32 6.578 -5.012 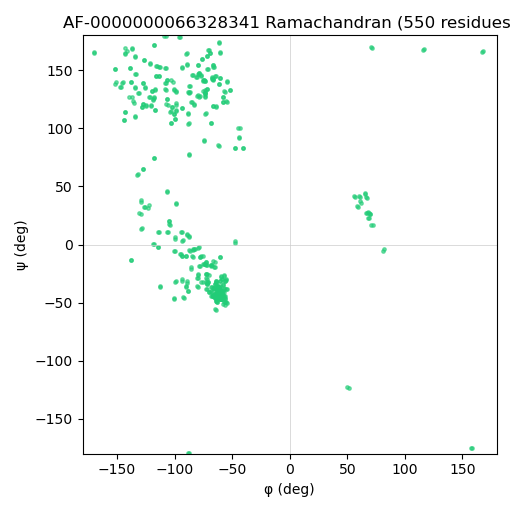1 95.56 108 ASN B CA 1
ATOM 3104 C C . ASN B 1 108 ? -5.793 6.609 -4.996 1 95.56 108 ASN B C 1
ATOM 3106 O O . ASN B 1 108 ? -5.176 7.449 -5.648 1 95.56 108 ASN B O 1
ATOM 3110 N N . ILE B 1 109 ? -5.156 5.691 -4.281 1 98 109 ILE B N 1
ATOM 3111 C CA . ILE B 1 109 ? -3.723 5.75 -4.012 1 98 109 ILE B CA 1
ATOM 3112 C C . ILE B 1 109 ? -2.945 5.605 -5.316 1 98 109 ILE B C 1
ATOM 3114 O O . ILE B 1 109 ? -1.869 6.188 -5.477 1 98 109 ILE B O 1
ATOM 3118 N N . PHE B 1 110 ? -3.48 4.82 -6.234 1 97.88 110 PHE B N 1
ATOM 3119 C CA . PHE B 1 110 ? -2.783 4.57 -7.492 1 97.88 110 PHE B CA 1
ATOM 3120 C C . PHE B 1 110 ? -2.727 5.832 -8.344 1 97.88 110 PHE B C 1
ATOM 3122 O O . PHE B 1 110 ? -1.677 6.168 -8.898 1 97.88 110 PHE B O 1
ATOM 3129 N N . SER B 1 111 ? -3.832 6.543 -8.438 1 97.44 111 SER B N 1
ATOM 3130 C CA . SER B 1 111 ? -3.852 7.832 -9.117 1 97.44 111 SER B CA 1
ATOM 3131 C C . SER B 1 111 ? -2.893 8.82 -8.469 1 97.44 111 SER B C 1
ATOM 3133 O O . SER B 1 111 ? -2.119 9.492 -9.148 1 97.44 111 SER B O 1
ATOM 3135 N N . LEU B 1 112 ? -2.959 8.891 -7.188 1 98.62 112 LEU B N 1
ATOM 3136 C CA . LEU B 1 112 ? -2.105 9.797 -6.434 1 98.62 112 LEU B CA 1
ATOM 3137 C C . LEU B 1 112 ? -0.634 9.539 -6.73 1 98.62 112 LEU B C 1
ATOM 3139 O O . LEU B 1 112 ? 0.12 10.469 -7.02 1 98.62 112 LEU B O 1
ATOM 3143 N N . GLY B 1 113 ? -0.255 8.242 -6.645 1 98.25 113 GLY B N 1
ATOM 3144 C CA . GLY B 1 113 ? 1.128 7.895 -6.922 1 98.25 113 GLY B CA 1
ATOM 3145 C C . GLY B 1 113 ? 1.562 8.25 -8.328 1 98.25 113 GLY B C 1
ATOM 3146 O O . GLY B 1 113 ? 2.652 8.789 -8.531 1 98.25 113 GLY B O 1
ATOM 3147 N N . CYS B 1 114 ? 0.731 7.957 -9.258 1 96.94 114 CYS B N 1
ATOM 3148 C CA . CYS B 1 114 ? 1.045 8.258 -10.648 1 96.94 114 CYS B CA 1
ATOM 3149 C C . CYS B 1 114 ? 1.202 9.766 -10.859 1 96.94 114 CYS B C 1
ATOM 3151 O O . CYS B 1 114 ? 2.139 10.211 -11.523 1 96.94 114 CYS B O 1
ATOM 3153 N N . VAL B 1 115 ? 0.315 10.555 -10.328 1 97.62 115 VAL B N 1
ATOM 3154 C CA . VAL B 1 115 ? 0.349 12.008 -10.484 1 97.62 115 VAL B CA 1
ATOM 3155 C C . VAL B 1 115 ? 1.614 12.57 -9.844 1 97.62 115 VAL B C 1
ATOM 3157 O O . VAL B 1 115 ? 2.268 13.453 -10.406 1 97.62 115 VAL B O 1
ATOM 3160 N N . LEU B 1 116 ? 1.959 12.078 -8.648 1 98.5 116 LEU B N 1
ATOM 3161 C CA . LEU B 1 116 ? 3.184 12.508 -7.988 1 98.5 116 LEU B CA 1
ATOM 3162 C C . LEU B 1 116 ? 4.398 12.281 -8.883 1 98.5 116 LEU B C 1
ATOM 3164 O O . LEU B 1 116 ? 5.266 13.148 -8.992 1 98.5 116 LEU B O 1
ATOM 3168 N N . GLN B 1 117 ? 4.445 11.086 -9.461 1 95.75 117 GLN B N 1
ATOM 3169 C CA . GLN B 1 117 ? 5.559 10.773 -10.344 1 95.75 117 GLN B CA 1
ATOM 3170 C C . GLN B 1 117 ? 5.559 11.68 -11.57 1 95.75 117 GLN B C 1
ATOM 3172 O O . GLN B 1 117 ? 6.609 12.172 -11.992 1 95.75 117 GLN B O 1
ATOM 3177 N N . LYS B 1 118 ? 4.445 11.906 -12.133 1 94.69 118 LYS B N 1
ATOM 3178 C CA . LYS B 1 118 ? 4.305 12.773 -13.297 1 94.69 118 LYS B CA 1
ATOM 3179 C C . LYS B 1 118 ? 4.766 14.195 -12.977 1 94.69 118 LYS B C 1
ATOM 3181 O O . LYS B 1 118 ? 5.32 14.883 -13.836 1 94.69 118 LYS B O 1
ATOM 3186 N N . LEU B 1 119 ? 4.512 14.633 -11.797 1 97.5 119 LEU B N 1
ATOM 3187 C CA . LEU B 1 119 ? 4.859 15.984 -11.375 1 97.5 119 LEU B CA 1
ATOM 3188 C C . LEU B 1 119 ? 6.27 16.031 -10.797 1 97.5 119 LEU B C 1
ATOM 3190 O O . LEU B 1 119 ? 6.652 17.016 -10.156 1 97.5 119 LEU B O 1
ATOM 3194 N N . ASP B 1 120 ? 7.008 14.961 -10.906 1 96 120 ASP B N 1
ATOM 3195 C CA . ASP B 1 120 ? 8.438 14.852 -10.602 1 96 120 ASP B CA 1
ATOM 3196 C C . ASP B 1 120 ? 8.688 14.992 -9.102 1 96 120 ASP B C 1
ATOM 3198 O O . ASP B 1 120 ? 9.672 15.609 -8.688 1 96 120 ASP B O 1
ATOM 3202 N N . PHE B 1 121 ? 7.734 14.633 -8.305 1 98.25 121 PHE B N 1
ATOM 3203 C CA . PHE B 1 121 ? 8.031 14.383 -6.902 1 98.25 121 PHE B CA 1
ATOM 3204 C C . PHE B 1 121 ? 8.93 13.156 -6.75 1 98.25 121 PHE B C 1
ATOM 3206 O O . PHE B 1 121 ? 8.914 12.258 -7.594 1 98.25 121 PHE B O 1
ATOM 3213 N N . LYS B 1 122 ? 9.711 13.086 -5.703 1 97.5 122 LYS B N 1
ATOM 3214 C CA . LYS B 1 122 ? 10.406 11.867 -5.328 1 97.5 122 LYS B CA 1
ATOM 3215 C C . LYS B 1 122 ? 9.68 11.141 -4.199 1 97.5 122 LYS B C 1
ATOM 3217 O O . LYS B 1 122 ? 9.609 11.633 -3.074 1 97.5 122 LYS B O 1
ATOM 3222 N N . ILE B 1 123 ? 9.164 10.039 -4.512 1 98.06 123 ILE B N 1
ATOM 3223 C CA . ILE B 1 123 ? 8.484 9.266 -3.48 1 98.06 123 ILE B CA 1
ATOM 3224 C C . ILE B 1 123 ? 9.508 8.641 -2.539 1 98.06 123 ILE B C 1
ATOM 3226 O O . ILE B 1 123 ? 10.484 8.039 -2.988 1 98.06 123 ILE B O 1
ATOM 3230 N N . LEU B 1 124 ? 9.305 8.812 -1.254 1 98.25 124 LEU B N 1
ATOM 3231 C CA . LEU B 1 124 ? 10.25 8.391 -0.231 1 98.25 124 LEU B CA 1
ATOM 3232 C C . LEU B 1 124 ? 9.82 7.07 0.399 1 98.25 124 LEU B C 1
ATOM 3234 O O . LEU B 1 124 ? 10.633 6.152 0.544 1 98.25 124 LEU B O 1
ATOM 3238 N N . ASN B 1 125 ? 8.602 6.914 0.766 1 98.62 125 ASN B N 1
ATOM 3239 C CA . ASN B 1 125 ? 8.023 5.719 1.371 1 98.62 125 ASN B CA 1
ATOM 3240 C C . ASN B 1 125 ? 6.535 5.598 1.057 1 98.62 125 ASN B C 1
ATOM 3242 O O . ASN B 1 125 ? 5.879 6.594 0.742 1 98.62 125 ASN B O 1
ATOM 3246 N N . LEU B 1 126 ? 6.105 4.445 1.022 1 98.81 126 LEU B N 1
ATOM 3247 C CA . LEU B 1 126 ? 4.695 4.113 1.199 1 98.81 126 LEU B CA 1
ATOM 3248 C C . LEU B 1 126 ? 4.438 3.562 2.598 1 98.81 126 LEU B C 1
ATOM 3250 O O . LEU B 1 126 ? 4.809 2.426 2.9 1 98.81 126 LEU B O 1
ATOM 3254 N N . ILE B 1 127 ? 3.842 4.367 3.469 1 98.94 127 ILE B N 1
ATOM 3255 C CA . ILE B 1 127 ? 3.574 3.994 4.855 1 98.94 127 ILE B CA 1
ATOM 3256 C C . ILE B 1 127 ? 2.225 3.287 4.945 1 98.94 127 ILE B C 1
ATOM 3258 O O . ILE B 1 127 ? 1.244 3.725 4.34 1 98.94 127 ILE B O 1
ATOM 3262 N N . THR B 1 128 ? 2.186 2.152 5.602 1 98.88 128 THR B N 1
ATOM 3263 C CA . THR B 1 128 ? 0.934 1.446 5.855 1 98.88 128 THR B CA 1
ATOM 3264 C C . THR B 1 128 ? 0.43 1.729 7.266 1 98.88 128 THR B C 1
ATOM 3266 O O . THR B 1 128 ? 1.114 1.431 8.25 1 98.88 128 THR B O 1
ATOM 3269 N N . TRP B 1 129 ? -0.701 2.379 7.371 1 98.88 129 TRP B N 1
ATOM 3270 C CA . TRP B 1 129 ? -1.416 2.488 8.633 1 98.88 129 TRP B CA 1
ATOM 3271 C C . TRP B 1 129 ? -2.354 1.302 8.836 1 98.88 129 TRP B C 1
ATOM 3273 O O . TRP B 1 129 ? -3.4 1.214 8.188 1 98.88 129 TRP B O 1
ATOM 3283 N N . GLN B 1 130 ? -1.975 0.387 9.68 1 98.69 130 GLN B N 1
ATOM 3284 C CA . GLN B 1 130 ? -2.777 -0.777 10.039 1 98.69 130 GLN B CA 1
ATOM 3285 C C . GLN B 1 130 ? -3.695 -0.47 11.219 1 98.69 130 GLN B C 1
ATOM 3287 O O . GLN B 1 130 ? -3.227 -0.266 12.344 1 98.69 130 GLN B O 1
ATOM 3292 N N . LYS B 1 131 ? -4.98 -0.448 10.977 1 97.88 131 LYS B N 1
ATOM 3293 C CA . LYS B 1 131 ? -5.941 -0.212 12.047 1 97.88 131 LYS B CA 1
ATOM 3294 C C . LYS B 1 131 ? -6.062 -1.431 12.953 1 97.88 131 LYS B C 1
ATOM 3296 O O . LYS B 1 131 ? -6.281 -2.547 12.484 1 97.88 131 LYS B O 1
ATOM 3301 N N . THR B 1 132 ? -5.953 -1.276 14.211 1 96.88 132 THR B N 1
ATOM 3302 C CA . THR B 1 132 ? -6.02 -2.379 15.164 1 96.88 132 THR B CA 1
ATOM 3303 C C . THR B 1 132 ? -7.465 -2.816 15.383 1 96.88 132 THR B C 1
ATOM 3305 O O . THR B 1 132 ? -7.719 -3.928 15.852 1 96.88 132 THR B O 1
ATOM 3308 N N . ASN B 1 133 ? -8.383 -1.987 15.047 1 94.69 133 ASN B N 1
ATOM 3309 C CA . ASN B 1 133 ? -9.797 -2.27 15.219 1 94.69 133 ASN B CA 1
ATOM 3310 C C . ASN B 1 133 ? -10.594 -1.942 13.961 1 94.69 133 ASN B C 1
ATOM 3312 O O . ASN B 1 133 ? -11.562 -1.184 14.008 1 94.69 133 ASN B O 1
ATOM 3316 N N . PRO B 1 134 ? -10.242 -2.607 12.875 1 94.38 134 PRO B N 1
ATOM 3317 C CA . PRO B 1 134 ? -10.977 -2.328 11.633 1 94.38 134 PRO B CA 1
ATOM 3318 C C . PRO B 1 134 ? -12.406 -2.873 11.656 1 94.38 134 PRO B C 1
ATOM 3320 O O . PRO B 1 134 ? -12.688 -3.844 12.359 1 94.38 134 PRO B O 1
ATOM 3323 N N . PRO B 1 135 ? -13.297 -2.195 10.922 1 90.56 135 PRO B N 1
ATOM 3324 C CA . PRO B 1 135 ? -14.625 -2.793 10.781 1 90.56 135 PRO B CA 1
ATOM 3325 C C . PRO B 1 135 ? -14.586 -4.16 10.102 1 90.56 135 PRO B C 1
ATOM 3327 O O . PRO B 1 135 ? -13.766 -4.391 9.211 1 90.56 135 PRO B O 1
ATOM 3330 N N . PRO B 1 136 ? -15.43 -5.043 10.547 1 92.19 136 PRO B N 1
ATOM 3331 C CA . PRO B 1 136 ? -15.469 -6.363 9.914 1 92.19 136 PRO B CA 1
ATOM 3332 C C . PRO B 1 136 ? -15.977 -6.312 8.477 1 92.19 136 PRO B C 1
ATOM 3334 O O . PRO B 1 136 ? -16.625 -5.344 8.078 1 92.19 136 PRO B O 1
ATOM 3337 N N . ASN B 1 137 ? -15.562 -7.289 7.742 1 91.06 137 ASN B N 1
ATOM 3338 C CA . ASN B 1 137 ? -16.125 -7.492 6.414 1 91.06 137 ASN B CA 1
ATOM 3339 C C . ASN B 1 137 ? -17.438 -8.281 6.473 1 91.06 137 ASN B C 1
ATOM 3341 O O . ASN B 1 137 ? -17.422 -9.484 6.746 1 91.06 137 ASN B O 1
ATOM 3345 N N . PHE B 1 138 ? -18.438 -7.727 6.02 1 88.94 138 PHE B N 1
ATOM 3346 C CA . PHE B 1 138 ? -19.75 -8.359 6.199 1 88.94 138 PHE B CA 1
ATOM 3347 C C . PHE B 1 138 ? -20.062 -9.297 5.043 1 88.94 138 PHE B C 1
ATOM 3349 O O . PHE B 1 138 ? -20.781 -10.281 5.215 1 88.94 138 PHE B O 1
ATOM 3356 N N . SER B 1 139 ? -19.578 -8.977 3.889 1 89.56 139 SER B N 1
ATOM 3357 C CA . SER B 1 139 ? -19.891 -9.797 2.725 1 89.56 139 SER B CA 1
ATOM 3358 C C . SER B 1 139 ? -19.172 -11.141 2.785 1 89.56 139 SER B C 1
ATOM 3360 O O . SER B 1 139 ? -19.609 -12.109 2.164 1 89.56 139 SER B O 1
ATOM 3362 N N . CYS B 1 140 ? -17.984 -11.18 3.531 1 93.69 140 CYS B N 1
ATOM 3363 C CA . CYS B 1 140 ? -17.125 -12.359 3.627 1 93.69 140 CYS B CA 1
ATOM 3364 C C . CYS B 1 140 ? -16.656 -12.805 2.248 1 93.69 140 CYS B C 1
ATOM 3366 O O . CYS B 1 140 ? -16.531 -14 1.988 1 93.69 140 CYS B O 1
ATOM 3368 N N . ARG B 1 141 ? -16.469 -11.852 1.354 1 95.62 141 ARG B N 1
ATOM 3369 C CA . ARG B 1 141 ? -16.031 -12.133 -0.011 1 95.62 141 ARG B CA 1
ATOM 3370 C C . ARG B 1 141 ? -14.641 -11.562 -0.276 1 95.62 141 ARG B C 1
ATOM 3372 O O . ARG B 1 141 ? -14.094 -11.734 -1.367 1 95.62 141 ARG B O 1
ATOM 3379 N N . TYR B 1 142 ? -14.055 -10.859 0.743 1 95.44 142 TYR B N 1
ATOM 3380 C CA . TYR B 1 142 ? -12.75 -10.227 0.671 1 95.44 142 TYR B CA 1
ATOM 3381 C C . TYR B 1 142 ? -12.008 -10.344 2 1 95.44 142 TYR B C 1
ATOM 3383 O O . TYR B 1 142 ? -12.594 -10.75 3.006 1 95.44 142 TYR B O 1
ATOM 3391 N N . LEU B 1 143 ? -10.781 -10.023 1.971 1 98.56 143 LEU B N 1
ATOM 3392 C CA . LEU B 1 143 ? -10.102 -9.758 3.23 1 98.56 143 LEU B CA 1
ATOM 3393 C C . LEU B 1 143 ? -10.688 -8.531 3.922 1 98.56 143 LEU B C 1
ATOM 3395 O O . LEU B 1 143 ? -11.133 -7.594 3.258 1 98.56 143 LEU B O 1
ATOM 3399 N N . THR B 1 144 ? -10.711 -8.594 5.246 1 97.69 144 THR B N 1
ATOM 3400 C CA . THR B 1 144 ? -11.078 -7.383 5.973 1 97.69 144 THR B CA 1
ATOM 3401 C C . THR B 1 144 ? -10.133 -6.234 5.633 1 97.69 144 THR B C 1
ATOM 3403 O O . THR B 1 144 ? -8.906 -6.379 5.734 1 97.69 144 THR B O 1
ATOM 3406 N N . HIS B 1 145 ? -10.727 -5.168 5.145 1 96.81 145 HIS B N 1
ATOM 3407 C CA . HIS B 1 145 ? -9.938 -3.963 4.91 1 96.81 145 HIS B CA 1
ATOM 3408 C C . HIS B 1 145 ? -9.477 -3.34 6.223 1 96.81 145 HIS B C 1
ATOM 3410 O O . HIS B 1 145 ? -10.242 -2.641 6.887 1 96.81 145 HIS B O 1
ATOM 3416 N N . SER B 1 146 ? -8.188 -3.52 6.539 1 97.81 146 SER B N 1
ATOM 3417 C CA . SER B 1 146 ? -7.703 -3.111 7.855 1 97.81 146 SER B CA 1
ATOM 3418 C C . SER B 1 146 ? -6.629 -2.037 7.738 1 97.81 146 SER B C 1
ATOM 3420 O O . SER B 1 146 ? -6.113 -1.555 8.75 1 97.81 146 SER B O 1
ATOM 3422 N N . ALA B 1 147 ? -6.285 -1.608 6.516 1 98.19 147 ALA B N 1
ATOM 3423 C CA . ALA B 1 147 ? -5.145 -0.703 6.387 1 98.19 147 ALA B CA 1
ATOM 3424 C C . ALA B 1 147 ? -5.438 0.404 5.375 1 98.19 147 ALA B C 1
ATOM 3426 O O . ALA B 1 147 ? -6.281 0.24 4.492 1 98.19 147 ALA B O 1
ATOM 3427 N N . GLU B 1 148 ? -4.809 1.528 5.562 1 98.06 148 GLU B N 1
ATOM 3428 C CA . GLU B 1 148 ? -4.676 2.643 4.633 1 98.06 148 GLU B CA 1
ATOM 3429 C C . GLU B 1 148 ? -3.209 2.947 4.344 1 98.06 148 GLU B C 1
ATOM 3431 O O . GLU B 1 148 ? -2.322 2.537 5.098 1 98.06 148 GLU B O 1
ATOM 3436 N N . GLN B 1 149 ? -3.004 3.537 3.227 1 98.81 149 GLN B N 1
ATOM 3437 C CA . GLN B 1 149 ? -1.639 3.895 2.859 1 98.81 149 GLN B CA 1
ATOM 3438 C C . GLN B 1 149 ? -1.423 5.402 2.949 1 98.81 149 GLN B C 1
ATOM 3440 O O . GLN B 1 149 ? -2.371 6.18 2.82 1 98.81 149 GLN B O 1
ATOM 3445 N N . ILE B 1 150 ? -0.215 5.793 3.209 1 98.94 150 ILE B N 1
ATOM 3446 C CA . ILE B 1 150 ? 0.238 7.18 3.164 1 98.94 150 ILE B CA 1
ATOM 3447 C C . ILE B 1 150 ? 1.494 7.285 2.301 1 98.94 150 ILE B C 1
ATOM 3449 O O . ILE B 1 150 ? 2.521 6.68 2.613 1 98.94 150 ILE B O 1
ATOM 3453 N N . ILE B 1 151 ? 1.381 8.062 1.218 1 98.94 151 ILE B N 1
ATOM 3454 C CA . ILE B 1 151 ? 2.553 8.32 0.391 1 98.94 151 ILE B CA 1
ATOM 3455 C C . ILE B 1 151 ? 3.338 9.5 0.968 1 98.94 151 ILE B C 1
ATOM 3457 O O . ILE B 1 151 ? 2.768 10.562 1.238 1 98.94 151 ILE B O 1
ATOM 3461 N N . TRP B 1 152 ? 4.598 9.289 1.279 1 98.94 152 TRP B N 1
ATOM 3462 C CA . TRP B 1 152 ? 5.523 10.359 1.638 1 98.94 152 TRP B CA 1
ATOM 3463 C C . TRP B 1 152 ? 6.445 10.695 0.47 1 98.94 152 TRP B C 1
ATOM 3465 O O . TRP B 1 152 ? 7.156 9.82 -0.038 1 98.94 152 TRP B O 1
ATOM 3475 N N . ALA B 1 153 ? 6.355 11.938 -0.003 1 98.88 153 ALA B N 1
ATOM 3476 C CA . ALA B 1 153 ? 7.133 12.344 -1.167 1 98.88 153 ALA B CA 1
ATOM 3477 C C . ALA B 1 153 ? 7.734 13.734 -0.963 1 98.88 153 ALA B C 1
ATOM 3479 O O . ALA B 1 153 ? 7.086 14.625 -0.409 1 98.88 153 ALA B O 1
ATOM 3480 N N . ARG B 1 154 ? 8.945 13.906 -1.382 1 98.75 154 ARG B N 1
ATOM 3481 C CA . ARG B 1 154 ? 9.531 15.242 -1.332 1 98.75 154 ARG B CA 1
ATOM 3482 C C . ARG B 1 154 ? 9.344 15.969 -2.654 1 98.75 154 ARG B C 1
ATOM 3484 O O . ARG B 1 154 ? 9.281 15.344 -3.715 1 98.75 154 ARG B O 1
ATOM 3491 N N . LYS B 1 155 ? 9.297 17.266 -2.594 1 98.31 155 LYS B N 1
ATOM 3492 C CA . LYS B 1 155 ? 9.023 18.141 -3.73 1 98.31 155 LYS B CA 1
ATOM 3493 C C . LYS B 1 155 ? 10.102 18 -4.801 1 98.31 155 LYS B C 1
ATOM 3495 O O . LYS B 1 155 ? 9.789 17.953 -5.996 1 98.31 155 LYS B O 1
ATOM 3500 N N . SER B 1 156 ? 11.297 17.922 -4.34 1 94.81 156 SER B N 1
ATOM 3501 C CA . SER B 1 156 ? 12.438 18.047 -5.242 1 94.81 156 SER B CA 1
ATOM 3502 C C . SER B 1 156 ? 13.398 16.875 -5.078 1 94.81 156 SER B C 1
ATOM 3504 O O . SER B 1 156 ? 13.68 16.438 -3.959 1 94.81 156 SER B O 1
ATOM 3506 N N . ARG B 1 157 ? 13.922 16.359 -6.203 1 92.25 157 ARG B N 1
ATOM 3507 C CA . ARG B 1 157 ? 14.961 15.336 -6.172 1 92.25 157 ARG B CA 1
ATOM 3508 C C . ARG B 1 157 ? 16.312 15.938 -5.785 1 92.25 157 ARG B C 1
ATOM 3510 O O . ARG B 1 157 ? 17.203 15.227 -5.332 1 92.25 157 ARG B O 1
ATOM 3517 N N . LYS B 1 158 ? 16.391 17.219 -5.883 1 94.81 158 LYS B N 1
ATOM 3518 C CA . LYS B 1 158 ? 17.672 17.906 -5.695 1 94.81 158 LYS B CA 1
ATOM 3519 C C . LYS B 1 158 ? 17.828 18.359 -4.246 1 94.81 158 LYS B C 1
ATOM 3521 O O . LYS B 1 158 ? 18.953 18.531 -3.775 1 94.81 158 LYS B O 1
ATOM 3526 N N . HIS B 1 159 ? 16.797 18.641 -3.605 1 97 159 HIS B N 1
ATOM 3527 C CA . HIS B 1 159 ? 16.844 19.188 -2.252 1 97 159 HIS B CA 1
ATOM 3528 C C . HIS B 1 159 ? 16.516 18.125 -1.217 1 97 159 HIS B C 1
ATOM 3530 O O . HIS B 1 159 ? 15.633 17.297 -1.436 1 97 159 HIS B O 1
ATOM 3536 N N . LYS B 1 160 ? 17.188 18.156 -0.139 1 96.38 160 LYS B N 1
ATOM 3537 C CA . LYS B 1 160 ? 16.969 17.188 0.933 1 96.38 160 LYS B CA 1
ATOM 3538 C C . LYS B 1 160 ? 15.68 17.484 1.688 1 96.38 160 LYS B C 1
ATOM 3540 O O . LYS B 1 160 ? 15.344 18.641 1.923 1 96.38 160 LYS B O 1
ATOM 3545 N N . HIS B 1 161 ? 15 16.469 2.041 1 98.06 161 HIS B N 1
ATOM 3546 C CA . HIS B 1 161 ? 13.797 16.578 2.867 1 98.06 161 HIS B CA 1
ATOM 3547 C C . HIS B 1 161 ? 14.141 16.484 4.348 1 98.06 161 HIS B C 1
ATOM 3549 O O . HIS B 1 161 ? 15.258 16.094 4.711 1 98.06 161 HIS B O 1
ATOM 3555 N N . VAL B 1 162 ? 13.188 16.906 5.16 1 98.31 162 VAL B N 1
ATOM 3556 C CA . VAL B 1 162 ? 13.305 16.734 6.605 1 98.31 162 VAL B CA 1
ATOM 3557 C C . VAL B 1 162 ? 12.93 15.312 6.988 1 98.31 162 VAL B C 1
ATOM 3559 O O . VAL B 1 162 ? 11.898 14.797 6.559 1 98.31 162 VAL B O 1
ATOM 3562 N N . PHE B 1 163 ? 13.781 14.641 7.734 1 98.69 163 PHE B N 1
ATOM 3563 C CA . PHE B 1 163 ? 13.508 13.352 8.359 1 98.69 163 PHE B CA 1
ATOM 3564 C C . PHE B 1 163 ? 14.164 13.273 9.734 1 98.69 163 PHE B C 1
ATOM 3566 O O . PHE B 1 163 ? 15.391 13.234 9.836 1 98.69 163 PHE B O 1
ATOM 3573 N N . ASN B 1 164 ? 13.32 13.203 10.719 1 98.25 164 ASN B N 1
ATOM 3574 C CA . ASN B 1 164 ? 13.852 13.125 12.078 1 98.25 164 ASN B CA 1
ATOM 3575 C C . ASN B 1 164 ? 14.133 11.688 12.492 1 98.25 164 ASN B C 1
ATOM 3577 O O . ASN B 1 164 ? 13.445 11.141 13.359 1 98.25 164 ASN B O 1
ATOM 3581 N N . TYR B 1 165 ? 15.18 11.172 12.031 1 98.25 165 TYR B N 1
ATOM 3582 C CA . TYR B 1 165 ? 15.602 9.789 12.18 1 98.25 165 TYR B CA 1
ATOM 3583 C C . TYR B 1 165 ? 15.75 9.414 13.648 1 98.25 165 TYR B C 1
ATOM 3585 O O . TYR B 1 165 ? 15.203 8.406 14.102 1 98.25 165 TYR B O 1
ATOM 3593 N N . GLU B 1 166 ? 16.406 10.242 14.492 1 97.44 166 GLU B N 1
ATOM 3594 C CA . GLU B 1 166 ? 16.703 9.922 15.891 1 97.44 166 GLU B CA 1
ATOM 3595 C C . GLU B 1 166 ? 15.43 9.953 16.734 1 97.44 166 GLU B C 1
ATOM 3597 O O . GLU B 1 166 ? 15.281 9.156 17.672 1 97.44 166 GLU B O 1
ATOM 3602 N N . VAL B 1 167 ? 14.547 10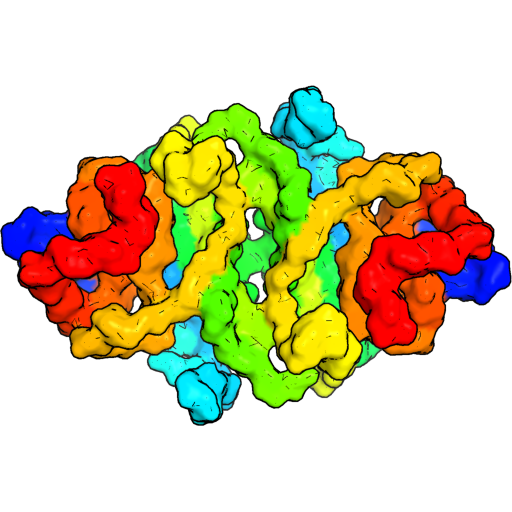.828 16.391 1 97.69 167 VAL B N 1
ATOM 3603 C CA . VAL B 1 167 ? 13.281 10.914 17.109 1 97.69 167 VAL B CA 1
ATOM 3604 C C . VAL B 1 167 ? 12.492 9.617 16.922 1 97.69 167 VAL B C 1
ATOM 3606 O O . VAL B 1 167 ? 12 9.039 17.891 1 97.69 167 VAL B O 1
ATOM 3609 N N . LEU B 1 168 ? 12.375 9.172 15.68 1 98.31 168 LEU B N 1
ATOM 3610 C CA . LEU B 1 168 ? 11.609 7.969 15.391 1 98.31 168 LEU B CA 1
ATOM 3611 C C . LEU B 1 168 ? 12.297 6.734 15.961 1 98.31 168 LEU B C 1
ATOM 3613 O O . LEU B 1 168 ? 11.625 5.789 16.391 1 98.31 168 LEU B O 1
ATOM 3617 N N . LYS B 1 169 ? 13.602 6.742 15.914 1 97.69 169 LYS B N 1
ATOM 3618 C CA . LYS B 1 169 ? 14.344 5.637 16.516 1 97.69 169 LYS B CA 1
ATOM 3619 C C . LYS B 1 169 ? 14.039 5.52 18.016 1 97.69 169 LYS B C 1
ATOM 3621 O O . LYS B 1 169 ? 13.805 4.422 18.516 1 97.69 169 LYS B O 1
ATOM 3626 N N . LYS B 1 170 ? 14.031 6.652 18.672 1 97.38 170 LYS B N 1
ATOM 3627 C CA . LYS B 1 170 ? 13.719 6.676 20.094 1 97.38 170 LYS B CA 1
ATOM 3628 C C . LYS B 1 170 ? 12.305 6.164 20.359 1 97.38 170 LYS B C 1
ATOM 3630 O O . LYS B 1 170 ? 12.086 5.375 21.281 1 97.38 170 LYS B O 1
ATOM 3635 N N . ILE B 1 171 ? 11.344 6.559 19.531 1 97.12 171 ILE B N 1
ATOM 3636 C CA . ILE B 1 171 ? 9.945 6.145 19.641 1 97.12 171 ILE B CA 1
ATOM 3637 C C . ILE B 1 171 ? 9.836 4.637 19.422 1 97.12 171 ILE B C 1
ATOM 3639 O O . ILE B 1 171 ? 8.992 3.979 20.031 1 97.12 171 ILE B O 1
ATOM 3643 N N . ASN B 1 172 ? 10.688 4.133 18.594 1 97.31 172 ASN B N 1
ATOM 3644 C CA . ASN B 1 172 ? 10.641 2.727 18.203 1 97.31 172 ASN B CA 1
ATOM 3645 C C . ASN B 1 172 ? 11.641 1.894 19 1 97.31 172 ASN B C 1
ATOM 3647 O O . ASN B 1 172 ? 12.289 1.005 18.453 1 97.31 172 ASN B O 1
ATOM 3651 N N . ASN B 1 173 ? 11.906 2.197 20.328 1 96.56 173 ASN B N 1
ATOM 3652 C CA . ASN B 1 173 ? 12.742 1.431 21.25 1 96.56 173 ASN B CA 1
ATOM 3653 C C . ASN B 1 173 ? 14.18 1.344 20.75 1 96.56 173 ASN B C 1
ATOM 3655 O O . ASN B 1 173 ? 14.789 0.271 20.781 1 96.56 173 ASN B O 1
ATOM 3659 N N . ASP B 1 174 ? 14.648 2.438 20.156 1 96.75 174 ASP B N 1
ATOM 3660 C CA . ASP B 1 174 ? 16.031 2.619 19.719 1 96.75 174 ASP B CA 1
ATOM 3661 C C . ASP B 1 174 ? 16.344 1.712 18.531 1 96.75 174 ASP B C 1
ATOM 3663 O O . ASP B 1 174 ? 17.469 1.23 18.406 1 96.75 174 ASP B O 1
ATOM 3667 N N . LYS B 1 175 ? 15.375 1.353 17.766 1 97.56 175 LYS B N 1
ATOM 3668 C CA . LYS B 1 175 ? 15.523 0.671 16.484 1 97.56 175 LYS B CA 1
ATOM 3669 C C . LYS B 1 175 ? 15.008 1.54 15.336 1 97.56 175 LYS B C 1
ATOM 3671 O O . LYS B 1 175 ? 14.141 2.395 15.539 1 97.56 175 LYS B O 1
ATOM 3676 N N . GLN B 1 176 ? 15.547 1.301 14.172 1 97.94 176 GLN B N 1
ATOM 3677 C CA . GLN B 1 176 ? 15.062 2.041 13.016 1 97.94 176 GLN B CA 1
ATOM 3678 C C . GLN B 1 176 ? 13.562 1.857 12.828 1 97.94 176 GLN B C 1
ATOM 3680 O O . GLN B 1 176 ? 13.047 0.743 12.953 1 97.94 176 GLN B O 1
ATOM 3685 N N . MET B 1 177 ? 12.852 2.967 12.633 1 98.56 177 MET B N 1
ATOM 3686 C CA . MET B 1 177 ? 11.406 2.904 12.422 1 98.56 177 MET B CA 1
ATOM 3687 C C . MET B 1 177 ? 11.086 2.33 11.047 1 98.56 177 MET B C 1
ATOM 3689 O O . MET B 1 177 ? 11.688 2.727 10.047 1 98.56 177 MET B O 1
ATOM 3693 N N . ARG B 1 178 ? 10.148 1.394 10.977 1 98.5 178 ARG B N 1
ATOM 3694 C CA . ARG B 1 178 ? 9.695 0.777 9.734 1 98.5 178 ARG B CA 1
ATOM 3695 C C . ARG B 1 178 ? 8.445 1.467 9.203 1 98.5 178 ARG B C 1
ATOM 3697 O O . ARG B 1 178 ? 7.953 2.422 9.812 1 98.5 178 ARG B O 1
ATOM 3704 N N . ASP B 1 179 ? 7.957 1.005 8.039 1 98.81 179 ASP B N 1
ATOM 3705 C CA . ASP B 1 179 ? 6.93 1.754 7.32 1 98.81 179 ASP B CA 1
ATOM 3706 C C . ASP B 1 179 ? 5.559 1.101 7.484 1 98.81 179 ASP B C 1
ATOM 3708 O O . ASP B 1 179 ? 4.641 1.366 6.703 1 98.81 179 ASP B O 1
ATOM 3712 N N . VAL B 1 180 ? 5.367 0.222 8.453 1 98.81 180 VAL B N 1
ATOM 3713 C CA . VAL B 1 180 ? 4.055 -0.282 8.844 1 98.81 180 VAL B CA 1
ATOM 3714 C C . VAL B 1 180 ? 3.76 0.123 10.289 1 98.81 180 VAL B C 1
ATOM 3716 O O . VAL B 1 180 ? 4.465 -0.287 11.211 1 98.81 180 VAL B O 1
ATOM 3719 N N . TRP B 1 181 ? 2.723 0.958 10.453 1 98.81 181 TRP B N 1
ATOM 3720 C CA . TRP B 1 181 ? 2.377 1.504 11.758 1 98.81 181 TRP B CA 1
ATOM 3721 C C . TRP B 1 181 ? 0.99 1.042 12.195 1 98.81 181 TRP B C 1
ATOM 3723 O O . TRP B 1 181 ? 0.043 1.076 11.406 1 98.81 181 TRP B O 1
ATOM 3733 N N . SER B 1 182 ? 0.867 0.596 13.383 1 98.31 182 SER B N 1
ATOM 3734 C CA . SER B 1 182 ? -0.41 0.153 13.938 1 98.31 182 SER B CA 1
ATOM 3735 C C . SER B 1 182 ? -0.998 1.197 14.883 1 98.31 182 SER B C 1
ATOM 3737 O O . SER B 1 182 ? -0.385 1.54 15.891 1 98.31 182 SER B O 1
ATOM 3739 N N . PHE B 1 183 ? -2.09 1.768 14.555 1 98 183 PHE B N 1
ATOM 3740 C CA . PHE B 1 183 ? -2.867 2.699 15.367 1 98 183 PHE B CA 1
ATOM 3741 C C . PHE B 1 183 ? -4.348 2.35 15.32 1 98 183 PHE B C 1
ATOM 3743 O O . PHE B 1 183 ? -4.848 1.857 14.305 1 98 183 PHE B O 1
ATOM 3750 N N . PRO B 1 184 ? -5.055 2.578 16.375 1 96.69 184 PRO B N 1
ATOM 3751 C CA . PRO B 1 184 ? -6.508 2.408 16.328 1 96.69 184 PRO B CA 1
ATOM 3752 C C . PRO B 1 184 ? -7.199 3.506 15.516 1 96.69 184 PRO B C 1
ATOM 3754 O O . PRO B 1 184 ? -6.582 4.527 15.203 1 96.69 184 PRO B O 1
ATOM 3757 N N . ALA B 1 185 ? -8.43 3.137 15.164 1 93.19 185 ALA B N 1
ATOM 3758 C CA . ALA B 1 185 ? -9.289 4.195 14.641 1 93.19 185 ALA B CA 1
ATOM 3759 C C . ALA B 1 185 ? -9.516 5.285 15.688 1 93.19 185 ALA B C 1
ATOM 3761 O O . ALA B 1 185 ? -9.039 5.172 16.828 1 93.19 185 ALA B O 1
ATOM 3762 N N . ILE B 1 186 ? -10.133 6.312 15.352 1 94.25 186 ILE B N 1
ATOM 3763 C CA . ILE B 1 186 ? -10.32 7.5 16.188 1 94.25 186 ILE B CA 1
ATOM 3764 C C . ILE B 1 186 ? -10.891 7.102 17.547 1 94.25 186 ILE B C 1
ATOM 3766 O O . ILE B 1 186 ? -11.758 6.227 17.625 1 94.25 186 ILE B O 1
ATOM 3770 N N . ALA B 1 187 ? -10.328 7.613 18.609 1 94.31 187 ALA B N 1
ATOM 3771 C CA . ALA B 1 187 ? -10.812 7.375 19.953 1 94.31 187 ALA B CA 1
ATOM 3772 C C . ALA B 1 187 ? -12.016 8.258 20.281 1 94.31 187 ALA B C 1
ATOM 3774 O O . ALA B 1 187 ? -12.141 9.359 19.734 1 94.31 187 ALA B O 1
ATOM 3775 N N . PRO B 1 188 ? -12.867 7.844 21.188 1 94.81 188 PRO B N 1
ATOM 3776 C CA . PRO B 1 188 ? -14.07 8.617 21.531 1 94.81 188 PRO B CA 1
ATOM 3777 C C . PRO B 1 188 ? -13.75 10.031 21.984 1 94.81 188 PRO B C 1
ATOM 3779 O O . PRO B 1 188 ? -14.453 10.977 21.625 1 94.81 188 PRO B O 1
ATOM 3782 N N . TRP B 1 189 ? -12.664 10.234 22.734 1 96 189 TRP B N 1
ATOM 3783 C CA . TRP B 1 189 ? -12.344 11.547 23.297 1 96 189 TRP B CA 1
ATOM 3784 C C . TRP B 1 189 ? -11.969 12.523 22.188 1 96 189 TRP B C 1
ATOM 3786 O O . TRP B 1 189 ? -12.023 13.742 22.375 1 96 189 TRP B O 1
ATOM 3796 N N . GLU B 1 190 ? -11.625 12.031 20.984 1 96.75 190 GLU B N 1
ATOM 3797 C CA . GLU B 1 190 ? -11.258 12.891 19.875 1 96.75 190 GLU B CA 1
ATOM 3798 C C . GLU B 1 190 ? -12.492 13.398 19.125 1 96.75 190 GLU B C 1
ATOM 3800 O O . GLU B 1 190 ? -12.383 14.242 18.234 1 96.75 190 GLU B O 1
ATOM 3805 N N . LYS B 1 191 ? -13.625 12.945 19.516 1 94.94 191 LYS B N 1
ATOM 3806 C CA . LYS B 1 191 ? -14.844 13.281 18.797 1 94.94 191 LYS B CA 1
ATOM 3807 C C . LYS B 1 191 ? -15.773 14.133 19.656 1 94.94 191 LYS B C 1
ATOM 3809 O O . LYS B 1 191 ? -16.922 14.375 19.281 1 94.94 191 LYS B O 1
ATOM 3814 N N . VAL B 1 192 ? -15.328 14.594 20.703 1 95.56 192 VAL B N 1
ATOM 3815 C CA . VAL B 1 192 ? -16.172 15.297 21.672 1 95.56 192 VAL B CA 1
ATOM 3816 C C . VAL B 1 192 ? -16.719 16.578 21.047 1 95.56 192 VAL B C 1
ATOM 3818 O O . VAL B 1 192 ? -17.812 17.016 21.375 1 95.56 192 VAL B O 1
ATOM 3821 N N . ASN B 1 193 ? -16.016 17.25 20.125 1 96.62 193 ASN B N 1
ATOM 3822 C CA . ASN B 1 193 ? -16.422 18.516 19.5 1 96.62 193 ASN B CA 1
ATOM 3823 C C . ASN B 1 193 ? -17.141 18.281 18.188 1 96.62 193 ASN B C 1
ATOM 3825 O O . ASN B 1 193 ? -17.344 19.219 17.406 1 96.62 193 ASN B O 1
ATOM 3829 N N . GLY B 1 194 ? -17.484 17.078 17.922 1 93.75 194 GLY B N 1
ATOM 3830 C CA . GLY B 1 194 ? -18.016 16.672 16.625 1 93.75 194 GLY B CA 1
ATOM 3831 C C . GLY B 1 194 ? -17.109 15.688 15.914 1 93.75 194 GLY B C 1
ATOM 3832 O O . GLY B 1 194 ? -15.984 15.438 16.344 1 93.75 194 GLY B O 1
ATOM 3833 N N . LYS B 1 195 ? -17.734 15.141 14.875 1 89.19 195 LYS B N 1
ATOM 3834 C CA . LYS B 1 195 ? -16.953 14.102 14.195 1 89.19 195 LYS B CA 1
ATOM 3835 C C . LYS B 1 195 ? -17.016 14.273 12.68 1 89.19 195 LYS B C 1
ATOM 3837 O O . LYS B 1 195 ? -18.094 14.406 12.109 1 89.19 195 LYS B O 1
ATOM 3842 N N . HIS B 1 196 ? -15.852 14.414 12.141 1 92.81 196 HIS B N 1
ATOM 3843 C CA . HIS B 1 196 ? -15.75 14.227 10.695 1 92.81 196 HIS B CA 1
ATOM 3844 C C . HIS B 1 196 ? -15.859 12.758 10.32 1 92.81 196 HIS B C 1
ATOM 3846 O O . HIS B 1 196 ? -15.32 11.891 11.016 1 92.81 196 HIS B O 1
ATOM 3852 N N . PRO B 1 197 ? -16.547 12.367 9.203 1 89.81 197 PRO B N 1
ATOM 3853 C CA . PRO B 1 197 ? -16.766 10.961 8.844 1 89.81 197 PRO B CA 1
ATOM 3854 C C . PRO B 1 197 ? -15.477 10.188 8.648 1 89.81 197 PRO B C 1
ATOM 3856 O O . PRO B 1 197 ? -15.445 8.961 8.828 1 89.81 197 PRO B O 1
ATOM 3859 N N . THR B 1 198 ? -14.391 10.812 8.266 1 91.44 198 THR B N 1
ATOM 3860 C CA . THR B 1 198 ? -13.141 10.117 8.008 1 91.44 198 THR B CA 1
ATOM 3861 C C . THR B 1 198 ? -12 10.727 8.82 1 91.44 198 THR B C 1
ATOM 3863 O O . THR B 1 198 ? -10.875 10.828 8.336 1 91.44 198 THR B O 1
ATOM 3866 N N . GLN B 1 199 ? -12.344 11.219 9.984 1 95.62 199 GLN B N 1
ATOM 3867 C CA . GLN B 1 199 ? -11.352 11.844 10.852 1 95.62 199 GLN B CA 1
ATOM 3868 C C . GLN B 1 199 ? -10.219 10.875 11.18 1 95.62 199 GLN B C 1
ATOM 3870 O O . GLN B 1 199 ? -10.469 9.727 11.57 1 95.62 199 GLN B O 1
ATOM 3875 N N . LYS B 1 200 ? -8.953 11.227 10.969 1 97.81 200 LYS B N 1
ATOM 3876 C CA . LYS B 1 200 ? -7.777 10.422 11.289 1 97.81 200 LYS B CA 1
ATOM 3877 C C . LYS B 1 200 ? -7.449 10.508 12.781 1 97.81 200 LYS B C 1
ATOM 3879 O O . LYS B 1 200 ? -7.727 11.523 13.422 1 97.81 200 LYS B O 1
ATOM 3884 N N . PRO B 1 201 ? -6.918 9.461 13.367 1 98.12 201 PRO B N 1
ATOM 3885 C CA . PRO B 1 201 ? -6.52 9.555 14.773 1 98.12 201 PRO B CA 1
ATOM 3886 C C . PRO B 1 201 ? -5.352 10.508 15 1 98.12 201 PRO B C 1
ATOM 3888 O O . PRO B 1 201 ? -4.434 10.57 14.18 1 98.12 201 PRO B O 1
ATOM 3891 N N . LEU B 1 202 ? -5.418 11.188 16.062 1 98.5 202 LEU B N 1
ATOM 3892 C CA . LEU B 1 202 ? -4.43 12.211 16.391 1 98.5 202 LEU B CA 1
ATOM 3893 C C . LEU B 1 202 ? -3.039 11.594 16.516 1 98.5 202 LEU B C 1
ATOM 3895 O O . LEU B 1 202 ? -2.051 12.18 16.078 1 98.5 202 LEU B O 1
ATOM 3899 N N . ALA B 1 203 ? -2.932 10.375 17.078 1 98.62 203 ALA B N 1
ATOM 3900 C CA . ALA B 1 203 ? -1.651 9.703 17.297 1 98.62 203 ALA B CA 1
ATOM 3901 C C . ALA B 1 203 ? -0.925 9.477 15.969 1 98.62 203 ALA B C 1
ATOM 3903 O O . ALA B 1 203 ? 0.298 9.625 15.898 1 98.62 203 ALA B O 1
ATOM 3904 N N . LEU B 1 204 ? -1.635 9.133 14.969 1 98.75 204 LEU B N 1
ATOM 3905 C CA . LEU B 1 204 ? -1.05 8.914 13.648 1 98.75 204 LEU B CA 1
ATOM 3906 C C . LEU B 1 204 ? -0.439 10.203 13.109 1 98.75 204 LEU B C 1
ATOM 3908 O O . LEU B 1 204 ? 0.707 10.211 12.648 1 98.75 204 LEU B O 1
ATOM 3912 N N . LEU B 1 205 ? -1.191 11.32 13.148 1 98.88 205 LEU B N 1
ATOM 3913 C CA . LEU B 1 205 ? -0.725 12.594 12.609 1 98.88 205 LEU B CA 1
ATOM 3914 C C . LEU B 1 205 ? 0.459 13.125 13.406 1 98.88 205 LEU B C 1
ATOM 3916 O O . LEU B 1 205 ? 1.381 13.719 12.844 1 98.88 205 LEU B O 1
ATOM 3920 N N . VAL B 1 206 ? 0.406 12.93 14.695 1 98.75 206 VAL B N 1
ATOM 3921 C CA . VAL B 1 206 ? 1.524 13.367 15.531 1 98.75 206 VAL B CA 1
ATOM 3922 C C . VAL B 1 206 ? 2.805 12.664 15.086 1 98.75 206 VAL B C 1
ATOM 3924 O O . VAL B 1 206 ? 3.844 13.305 14.906 1 98.75 206 VAL B O 1
ATOM 3927 N N . ARG B 1 207 ? 2.766 11.367 14.875 1 98.81 207 ARG B N 1
ATOM 3928 C CA . ARG B 1 207 ? 3.963 10.641 14.461 1 98.81 207 ARG B CA 1
ATOM 3929 C C . ARG B 1 207 ? 4.441 11.117 13.094 1 98.81 207 ARG B C 1
ATOM 3931 O O . ARG B 1 207 ? 5.645 11.273 12.867 1 98.81 207 ARG B O 1
ATOM 3938 N N . LEU B 1 208 ? 3.506 11.312 12.188 1 98.94 208 LEU B N 1
ATOM 3939 C CA . LEU B 1 208 ? 3.867 11.789 10.852 1 98.94 208 LEU B CA 1
ATOM 3940 C C . LEU B 1 208 ? 4.586 13.125 10.93 1 98.94 208 LEU B C 1
ATOM 3942 O O . LEU B 1 208 ? 5.586 13.344 10.242 1 98.94 208 LEU B O 1
ATOM 3946 N N . LEU B 1 209 ? 4.082 14.016 11.75 1 98.88 209 LEU B N 1
ATOM 3947 C CA . LEU B 1 209 ? 4.684 15.344 11.852 1 98.88 209 LEU B CA 1
ATOM 3948 C C . LEU B 1 209 ? 6.016 15.273 12.594 1 98.88 209 LEU B C 1
ATOM 3950 O O . LEU B 1 209 ? 6.953 16.016 12.266 1 98.88 209 LEU B O 1
ATOM 3954 N N . LEU B 1 210 ? 6.102 14.414 13.648 1 98.62 210 LEU B N 1
ATOM 3955 C CA . LEU B 1 210 ? 7.387 14.195 14.305 1 98.62 210 LEU B CA 1
ATOM 3956 C C . LEU B 1 210 ? 8.422 13.695 13.305 1 98.62 210 LEU B C 1
ATOM 3958 O O . LEU B 1 210 ? 9.602 14.055 13.391 1 98.62 210 LEU B O 1
ATOM 3962 N N . MET B 1 211 ? 7.992 12.93 12.383 1 98.75 211 MET B N 1
ATOM 3963 C CA . MET B 1 211 ? 8.852 12.297 11.383 1 98.75 211 MET B CA 1
ATOM 3964 C C . MET B 1 211 ? 9.398 13.336 10.406 1 98.75 211 MET B C 1
ATOM 3966 O O . MET B 1 211 ? 10.594 13.359 10.125 1 98.75 211 MET B O 1
ATOM 3970 N N . ALA B 1 212 ? 8.547 14.32 9.969 1 98.75 212 ALA B N 1
ATOM 3971 C CA . ALA B 1 212 ? 8.867 14.984 8.711 1 98.75 212 ALA B CA 1
ATOM 3972 C C . ALA B 1 212 ? 8.852 16.5 8.875 1 98.75 212 ALA B C 1
ATOM 3974 O O . ALA B 1 212 ? 8.789 17.234 7.887 1 98.75 212 ALA B O 1
ATOM 3975 N N . SER B 1 213 ? 8.836 17.016 10.094 1 98.69 213 SER B N 1
ATOM 3976 C CA . SER B 1 213 ? 8.852 18.469 10.32 1 98.69 213 SER B CA 1
ATOM 3977 C C . SER B 1 213 ? 9.695 18.828 11.539 1 98.69 213 SER B C 1
ATOM 3979 O O . SER B 1 213 ? 10.016 17.969 12.359 1 98.69 213 SER B O 1
ATOM 3981 N N . ASP B 1 214 ? 10 20.062 11.602 1 97.69 214 ASP B N 1
ATOM 3982 C CA . ASP B 1 214 ? 10.781 20.609 12.703 1 97.69 214 ASP B CA 1
ATOM 3983 C C . ASP B 1 214 ? 9.992 21.656 13.484 1 97.69 214 ASP B C 1
ATOM 3985 O O . ASP B 1 214 ? 8.875 22.016 13.094 1 97.69 214 ASP B O 1
ATOM 3989 N N . GLU B 1 215 ? 10.492 22.141 14.633 1 94.38 215 GLU B N 1
ATOM 3990 C CA . GLU B 1 215 ? 9.812 23.047 15.539 1 94.38 215 GLU B CA 1
ATOM 3991 C C . GLU B 1 215 ? 9.367 24.312 14.812 1 94.38 215 GLU B C 1
ATOM 3993 O O . GLU B 1 215 ? 8.312 24.875 15.117 1 94.38 215 GLU B O 1
ATOM 3998 N N . ASN B 1 216 ? 9.945 24.844 13.82 1 92.75 216 ASN B N 1
ATOM 3999 C CA . ASN B 1 216 ? 9.594 26.094 13.141 1 92.75 216 ASN B CA 1
ATOM 4000 C C . ASN B 1 216 ? 8.922 25.828 11.797 1 92.75 216 ASN B C 1
ATOM 4002 O O . ASN B 1 216 ? 8.781 26.734 10.984 1 92.75 216 ASN B O 1
ATOM 4006 N N . SER B 1 217 ? 8.422 24.641 11.711 1 98.44 217 SER B N 1
ATOM 4007 C CA . SER B 1 217 ? 7.832 24.297 10.422 1 98.44 217 SER B CA 1
ATOM 4008 C C . SER B 1 217 ? 6.418 24.859 10.289 1 98.44 217 SER B C 1
ATOM 4010 O O . SER B 1 217 ? 5.676 24.906 11.273 1 98.44 217 SER B O 1
ATOM 4012 N N . LEU B 1 218 ? 6.07 25.281 9.086 1 98.88 218 LEU B N 1
ATOM 4013 C CA . LEU B 1 218 ? 4.688 25.562 8.711 1 98.88 218 LEU B CA 1
ATOM 4014 C C . LEU B 1 218 ? 4.043 24.344 8.062 1 98.88 218 LEU B C 1
ATOM 4016 O O . LEU B 1 218 ? 4.512 23.875 7.023 1 98.88 218 LEU B O 1
ATOM 4020 N N . ILE B 1 219 ? 2.994 23.828 8.703 1 98.94 219 ILE B N 1
ATOM 4021 C CA . ILE B 1 219 ? 2.271 22.656 8.242 1 98.94 219 ILE B CA 1
ATOM 4022 C C . ILE B 1 219 ? 1.009 23.078 7.496 1 98.94 219 ILE B C 1
ATOM 4024 O O . ILE B 1 219 ? 0.277 23.969 7.957 1 98.94 219 ILE B O 1
ATOM 4028 N N . GLY B 1 220 ? 0.782 22.531 6.328 1 98.94 220 GLY B N 1
ATOM 4029 C CA . GLY B 1 220 ? -0.427 22.781 5.562 1 98.94 220 GLY B CA 1
ATOM 4030 C C . GLY B 1 220 ? -1.32 21.562 5.426 1 98.94 220 GLY B C 1
ATOM 4031 O O . GLY B 1 220 ? -0.837 20.438 5.426 1 98.94 220 GLY B O 1
ATOM 4032 N N . ASP B 1 221 ? -2.586 21.781 5.273 1 98.94 221 ASP B N 1
ATOM 4033 C CA . ASP B 1 221 ? -3.574 20.75 4.957 1 98.94 221 ASP B CA 1
ATOM 4034 C C . ASP B 1 221 ? -4.652 21.297 4.023 1 98.94 221 ASP B C 1
ATOM 4036 O O . ASP B 1 221 ? -5.523 22.047 4.449 1 98.94 221 ASP B O 1
ATOM 4040 N N . PRO B 1 222 ? -4.656 20.906 2.76 1 98.81 222 PRO B N 1
ATOM 4041 C CA . PRO B 1 222 ? -5.617 21.438 1.788 1 98.81 222 PRO B CA 1
ATOM 4042 C C . PRO B 1 222 ? -7 20.812 1.919 1 98.81 222 PRO B C 1
ATOM 4044 O O . PRO B 1 222 ? -7.949 21.25 1.269 1 98.81 222 PRO B O 1
ATOM 4047 N N . PHE B 1 223 ? -7.137 19.781 2.68 1 98.56 223 PHE B N 1
ATOM 4048 C CA . PHE B 1 223 ? -8.375 19.094 3.018 1 98.56 223 PHE B CA 1
ATOM 4049 C C . PHE B 1 223 ? -8.523 18.953 4.527 1 98.56 223 PHE B C 1
ATOM 4051 O O . PHE B 1 223 ? -8.641 17.828 5.043 1 98.56 223 PHE B O 1
ATOM 4058 N N . SER B 1 224 ? -8.648 20 5.203 1 98.25 224 SER B N 1
ATOM 4059 C CA . SER B 1 224 ? -8.367 20.062 6.637 1 98.25 224 SER B CA 1
ATOM 4060 C C . SER B 1 224 ? -9.445 19.344 7.438 1 98.25 224 SER B C 1
ATOM 4062 O O . SER B 1 224 ? -9.18 18.828 8.523 1 98.25 224 SER B O 1
ATOM 4064 N N . GLY B 1 225 ? -10.742 19.312 6.871 1 97.31 225 GLY B N 1
ATOM 4065 C CA . GLY B 1 225 ? -11.812 18.688 7.633 1 97.31 225 GLY B CA 1
ATOM 4066 C C . GLY B 1 225 ? -11.898 19.188 9.062 1 97.31 225 GLY B C 1
ATOM 4067 O O . GLY B 1 225 ? -12.008 20.391 9.297 1 97.31 225 GLY B O 1
ATOM 4068 N N . SER B 1 226 ? -11.789 18.25 10.008 1 97.75 226 SER B N 1
ATOM 4069 C CA . SER B 1 226 ? -11.859 18.609 11.422 1 97.75 226 SER B CA 1
ATOM 4070 C C . SER B 1 226 ? -10.484 19 11.961 1 97.75 226 SER B C 1
ATOM 4072 O O . SER B 1 226 ? -10.305 19.125 13.172 1 97.75 226 SER B O 1
ATOM 4074 N N . SER B 1 227 ? -9.484 19.109 11.156 1 98.56 227 SER B N 1
ATOM 4075 C CA . SER B 1 227 ? -8.164 19.672 11.383 1 98.56 227 SER B CA 1
ATOM 4076 C C . SER B 1 227 ? -7.363 18.828 12.367 1 98.56 227 SER B C 1
ATOM 4078 O O . SER B 1 227 ? -6.656 19.359 13.227 1 98.56 227 SER B O 1
ATOM 4080 N N . THR B 1 228 ? -7.484 17.484 12.242 1 98.69 228 THR B N 1
ATOM 4081 C CA . THR B 1 228 ? -6.602 16.641 13.039 1 98.69 228 THR B CA 1
ATOM 4082 C C . THR B 1 228 ? -5.141 17.016 12.805 1 98.69 228 THR B C 1
ATOM 4084 O O . THR B 1 228 ? -4.344 17.062 13.742 1 98.69 228 THR B O 1
ATOM 4087 N N . THR B 1 229 ? -4.781 17.344 11.586 1 98.81 229 THR B N 1
ATOM 4088 C CA . THR B 1 229 ? -3.43 17.781 11.242 1 98.81 229 THR B CA 1
ATOM 4089 C C . THR B 1 229 ? -3.045 19.031 12.023 1 98.81 229 THR B C 1
ATOM 4091 O O . THR B 1 229 ? -1.928 19.125 12.539 1 98.81 229 THR B O 1
ATOM 4094 N N . GLY B 1 230 ? -3.92 20 12.102 1 98.88 230 GLY B N 1
ATOM 4095 C CA . GLY B 1 230 ? -3.656 21.219 12.828 1 98.88 230 GLY B CA 1
ATOM 4096 C C . GLY B 1 230 ? -3.49 21.016 14.32 1 98.88 230 GLY B C 1
ATOM 4097 O O . GLY B 1 230 ? -2.613 21.609 14.945 1 98.88 230 GLY B O 1
ATOM 4098 N N . ILE B 1 231 ? -4.348 20.172 14.875 1 98.75 231 ILE B N 1
ATOM 4099 C CA . ILE B 1 231 ? -4.25 19.859 16.297 1 98.75 231 ILE B CA 1
ATOM 4100 C C . ILE B 1 231 ? -2.902 19.203 16.594 1 98.75 231 ILE B C 1
ATOM 4102 O O . ILE B 1 231 ? -2.219 19.578 17.547 1 98.75 231 ILE B O 1
ATOM 4106 N N . ALA B 1 232 ? -2.502 18.234 15.75 1 98.81 232 ALA B N 1
ATOM 4107 C CA . ALA B 1 232 ? -1.2 17.594 15.891 1 98.81 232 ALA B CA 1
ATOM 4108 C C . ALA B 1 232 ? -0.066 18.609 15.773 1 98.81 232 ALA B C 1
ATOM 4110 O O . ALA B 1 232 ? 0.884 18.578 16.562 1 98.81 232 ALA B O 1
ATOM 4111 N N . ALA B 1 233 ? -0.182 19.484 14.773 1 98.81 233 ALA B N 1
ATOM 4112 C CA . ALA B 1 233 ? 0.839 20.5 14.555 1 98.81 233 ALA B CA 1
ATOM 4113 C C . ALA B 1 233 ? 1.018 21.375 15.789 1 98.81 233 ALA B C 1
ATOM 4115 O O . ALA B 1 233 ? 2.145 21.625 16.234 1 98.81 233 ALA B O 1
ATOM 4116 N N . ASN B 1 234 ? -0.081 21.812 16.344 1 98.31 234 ASN B N 1
ATOM 4117 C CA . ASN B 1 234 ? -0.008 22.703 17.5 1 98.31 234 ASN B CA 1
ATOM 4118 C C . ASN B 1 234 ? 0.448 21.984 18.75 1 98.31 234 ASN B C 1
ATOM 4120 O O . ASN B 1 234 ? 1.109 22.562 19.609 1 98.31 234 ASN B O 1
ATOM 4124 N N . LEU B 1 235 ? 0.107 20.688 18.922 1 97.5 235 LEU B N 1
ATOM 4125 C CA . LEU B 1 235 ? 0.659 19.891 20 1 97.5 235 LEU B CA 1
ATOM 4126 C C . LEU B 1 235 ? 2.184 19.891 19.953 1 97.5 235 LEU B C 1
ATOM 4128 O O . LEU B 1 235 ? 2.84 19.812 21 1 97.5 235 LEU B O 1
ATOM 4132 N N . LEU B 1 236 ? 2.713 19.984 18.719 1 97.31 236 LEU B N 1
ATOM 4133 C CA . LEU B 1 236 ? 4.156 19.938 18.516 1 97.31 236 LEU B CA 1
ATOM 4134 C C . LEU B 1 236 ? 4.73 21.344 18.344 1 97.31 236 LEU B C 1
ATOM 4136 O O . LEU B 1 236 ? 5.895 21.5 17.969 1 97.31 236 LEU B O 1
ATOM 4140 N N . LYS B 1 237 ? 3.9 22.344 18.531 1 95.44 237 LYS B N 1
ATOM 4141 C CA . LYS B 1 237 ? 4.281 23.766 18.5 1 95.44 237 LYS B CA 1
ATOM 4142 C C . LYS B 1 237 ? 4.711 24.172 17.109 1 95.44 237 LYS B C 1
ATOM 4144 O O . LYS B 1 237 ? 5.641 24.969 16.938 1 95.44 237 LYS B O 1
ATOM 4149 N N . ARG B 1 238 ? 4.188 23.484 16.125 1 98.31 238 ARG B N 1
ATOM 4150 C CA . ARG B 1 238 ? 4.332 23.922 14.742 1 98.31 238 ARG B CA 1
ATOM 4151 C C . ARG B 1 238 ? 3.193 24.859 14.336 1 98.31 238 ARG B C 1
ATOM 4153 O O . ARG B 1 238 ? 2.115 24.828 14.938 1 98.31 238 ARG B O 1
ATOM 4160 N N . GLU B 1 239 ? 3.441 25.734 13.328 1 98.75 239 GLU B N 1
ATOM 4161 C CA . GLU B 1 239 ? 2.391 26.562 12.734 1 98.75 239 GLU B CA 1
ATOM 4162 C C . GLU B 1 239 ? 1.551 25.75 11.75 1 98.75 239 GLU B C 1
ATOM 4164 O O . GLU B 1 239 ? 2.062 24.844 11.086 1 98.75 239 GLU B O 1
ATOM 4169 N N . PHE B 1 240 ? 0.249 26.109 11.703 1 98.88 240 PHE B N 1
ATOM 4170 C CA . PHE B 1 240 ? -0.668 25.344 10.867 1 98.88 240 PHE B CA 1
ATOM 4171 C C . PHE B 1 240 ? -1.56 26.266 10.055 1 98.88 240 PHE B C 1
ATOM 4173 O O . PHE B 1 240 ? -2.041 27.281 10.555 1 98.88 240 PHE B O 1
ATOM 4180 N N . ILE B 1 241 ? -1.695 25.922 8.773 1 98.88 241 ILE B N 1
ATOM 4181 C CA . ILE B 1 241 ? -2.699 26.516 7.906 1 98.88 241 ILE B CA 1
ATOM 4182 C C . ILE B 1 241 ? -3.559 25.422 7.277 1 98.88 241 ILE B C 1
ATOM 4184 O O . ILE B 1 241 ? -3.043 24.547 6.586 1 98.88 241 ILE B O 1
ATOM 4188 N N . GLY B 1 242 ? -4.809 25.453 7.516 1 98.81 242 GLY B N 1
ATOM 4189 C CA . GLY B 1 242 ? -5.758 24.516 6.941 1 98.81 242 GLY B CA 1
ATOM 4190 C C . GLY B 1 242 ? -6.742 25.172 5.988 1 98.81 242 GLY B C 1
ATOM 4191 O O . GLY B 1 242 ? -7.148 26.312 6.199 1 98.81 242 GLY B O 1
ATOM 4192 N N . ILE B 1 243 ? -7.113 24.453 4.953 1 98.81 243 ILE B N 1
ATOM 4193 C CA . ILE B 1 243 ? -8.133 24.891 4 1 98.81 243 ILE B CA 1
ATOM 4194 C C . ILE B 1 243 ? -9.305 23.906 4.027 1 98.81 243 ILE B C 1
ATOM 4196 O O . ILE B 1 243 ? -9.109 22.688 3.947 1 98.81 243 ILE B O 1
ATOM 4200 N N . GLU B 1 244 ? -10.43 24.375 4.211 1 98.19 244 GLU B N 1
ATOM 4201 C CA . GLU B 1 244 ? -11.656 23.578 4.305 1 98.19 244 GLU B CA 1
ATOM 4202 C C . GLU B 1 244 ? -12.836 24.328 3.686 1 98.19 244 GLU B C 1
ATOM 4204 O O . GLU B 1 244 ? -12.969 25.547 3.85 1 98.19 244 GLU B O 1
ATOM 4209 N N . LYS B 1 245 ? -13.664 23.562 2.969 1 96.88 245 LYS B N 1
ATOM 4210 C CA . LYS B 1 245 ? -14.773 24.172 2.242 1 96.88 245 LYS B CA 1
ATOM 4211 C C . LYS B 1 245 ? -16.016 24.281 3.125 1 96.88 245 LYS B C 1
ATOM 4213 O O . LYS B 1 245 ? -16.75 25.281 3.062 1 96.88 245 LYS B O 1
ATOM 4218 N N . GLU B 1 246 ? -16.266 23.281 3.904 1 96.69 246 GLU B N 1
ATOM 4219 C CA . GLU B 1 246 ? -17.547 23.141 4.605 1 96.69 246 GLU B CA 1
ATOM 4220 C C . GLU B 1 246 ? -17.516 23.859 5.949 1 96.69 246 GLU B C 1
ATOM 4222 O O . GLU B 1 246 ? -16.656 23.594 6.789 1 96.69 246 GLU B O 1
ATOM 4227 N N . SER B 1 247 ? -18.516 24.656 6.211 1 97.56 247 SER B N 1
ATOM 4228 C CA . SER B 1 247 ? -18.609 25.453 7.426 1 97.56 247 SER B CA 1
ATOM 4229 C C . SER B 1 247 ? -18.672 24.578 8.664 1 97.56 247 SER B C 1
ATOM 4231 O O . SER B 1 247 ? -18.125 24.922 9.711 1 97.56 247 SER B O 1
ATOM 4233 N N . GLU B 1 248 ? -19.359 23.469 8.5 1 97.12 248 GLU B N 1
ATOM 4234 C CA . GLU B 1 248 ? -19.516 22.578 9.648 1 97.12 248 GLU B CA 1
ATOM 4235 C C . GLU B 1 248 ? -18.156 22.062 10.133 1 97.12 248 GLU B C 1
ATOM 4237 O O . GLU B 1 248 ? -17.922 21.969 11.336 1 97.12 248 GLU B O 1
ATOM 4242 N N . PHE B 1 249 ? -17.281 21.734 9.242 1 97.75 249 PHE B N 1
ATOM 4243 C CA . PHE B 1 249 ? -15.969 21.203 9.602 1 97.75 249 PHE B CA 1
ATOM 4244 C C . PHE B 1 249 ? -15.055 22.312 10.109 1 97.75 249 PHE B C 1
ATOM 4246 O O . PHE B 1 249 ? -14.211 22.078 10.977 1 97.75 249 PHE B O 1
ATOM 4253 N N . ILE B 1 250 ? -15.211 23.531 9.594 1 98.25 250 ILE B N 1
ATOM 4254 C CA . ILE B 1 250 ? -14.5 24.688 10.117 1 98.25 250 ILE B CA 1
ATOM 4255 C C . ILE B 1 250 ? -14.844 24.891 11.586 1 98.25 250 ILE B C 1
ATOM 4257 O O . ILE B 1 250 ? -13.953 25.094 12.414 1 98.25 250 ILE B O 1
ATOM 4261 N N . LYS B 1 251 ? -16.125 24.828 11.828 1 98.38 251 LYS B N 1
ATOM 4262 C CA . LYS B 1 251 ? -16.578 25.016 13.203 1 98.38 251 LYS B CA 1
ATOM 4263 C C . LYS B 1 251 ? -15.984 23.953 14.133 1 98.38 251 LYS B C 1
ATOM 4265 O O . LYS B 1 251 ? -15.5 24.266 15.219 1 98.38 251 LYS B O 1
ATOM 4270 N N . ILE B 1 252 ? -15.992 22.672 13.68 1 98.44 252 ILE B N 1
ATOM 4271 C CA . ILE B 1 252 ? -15.406 21.594 14.469 1 98.44 252 ILE B CA 1
ATOM 4272 C C . ILE B 1 252 ? -13.922 21.891 14.711 1 98.44 252 ILE B C 1
ATOM 4274 O O . ILE B 1 252 ? -13.43 21.719 15.828 1 98.44 252 ILE B O 1
ATOM 4278 N N . SER B 1 253 ? -13.234 22.328 13.719 1 98.56 253 SER B N 1
ATOM 4279 C CA . SER B 1 253 ? -11.805 22.625 13.812 1 98.56 253 SER B CA 1
ATOM 4280 C C . SER B 1 253 ? -11.539 23.703 14.867 1 98.56 253 SER B C 1
ATOM 4282 O O . SER B 1 253 ? -10.625 23.547 15.688 1 98.56 253 SER B O 1
ATOM 4284 N N . MET B 1 254 ? -12.336 24.766 14.82 1 98.44 254 MET B N 1
ATOM 4285 C CA . MET B 1 254 ? -12.18 25.859 15.781 1 98.44 254 MET B CA 1
ATOM 4286 C C . MET B 1 254 ? -12.406 25.359 17.203 1 98.44 254 MET B C 1
ATOM 4288 O O . MET B 1 254 ? -11.625 25.688 18.109 1 98.44 254 MET B O 1
ATOM 4292 N N . ASP B 1 255 ? -13.469 24.594 17.359 1 98.5 255 ASP B N 1
ATOM 4293 C CA . ASP B 1 255 ? -13.781 24.062 18.688 1 98.5 255 ASP B CA 1
ATOM 4294 C C . ASP B 1 255 ? -12.664 23.156 19.203 1 98.5 255 ASP B C 1
ATOM 4296 O O . ASP B 1 255 ? -12.32 23.203 20.375 1 98.5 255 ASP B O 1
ATOM 4300 N N . ARG B 1 256 ? -12.086 22.297 18.359 1 98.44 256 ARG B N 1
ATOM 4301 C CA . ARG B 1 256 ? -11 21.406 18.734 1 98.44 256 ARG B CA 1
ATOM 4302 C C . ARG B 1 256 ? -9.758 22.188 19.141 1 98.44 256 ARG B C 1
ATOM 4304 O O . ARG B 1 256 ? -9.055 21.812 20.078 1 98.44 256 ARG B O 1
ATOM 4311 N N . LYS B 1 257 ? -9.5 23.281 18.406 1 98.56 257 LYS B N 1
ATOM 4312 C CA . LYS B 1 257 ? -8.359 24.125 18.766 1 98.56 257 LYS B CA 1
ATOM 4313 C C . LYS B 1 257 ? -8.562 24.781 20.125 1 98.56 257 LYS B C 1
ATOM 4315 O O . LYS B 1 257 ? -7.641 24.844 20.938 1 98.56 257 LYS B O 1
ATOM 4320 N N . ILE B 1 258 ? -9.727 25.312 20.344 1 97.94 258 ILE B N 1
ATOM 4321 C CA . ILE B 1 258 ? -10.055 25.938 21.625 1 97.94 258 ILE B CA 1
ATOM 4322 C C . ILE B 1 258 ? -9.883 24.906 22.734 1 97.94 258 ILE B C 1
ATOM 4324 O O . ILE B 1 258 ? -9.297 25.219 23.781 1 97.94 258 ILE B O 1
ATOM 4328 N N . GLU B 1 259 ? -10.391 23.688 22.5 1 98.12 259 GLU B N 1
ATOM 4329 C CA . GLU B 1 259 ? -10.234 22.625 23.484 1 98.12 259 GLU B CA 1
ATOM 4330 C C . GLU B 1 259 ? -8.766 22.328 23.75 1 98.12 259 GLU B C 1
ATOM 4332 O O . GLU B 1 259 ? -8.359 22.125 24.891 1 98.12 259 GLU B O 1
ATOM 4337 N N . LEU B 1 260 ? -7.973 22.234 22.688 1 98.25 260 LEU B N 1
ATOM 4338 C CA . LEU B 1 260 ? -6.547 21.969 22.828 1 98.25 260 LEU B CA 1
ATOM 4339 C C . LEU B 1 260 ? -5.879 23.016 23.719 1 98.25 260 LEU B C 1
ATOM 4341 O O . LEU B 1 260 ? -5.07 22.672 24.578 1 98.25 260 LEU B O 1
ATOM 4345 N N . ASP B 1 261 ? -6.223 24.25 23.484 1 97.44 261 ASP B N 1
ATOM 4346 C CA . ASP B 1 261 ? -5.629 25.328 24.266 1 97.44 261 ASP B CA 1
ATOM 4347 C C . ASP B 1 261 ? -5.988 25.188 25.75 1 97.44 261 ASP B C 1
ATOM 4349 O O . ASP B 1 261 ? -5.152 25.438 26.625 1 97.44 261 ASP B O 1
ATOM 4353 N N . ALA B 1 262 ? -7.172 24.75 25.984 1 97.25 262 ALA B N 1
ATOM 4354 C CA . ALA B 1 262 ? -7.672 24.656 27.359 1 97.25 262 ALA B CA 1
ATOM 4355 C C . ALA B 1 262 ? -7.141 23.391 28.031 1 97.25 262 ALA B C 1
ATOM 4357 O O . ALA B 1 262 ? -6.941 23.375 29.25 1 97.25 262 ALA B O 1
ATOM 4358 N N . ARG B 1 263 ? -6.879 22.375 27.25 1 97.62 263 ARG B N 1
ATOM 4359 C CA . ARG B 1 263 ? -6.57 21.062 27.812 1 97.62 263 ARG B CA 1
ATOM 4360 C C . ARG B 1 263 ? -5.285 20.5 27.219 1 97.62 263 ARG B C 1
ATOM 4362 O O . ARG B 1 263 ? -5.188 19.297 26.969 1 97.62 263 ARG B O 1
ATOM 4369 N N . TYR B 1 264 ? -4.383 21.328 27.016 1 97.31 264 TYR B N 1
ATOM 4370 C CA . TYR B 1 264 ? -3.156 20.969 26.297 1 97.31 264 TYR B CA 1
ATOM 4371 C C . TYR B 1 264 ? -2.445 19.812 27 1 97.31 264 TYR B C 1
ATOM 4373 O O . TYR B 1 264 ? -2.133 18.797 26.359 1 97.31 264 TYR B O 1
ATOM 4381 N N . LYS B 1 265 ? -2.197 19.891 28.266 1 96.94 265 LYS B N 1
ATOM 4382 C CA . LYS B 1 265 ? -1.448 18.875 29.016 1 96.94 265 LYS B CA 1
ATOM 4383 C C . LYS B 1 265 ? -2.174 17.531 28.984 1 96.94 265 LYS B C 1
ATOM 4385 O O . LYS B 1 265 ? -1.543 16.484 28.844 1 96.94 265 LYS B O 1
ATOM 4390 N N . GLU B 1 266 ? -3.432 17.578 29.156 1 97 266 GLU B N 1
ATOM 4391 C CA . GLU B 1 266 ? -4.238 16.359 29.156 1 97 266 GLU B CA 1
ATOM 4392 C C . GLU B 1 266 ? -4.199 15.672 27.797 1 97 266 GLU B C 1
ATOM 4394 O O . GLU B 1 266 ? -3.971 14.469 27.719 1 97 266 GLU B O 1
ATOM 4399 N N . ILE B 1 267 ? -4.387 16.438 26.766 1 97.62 267 ILE B N 1
ATOM 4400 C CA . ILE B 1 267 ? -4.406 15.891 25.406 1 97.62 267 ILE B CA 1
ATOM 4401 C C . ILE B 1 267 ? -3.021 15.367 25.047 1 97.62 267 ILE B C 1
ATOM 4403 O O . ILE B 1 267 ? -2.893 14.273 24.484 1 97.62 267 ILE B O 1
ATOM 4407 N N . ARG B 1 268 ? -2.023 16.125 25.375 1 97.62 268 ARG B N 1
ATOM 4408 C CA . ARG B 1 268 ? -0.649 15.719 25.125 1 97.62 268 ARG B CA 1
ATOM 4409 C C . ARG B 1 268 ? -0.34 14.383 25.797 1 97.62 268 ARG B C 1
ATOM 4411 O O . ARG B 1 268 ? 0.329 13.531 25.203 1 97.62 268 ARG B O 1
ATOM 4418 N N . SER B 1 269 ? -0.8 14.156 26.984 1 96.69 269 SER B N 1
ATOM 4419 C CA . SER B 1 269 ? -0.5 12.961 27.766 1 96.69 269 SER B CA 1
ATOM 4420 C C . SER B 1 269 ? -1.131 11.719 27.156 1 96.69 269 SER B C 1
ATOM 4422 O O . SER B 1 269 ? -0.712 10.594 27.438 1 96.69 269 SER B O 1
ATOM 4424 N N . LYS B 1 270 ? -2.109 11.906 26.297 1 96.31 270 LYS B N 1
ATOM 4425 C CA . LYS B 1 270 ? -2.82 10.789 25.672 1 96.31 270 LYS B CA 1
ATOM 4426 C C . LYS B 1 270 ? -2.08 10.273 24.438 1 96.31 270 LYS B C 1
ATOM 4428 O O . LYS B 1 270 ? -2.428 9.234 23.891 1 96.31 270 LYS B O 1
ATOM 4433 N N . ILE B 1 271 ? -1.077 11.023 24.016 1 97.44 271 ILE B N 1
ATOM 4434 C CA . ILE B 1 271 ? -0.303 10.656 22.844 1 97.44 271 ILE B CA 1
ATOM 4435 C C . ILE B 1 271 ? 0.999 9.984 23.266 1 97.44 271 ILE B C 1
ATOM 4437 O O . ILE B 1 271 ? 1.953 10.656 23.656 1 97.44 271 ILE B O 1
ATOM 4441 N N . LYS B 1 272 ? 1.117 8.75 23.078 1 95.88 272 LYS B N 1
ATOM 4442 C CA . LYS B 1 272 ? 2.223 7.934 23.578 1 95.88 272 LYS B CA 1
ATOM 4443 C C . LYS B 1 272 ? 3.557 8.422 23.016 1 95.88 272 LYS B C 1
ATOM 4445 O O . LYS B 1 272 ? 4.555 8.484 23.75 1 95.88 272 LYS B O 1
ATOM 4450 N N . ASP B 1 273 ? 3.602 8.789 21.75 1 97.25 273 ASP B N 1
ATOM 4451 C CA . ASP B 1 273 ? 4.848 9.164 21.078 1 97.25 273 ASP B CA 1
ATOM 4452 C C . ASP B 1 273 ? 5.43 10.438 21.688 1 97.25 273 ASP B C 1
ATOM 4454 O O . ASP B 1 273 ? 6.609 10.742 21.484 1 97.25 273 ASP B O 1
ATOM 4458 N N . LEU B 1 274 ? 4.637 11.227 22.391 1 95.88 274 LEU B N 1
ATOM 4459 C CA . LEU B 1 274 ? 5.086 12.484 22.969 1 95.88 274 LEU B CA 1
ATOM 4460 C C . LEU B 1 274 ? 5.621 12.273 24.375 1 95.88 274 LEU B C 1
ATOM 4462 O O . LEU B 1 274 ? 6.207 13.188 24.969 1 95.88 274 LEU B O 1
ATOM 4466 N N . ASN B 1 275 ? 5.395 11.078 24.875 1 86 275 ASN B N 1
ATOM 4467 C CA . ASN B 1 275 ? 5.926 10.773 26.203 1 86 275 ASN B CA 1
ATOM 4468 C C . ASN B 1 275 ? 7.441 10.602 26.172 1 86 275 ASN B C 1
ATOM 4470 O O . ASN B 1 275 ? 8.102 10.656 27.219 1 86 275 ASN B O 1
ATOM 4474 N N . HIS B 1 276 ? 8.07 10.383 25.047 1 75.94 276 HIS B N 1
ATOM 4475 C CA . HIS B 1 276 ? 9.508 10.195 24.875 1 75.94 276 HIS B CA 1
ATOM 4476 C C . HIS B 1 276 ? 10.219 11.523 24.688 1 75.94 276 HIS B C 1
ATOM 4478 O O . HIS B 1 276 ? 11.445 11.562 24.562 1 75.94 276 HIS B O 1
ATOM 4484 N N . GLN B 1 277 ? 9.508 12.562 24.609 1 68.75 277 GLN B N 1
ATOM 4485 C CA . GLN B 1 277 ? 10.086 13.883 24.375 1 68.75 277 GLN B CA 1
ATOM 4486 C C . GLN B 1 277 ? 10.102 14.711 25.672 1 68.75 277 GLN B C 1
ATOM 4488 O O . GLN B 1 277 ? 9.258 14.523 26.547 1 68.75 277 GLN B O 1
#

Secondary structure (DSSP, 8-state):
-------PPP--SEE-TTS-EEEEES-HHHHGGGGTTTEEEEEE------BSS-EEEETTEEEES---GGGB--HHHHHHHHHHHHHHHHHHHEEEEEEEEEEE-TTTHHHHHHHHHHTT-EEEEEEEEEESSPPPPSSSSS-B--EEEEEEEES-SSSPPP--HHHHHHHTTTS--BSEEEEPSPPGGGGTT---TTPPPHHHHHHHHHHH--TTPEEEETT-TT-HHHHHHHHTT-EEEEEE--HHHHHHHHHHHHHHHHSHHHHHHT-GGGTT-/-------PPP--SEE-TTS-EEEEES-HHHHGGGGTTTEEEEEE------BSS-EEEETTEEEES---GGGB--HHHHHHHHHHHHHHHHHHHEEEEEEEEEEE-TTTHHHHHHHHHHTT-EEEEEEEEEESSPPPPSSSSS-B--EEEEEEEES-SSSPPP--HHHHHHHTTTS--BSEEEEPSPPGGGGTT---TTPPPHHHHHHHHHHH--TTPEEEETT-TT-HHHHHHHHTT-EEEEEES-HHHHHHHHHHHHHHHHSHHHHHHT-GGGTT-

Nearest PDB structures (foldseek):
  6pbd-assembly1_A  TM=9.328E-01  e=7.336E-26  Caulobacter vibrioides
  8urk-assembly1_B  TM=8.281E-01  e=1.224E-16  Burkholderia cenocepacia
  5hfj-assembly3_D  TM=8.718E-01  e=6.244E-16  Helicobacter pylori 26695
  1nw8-assembly1_A  TM=7.623E-01  e=8.076E-15  Cereibacter sphaeroides
  1eg2-assembly1_A  TM=7.567E-01  e=3.078E-14  Cereibacter sphaeroides

InterPro domains:
  IPR001091 Restriction/modification DNA-methyltransferase [PR00508] (38-52)
  IPR001091 Restriction/modification DNA-methyltransferase [PR00508] (86-106)
  IPR001091 Restriction/modification DNA-methyltransferase [PR00508] (196-213)
  IPR001091 Restriction/modification DNA-methyltransferase [PR00508] (215-233)
  IPR001091 Restriction/modification DNA-methyltransferase [PR00508] (238-258)
  IPR002052 DNA methylase, N-6 adenine-specific, conserved site [PS00092] (42-48)
  IPR002941 DNA methylase N-4/N-6 [PF01555] (40-254)
  IPR029063 S-adenosyl-L-methionine-dependent methyltransferase superfamily [G3DSA:3.40.50.150] (21-258)
  IPR029063 S-adenosyl-L-methionine-dependent methyltransferase superfamily [SSF53335] (19-258)